Protein AF-A0A965WW78-F1 (afdb_monomer)

Secondary structure (DSSP, 8-state):
-HHHHHTTS--SSS---------SSHHHHHHHH-HHHHHHSPPPP----TT-HHHHHHHHHHHHHHSPEETT--STT-TTHHHHHHHHHHTTSEEEETTEEEE--SS-GGGS--TT-SSS-EEEEEE-SSTT--EEEEEEETTTHHHHSSTT-EEEETTEEEEEEEEETTTTEEEEEE---SEEEEEEEEEEEEEEEEEEEEE-TTS-EEEEEEEEEEEEEEEEEEEETTT--EEEEEE-----EEEEEEEEEEE--HHHHTTS-HHHHHHHHHHHHHHHHHHHHHHHTS-TTTEEEEEESS-TTTSS-EEEEEESSTT--SHHHHHHHTHHHHHHHHHHHHHH---SS--TTTT--HHHH-TTHHHHHHHHHHHHH-

Nearest PDB structures (foldseek):
  6znp-assembly1_A  TM=6.116E-01  e=2.528E-39  Bacillus subtilis subsp. subtilis str. 168
  6znq-assembly2_B  TM=6.374E-01  e=6.930E-33  Bacillus subtilis subsp. subtilis str. 168
  6znp-assembly2_B  TM=6.261E-01  e=1.164E-31  Bacillus subtilis subsp. subtilis str. 168
  6zns-assembly1_A  TM=8.097E-01  e=5.861E-25  Bacillus subtilis subsp. subtilis str. 168
  8b0f-assembly1_B  TM=1.706E-01  e=2.745E+00  Homo sapiens

Sequence (378 aa):
STWQQAGRAGRRKDTSLTILVASSAPIDQYIISHPEYFLAQSPEHALLQPDNLYILLSHIKCAAYELPFAQGERFGNVQDTEQFLTYLTEASILRHVDGKYFWMSEDFPASEISLRSASSENFLIIDISDPSHHRVIGEMDRFTVPMLLHENAIYMHEAKQYQVEKLDFDACKAFIRRVDVDYYTDADMNVSLGLLDILKEKQLACGVSCALGELKISTIVKLFKKMKLDTGESLGFGPVRLPQTDMHTVGMWWGLPPSLAGRYTGDDLQGAMLAIGSLLRIVAPIYLMCSPRDVAVVYQVKAPATDLPTIFLYDCFPGGVGLSEKAYEMQNLLLEHALRVLEGCVCESGCPSCTGPVSQIGINGKRFAREILKELLS

pLDDT: mean 87.83, std 6.84, range [56.44, 97.0]

Radius of gyration: 23.88 Å; Cα contacts (8 Å, |Δi|>4): 703; chains: 1; bounding box: 66×57×54 Å

Solvent-accessible surface area (backbone atoms only — not comparable to full-atom values): 20758 Å² total; per-residue (Å²): 112,68,68,64,59,45,63,72,51,68,53,99,88,53,93,61,78,78,84,87,82,71,59,89,48,34,55,43,48,49,42,68,76,38,49,67,57,67,72,69,53,78,79,62,69,89,69,76,43,79,78,18,58,52,54,37,54,53,50,50,50,37,46,27,61,77,46,61,42,50,70,90,54,61,62,83,87,44,84,62,36,63,58,55,55,48,51,35,33,75,70,58,40,30,42,81,53,98,62,28,35,35,62,62,56,93,71,66,58,66,81,50,56,47,98,87,42,67,59,63,60,55,27,40,33,31,40,51,67,43,89,90,57,71,41,77,79,50,71,43,50,62,85,54,35,65,57,51,45,32,64,68,21,48,37,75,56,95,92,40,45,23,32,22,73,42,56,41,76,88,78,32,34,32,36,25,32,72,53,90,74,72,53,40,52,51,53,47,69,50,74,45,82,42,77,74,47,80,78,45,77,48,71,44,87,69,58,32,38,39,36,32,25,37,32,36,40,38,39,34,42,52,33,32,37,34,27,30,67,88,79,64,47,76,79,46,70,48,76,44,91,60,77,75,46,76,41,49,18,31,24,21,34,42,36,45,38,68,88,62,56,69,77,46,54,74,67,51,44,51,6,11,48,46,14,47,36,39,22,44,53,45,41,46,27,64,76,60,44,50,57,66,74,50,47,47,58,48,70,34,81,61,28,89,81,76,72,23,39,26,41,38,36,29,26,68,39,64,40,23,51,50,58,24,62,51,44,59,75,41,41,66,61,49,49,54,49,30,45,50,51,56,70,72,46,89,58,87,33,38,34,68,63,35,34,27,42,38,93,76,17,37,72,56,4,46,61,48,27,52,54,53,46,51,45,74,73,90

Mean predicted aligned error: 8.35 Å

Structure (mmCIF, N/CA/C/O backbone):
data_AF-A0A965WW78-F1
#
_entry.id   AF-A0A965WW78-F1
#
loop_
_atom_site.group_PDB
_atom_site.id
_atom_site.type_symbol
_atom_site.label_atom_id
_atom_site.label_alt_id
_atom_site.label_comp_id
_atom_site.label_asym_id
_atom_site.label_entity_id
_atom_site.label_seq_id
_atom_site.pdbx_PDB_ins_code
_atom_site.Cartn_x
_atom_site.Cartn_y
_atom_site.Cartn_z
_atom_site.occupancy
_atom_site.B_iso_or_equiv
_atom_site.auth_seq_id
_atom_site.auth_comp_id
_atom_site.auth_asym_id
_atom_site.auth_atom_id
_atom_site.pdbx_PDB_model_num
ATOM 1 N N . SER A 1 1 ? -3.432 -15.512 -6.983 1.00 74.75 1 SER A N 1
ATOM 2 C CA . SER A 1 1 ? -3.792 -15.253 -8.415 1.00 74.75 1 SER A CA 1
ATOM 3 C C . SER A 1 1 ? -3.290 -16.322 -9.401 1.00 74.75 1 SER A C 1
ATOM 5 O O . SER A 1 1 ? -4.077 -16.838 -10.195 1.00 74.75 1 SER A O 1
ATOM 7 N N . THR A 1 2 ? -2.006 -16.702 -9.368 1.00 83.62 2 THR A N 1
ATOM 8 C CA . THR A 1 2 ? -1.373 -17.602 -10.359 1.00 83.62 2 THR A CA 1
ATOM 9 C C . THR A 1 2 ? -2.100 -18.933 -10.562 1.00 83.62 2 THR A C 1
ATOM 11 O O . THR A 1 2 ? -2.327 -19.338 -11.699 1.00 83.62 2 THR A O 1
ATOM 14 N N . TRP A 1 3 ? -2.553 -19.583 -9.486 1.00 85.44 3 TRP A N 1
ATOM 15 C CA . TRP A 1 3 ? -3.321 -20.832 -9.571 1.00 85.44 3 TRP A CA 1
ATOM 16 C C . TRP A 1 3 ? -4.649 -20.682 -10.324 1.00 85.44 3 TRP A C 1
ATOM 18 O O . TRP A 1 3 ? -5.029 -21.571 -11.084 1.00 85.44 3 TRP A O 1
ATOM 28 N N . GLN A 1 4 ? -5.331 -19.539 -10.188 1.00 86.06 4 GLN A N 1
ATOM 29 C CA . GLN A 1 4 ? -6.548 -19.261 -10.957 1.00 86.06 4 GLN A CA 1
ATOM 30 C C . GLN A 1 4 ? -6.242 -19.063 -12.445 1.00 86.06 4 GLN A C 1
ATOM 32 O O . GLN A 1 4 ? -7.026 -19.497 -13.285 1.00 86.06 4 GLN A O 1
ATOM 37 N N . GLN A 1 5 ? -5.112 -18.435 -12.788 1.00 88.25 5 GLN A N 1
ATOM 38 C CA . GLN A 1 5 ? -4.679 -18.290 -14.182 1.00 88.25 5 GLN A CA 1
ATOM 39 C C . GLN A 1 5 ? -4.291 -19.644 -14.782 1.00 88.25 5 GLN A C 1
ATOM 41 O O . GLN A 1 5 ? -4.763 -19.985 -15.864 1.00 88.25 5 GLN A O 1
ATOM 46 N N . ALA A 1 6 ? -3.518 -20.450 -14.048 1.00 88.56 6 ALA A N 1
ATOM 47 C CA . ALA A 1 6 ? -3.149 -21.807 -14.441 1.00 88.56 6 ALA A CA 1
ATOM 48 C C . ALA A 1 6 ? -4.386 -22.693 -14.663 1.00 88.56 6 ALA A C 1
ATOM 50 O O . ALA A 1 6 ? -4.453 -23.424 -15.647 1.00 88.56 6 ALA A O 1
ATOM 51 N N . GLY A 1 7 ? -5.405 -22.564 -13.807 1.00 88.44 7 GLY A N 1
ATOM 52 C CA . GLY A 1 7 ? -6.675 -23.281 -13.932 1.00 88.44 7 GLY A CA 1
ATOM 53 C C . GLY A 1 7 ? -7.485 -22.946 -15.191 1.00 88.44 7 GLY A C 1
ATOM 54 O O . GLY A 1 7 ? -8.369 -23.718 -15.560 1.00 88.44 7 GLY A O 1
ATOM 55 N N . ARG A 1 8 ? -7.181 -21.842 -15.895 1.00 89.50 8 ARG A N 1
ATOM 56 C CA . ARG A 1 8 ? -7.798 -21.524 -17.200 1.00 89.50 8 ARG A CA 1
ATOM 57 C C . ARG A 1 8 ? -7.288 -22.427 -18.326 1.00 89.50 8 ARG A C 1
ATOM 59 O O . ARG A 1 8 ? -7.953 -22.544 -19.353 1.00 89.50 8 ARG A O 1
ATOM 66 N N . ALA A 1 9 ? -6.135 -23.068 -18.139 1.00 86.25 9 ALA A N 1
ATOM 67 C CA . ALA A 1 9 ? -5.536 -23.994 -19.090 1.00 86.25 9 ALA A CA 1
ATOM 68 C C . ALA A 1 9 ? -5.725 -25.447 -18.616 1.00 86.25 9 ALA A C 1
ATOM 70 O O . ALA A 1 9 ? -4.866 -26.045 -17.970 1.00 86.25 9 ALA A O 1
ATOM 71 N N . GLY A 1 10 ? -6.865 -26.045 -18.970 1.00 85.62 10 GLY A N 1
ATOM 72 C CA . GLY A 1 10 ? -7.173 -27.438 -18.645 1.00 85.62 10 GLY A CA 1
ATOM 73 C C . GLY A 1 10 ? -8.268 -28.012 -19.538 1.00 85.62 10 GLY A C 1
ATOM 74 O O . GLY A 1 10 ? -9.259 -27.346 -19.833 1.00 85.62 10 GLY A O 1
ATOM 75 N N . ARG A 1 11 ? -8.102 -29.261 -19.982 1.00 83.00 11 ARG A N 1
ATOM 76 C CA . ARG A 1 11 ? -9.129 -30.028 -20.706 1.00 83.00 11 ARG A CA 1
ATOM 77 C C . ARG A 1 11 ? -9.416 -31.324 -19.955 1.00 83.00 11 ARG A C 1
ATOM 79 O O . ARG A 1 11 ? -8.540 -31.867 -19.300 1.00 83.00 11 ARG A O 1
ATOM 86 N N . ARG A 1 12 ? -10.645 -31.849 -20.062 1.00 82.50 12 ARG A N 1
ATOM 87 C CA . ARG A 1 12 ? -11.089 -33.030 -19.287 1.00 82.50 12 ARG A CA 1
ATOM 88 C C . ARG A 1 12 ? -10.259 -34.300 -19.526 1.00 82.50 12 ARG A C 1
ATOM 90 O O . ARG A 1 12 ? -10.235 -35.151 -18.647 1.00 82.50 12 ARG A O 1
ATOM 97 N N . LYS A 1 13 ? -9.682 -34.474 -20.720 1.00 86.75 13 LYS A N 1
ATOM 98 C CA . LYS A 1 13 ? -9.001 -35.718 -21.131 1.00 86.75 13 LYS A CA 1
ATOM 99 C C . LYS A 1 13 ? -7.645 -35.516 -21.814 1.00 86.75 13 LYS A C 1
ATOM 101 O O . LYS A 1 13 ? -6.949 -36.502 -22.020 1.00 86.75 13 LYS A O 1
ATOM 106 N N . ASP A 1 14 ? -7.278 -34.280 -22.141 1.00 88.88 14 ASP A N 1
ATOM 107 C CA . ASP A 1 14 ? -6.044 -33.976 -22.872 1.00 88.88 14 ASP A CA 1
ATOM 108 C C . ASP A 1 14 ? -5.023 -33.309 -21.950 1.00 88.88 14 ASP A C 1
ATOM 110 O O . ASP A 1 14 ? -5.390 -32.649 -20.975 1.00 88.88 14 ASP A O 1
ATOM 114 N N . THR A 1 15 ? -3.743 -33.437 -22.292 1.00 90.38 15 THR A N 1
ATOM 115 C CA . THR A 1 15 ? -2.649 -32.738 -21.614 1.00 90.38 15 THR A CA 1
ATOM 116 C C . THR A 1 15 ? -2.815 -31.224 -21.746 1.00 90.38 15 THR A C 1
ATOM 118 O O . THR A 1 15 ? -3.044 -30.709 -22.842 1.00 90.38 15 THR A O 1
ATOM 121 N N . SER A 1 16 ? -2.665 -30.501 -20.637 1.00 90.94 16 SER A N 1
ATOM 122 C CA . SER A 1 16 ? -2.527 -29.046 -20.630 1.00 90.94 16 SER A CA 1
ATOM 123 C C . SER A 1 16 ? -1.133 -28.637 -20.161 1.00 90.94 16 SER A C 1
ATOM 125 O O . SER A 1 16 ? -0.447 -29.384 -19.464 1.00 90.94 16 SER A O 1
ATOM 127 N N . LEU A 1 17 ? -0.708 -27.450 -20.585 1.00 92.06 17 LEU A N 1
ATOM 128 C CA . LEU A 1 17 ? 0.570 -26.855 -20.225 1.00 92.06 17 LEU A CA 1
ATOM 129 C C . LEU A 1 17 ? 0.324 -25.418 -19.769 1.00 92.06 17 LEU A C 1
ATOM 131 O O . LEU A 1 17 ? -0.334 -24.651 -20.471 1.00 92.06 17 LEU A O 1
ATOM 135 N N . THR A 1 18 ? 0.901 -25.064 -18.626 1.00 91.06 18 THR A N 1
ATOM 136 C CA . THR A 1 18 ? 0.944 -23.695 -18.109 1.00 91.06 18 THR A CA 1
ATOM 137 C C . THR A 1 18 ? 2.405 -23.291 -17.991 1.00 91.06 18 THR A C 1
ATOM 139 O O . THR A 1 18 ? 3.181 -23.985 -17.340 1.00 91.06 18 THR A O 1
ATOM 142 N N . ILE A 1 19 ? 2.781 -22.180 -18.625 1.00 91.62 19 ILE A N 1
ATOM 143 C CA . ILE A 1 19 ? 4.149 -21.652 -18.606 1.00 91.62 19 ILE A CA 1
ATOM 144 C C . ILE A 1 19 ? 4.134 -20.337 -17.830 1.00 91.62 19 ILE A C 1
ATOM 146 O O . ILE A 1 19 ? 3.466 -19.388 -18.236 1.00 91.62 19 ILE A O 1
ATOM 150 N N . LEU A 1 20 ? 4.872 -20.285 -16.723 1.00 88.56 20 LEU A N 1
ATOM 151 C CA . LEU A 1 20 ? 5.117 -19.051 -15.981 1.00 88.56 20 LEU A CA 1
ATOM 152 C C . LEU A 1 20 ? 6.388 -18.391 -16.528 1.00 88.56 20 LEU A C 1
ATOM 154 O O . LEU A 1 20 ? 7.473 -18.955 -16.411 1.00 88.56 20 LEU A O 1
ATOM 158 N N . VAL A 1 21 ? 6.251 -17.207 -17.124 1.00 90.31 21 VAL A N 1
ATOM 159 C CA . VAL A 1 21 ? 7.379 -16.404 -17.621 1.00 90.31 21 VAL A CA 1
ATOM 160 C C . VAL A 1 21 ? 7.610 -15.251 -16.648 1.00 90.31 21 VAL A C 1
ATOM 162 O O . VAL A 1 21 ? 6.794 -14.337 -16.578 1.00 90.31 21 VAL A O 1
ATOM 165 N N . ALA A 1 22 ? 8.694 -15.308 -15.875 1.00 85.62 22 ALA A N 1
ATOM 166 C CA . ALA A 1 22 ? 9.049 -14.247 -14.933 1.00 85.62 22 ALA A CA 1
ATOM 167 C C . ALA A 1 22 ? 9.651 -13.023 -15.616 1.00 85.62 22 ALA A C 1
ATOM 169 O O . ALA A 1 22 ? 10.378 -13.136 -16.606 1.00 85.62 22 ALA A O 1
ATOM 170 N N . SER A 1 23 ? 9.428 -11.864 -15.003 1.00 84.75 23 SER A N 1
ATOM 171 C CA . SER A 1 23 ? 10.152 -10.637 -15.312 1.00 84.75 23 SER A CA 1
ATOM 172 C C . SER A 1 23 ? 11.443 -10.517 -14.491 1.00 84.75 23 SER A C 1
ATOM 174 O O . SER A 1 23 ? 11.770 -11.358 -13.652 1.00 84.75 23 SER A O 1
ATOM 176 N N . SER A 1 24 ? 12.185 -9.429 -14.698 1.00 77.94 24 SER A N 1
ATOM 177 C CA . SER A 1 24 ? 13.324 -9.051 -13.854 1.00 77.94 24 SER A CA 1
ATOM 178 C C . SER A 1 24 ? 12.912 -8.477 -12.491 1.00 77.94 24 SER A C 1
ATOM 180 O O . SER A 1 24 ? 13.784 -8.053 -11.729 1.00 77.94 24 SER A O 1
ATOM 182 N N . ALA A 1 25 ? 11.610 -8.413 -12.180 1.00 78.88 25 ALA A N 1
ATOM 183 C CA . ALA A 1 25 ? 11.131 -7.915 -10.901 1.00 78.88 25 ALA A CA 1
ATOM 184 C C . ALA A 1 25 ? 11.673 -8.771 -9.738 1.00 78.88 25 ALA A C 1
ATOM 186 O O . ALA A 1 25 ? 11.741 -9.997 -9.853 1.00 78.88 25 ALA A O 1
ATOM 187 N N . PRO A 1 26 ? 12.027 -8.162 -8.594 1.00 74.56 26 PRO A N 1
ATOM 188 C CA . PRO A 1 26 ? 12.627 -8.886 -7.470 1.00 74.56 26 PRO A CA 1
ATOM 189 C C . PRO A 1 26 ? 11.774 -10.046 -6.941 1.00 74.56 26 PRO A C 1
ATOM 191 O O . PRO A 1 26 ? 12.302 -11.117 -6.653 1.00 74.56 26 PRO A O 1
ATOM 194 N N . ILE A 1 27 ? 10.454 -9.851 -6.866 1.00 78.12 27 ILE A N 1
ATOM 195 C CA . ILE A 1 27 ? 9.496 -10.877 -6.429 1.00 78.12 27 ILE A CA 1
ATOM 196 C C . ILE A 1 27 ? 9.488 -12.068 -7.395 1.00 78.12 27 ILE A C 1
ATOM 198 O O . ILE A 1 27 ? 9.564 -13.211 -6.951 1.00 78.12 27 ILE A O 1
ATOM 202 N N . ASP A 1 28 ? 9.470 -11.816 -8.704 1.00 83.62 28 ASP A N 1
ATOM 203 C CA . ASP A 1 28 ? 9.474 -12.876 -9.717 1.00 83.62 28 ASP A CA 1
ATOM 204 C C . ASP A 1 28 ? 10.765 -13.702 -9.657 1.00 83.62 28 ASP A C 1
ATOM 206 O O . ASP A 1 28 ? 10.736 -14.933 -9.709 1.00 83.62 28 ASP A O 1
ATOM 210 N N . GLN A 1 29 ? 11.906 -13.025 -9.494 1.00 81.69 29 GLN A N 1
ATOM 211 C CA . GLN A 1 29 ? 13.207 -13.677 -9.333 1.00 81.69 29 GLN A CA 1
ATOM 212 C C . GLN A 1 29 ? 13.264 -14.514 -8.050 1.00 81.69 29 GLN A C 1
ATOM 214 O O . GLN A 1 29 ? 13.811 -15.621 -8.053 1.00 81.69 29 GLN A O 1
ATOM 219 N N . TYR A 1 30 ? 12.665 -14.030 -6.959 1.00 76.12 30 TYR A N 1
ATOM 220 C CA . TYR A 1 30 ? 12.558 -14.791 -5.717 1.00 76.12 30 TYR A CA 1
ATOM 221 C C . TYR A 1 30 ? 11.711 -16.058 -5.896 1.00 76.12 30 TYR A C 1
ATOM 223 O O . TYR A 1 30 ? 12.151 -17.144 -5.524 1.00 76.12 30 TYR A O 1
ATOM 231 N N . ILE A 1 31 ? 10.544 -15.939 -6.536 1.00 81.12 31 ILE A N 1
ATOM 232 C CA . ILE A 1 31 ? 9.634 -17.064 -6.799 1.00 81.12 31 ILE A CA 1
ATOM 233 C C . ILE A 1 31 ? 10.307 -18.142 -7.658 1.00 81.12 31 ILE A C 1
ATOM 235 O O . ILE A 1 31 ? 10.189 -19.327 -7.355 1.00 81.12 31 ILE A O 1
ATOM 239 N N . ILE A 1 32 ? 11.031 -17.753 -8.713 1.00 84.62 32 ILE A N 1
ATOM 240 C CA . ILE A 1 32 ? 11.717 -18.714 -9.591 1.00 84.62 32 ILE A CA 1
ATOM 241 C C . ILE A 1 32 ? 12.916 -19.376 -8.914 1.00 84.62 32 ILE A C 1
ATOM 243 O O . ILE A 1 32 ? 13.184 -20.548 -9.174 1.00 84.62 32 ILE A O 1
ATOM 247 N N . SER A 1 33 ? 13.651 -18.647 -8.073 1.00 78.75 33 SER A N 1
ATOM 248 C CA . SER A 1 33 ? 14.804 -19.209 -7.354 1.00 78.75 33 SER A CA 1
ATOM 249 C C . SER A 1 33 ? 14.409 -20.129 -6.197 1.00 78.75 33 SER A C 1
ATOM 251 O O . SER A 1 33 ? 15.225 -20.953 -5.796 1.00 78.75 33 SER A O 1
ATOM 253 N N . HIS A 1 34 ? 13.172 -20.019 -5.705 1.00 75.00 34 HIS A N 1
ATOM 254 C CA . HIS A 1 34 ? 12.625 -20.816 -4.604 1.00 75.00 34 HIS A CA 1
ATOM 255 C C . HIS A 1 34 ? 11.260 -21.416 -4.996 1.00 75.00 34 HIS A C 1
ATOM 257 O O . HIS A 1 34 ? 10.228 -21.067 -4.412 1.00 75.00 34 HIS A O 1
ATOM 263 N N . PRO A 1 35 ? 11.200 -22.302 -6.008 1.00 80.50 35 PRO A N 1
ATOM 264 C CA . PRO A 1 35 ? 9.933 -22.833 -6.512 1.00 80.50 35 PRO A CA 1
ATOM 265 C C . PRO A 1 35 ? 9.168 -23.642 -5.456 1.00 80.50 35 PRO A C 1
ATOM 267 O O . PRO A 1 35 ? 7.938 -23.669 -5.474 1.00 80.50 35 PRO A O 1
ATOM 270 N N . GLU A 1 36 ? 9.869 -24.273 -4.511 1.00 78.31 36 GLU A N 1
ATOM 271 C CA . GLU A 1 36 ? 9.275 -24.979 -3.378 1.00 78.31 36 GLU A CA 1
ATOM 272 C C . GLU A 1 36 ? 8.424 -24.061 -2.501 1.00 78.31 36 GLU A C 1
ATOM 274 O O . GLU A 1 36 ? 7.379 -24.491 -2.022 1.00 78.31 36 GLU A O 1
ATOM 279 N N . TYR A 1 37 ? 8.814 -22.791 -2.347 1.00 72.69 37 TYR A N 1
ATOM 280 C CA . TYR A 1 37 ? 8.005 -21.805 -1.642 1.00 72.69 37 TYR A CA 1
ATOM 281 C C . TYR A 1 37 ? 6.678 -21.600 -2.379 1.00 72.69 37 TYR A C 1
ATOM 283 O O . TYR A 1 37 ? 5.610 -21.778 -1.804 1.00 72.69 37 TYR A O 1
ATOM 291 N N . PHE A 1 38 ? 6.729 -21.310 -3.678 1.00 76.44 38 PHE A N 1
ATOM 292 C CA . PHE A 1 38 ? 5.527 -21.039 -4.466 1.00 76.44 38 PHE A CA 1
ATOM 293 C C . PHE A 1 38 ? 4.582 -22.249 -4.577 1.00 76.44 38 PHE A C 1
ATOM 295 O O . PHE A 1 38 ? 3.363 -22.085 -4.551 1.00 76.44 38 PHE A O 1
ATOM 302 N N . LEU A 1 39 ? 5.127 -23.464 -4.696 1.00 79.62 39 LEU A N 1
ATOM 303 C CA . LEU A 1 39 ? 4.334 -24.685 -4.866 1.00 79.62 39 LEU A CA 1
ATOM 304 C C . LEU A 1 39 ? 3.772 -25.244 -3.553 1.00 79.62 39 LEU A C 1
ATOM 306 O O . LEU A 1 39 ? 2.724 -25.886 -3.582 1.00 79.62 39 LEU A O 1
ATOM 310 N N . ALA A 1 40 ? 4.462 -25.045 -2.425 1.00 76.31 40 ALA A N 1
ATOM 311 C CA . ALA A 1 40 ? 4.038 -25.581 -1.131 1.00 76.31 40 ALA A CA 1
ATOM 312 C C . ALA A 1 40 ? 3.143 -24.621 -0.333 1.00 76.31 40 ALA A C 1
ATOM 314 O O . ALA A 1 40 ? 2.442 -25.063 0.578 1.00 76.31 40 ALA A O 1
ATOM 315 N N . GLN A 1 41 ? 3.175 -23.321 -0.635 1.00 69.50 41 GLN A N 1
ATOM 316 C CA . GLN A 1 41 ? 2.373 -22.328 0.076 1.00 69.50 41 GLN A CA 1
ATOM 317 C C . GLN A 1 41 ? 0.886 -22.445 -0.270 1.00 69.50 41 GLN A C 1
ATOM 319 O O . GLN A 1 41 ? 0.492 -22.633 -1.424 1.00 69.50 41 GLN A O 1
ATOM 324 N N . SER A 1 42 ? 0.050 -22.299 0.759 1.00 71.56 42 SER A N 1
ATOM 325 C CA . SER A 1 42 ? -1.391 -22.132 0.582 1.00 71.56 42 SER A CA 1
ATOM 326 C C . SER A 1 42 ? -1.676 -20.788 -0.105 1.00 71.56 42 SER A C 1
ATOM 328 O O . SER A 1 42 ? -0.921 -19.839 0.108 1.00 71.56 42 SER A O 1
ATOM 330 N N . PRO A 1 43 ? -2.755 -20.672 -0.905 1.00 71.94 43 PRO A N 1
ATOM 331 C CA . PRO A 1 43 ? -3.198 -19.395 -1.458 1.00 71.94 43 PRO A CA 1
ATOM 332 C C . PRO A 1 43 ? -3.448 -18.314 -0.404 1.00 71.94 43 PRO A C 1
ATOM 334 O O . PRO A 1 43 ? -3.499 -18.586 0.797 1.00 71.94 43 PRO A O 1
ATOM 337 N N . GLU A 1 44 ? -3.640 -17.094 -0.905 1.00 68.50 44 GLU A N 1
ATOM 338 C CA . GLU A 1 44 ? -3.748 -15.872 -0.124 1.00 68.50 44 GLU A CA 1
ATOM 339 C C . GLU A 1 44 ? -4.812 -15.953 0.996 1.00 68.50 44 GLU A C 1
ATOM 341 O O . GLU A 1 44 ? -5.888 -16.527 0.807 1.00 68.50 44 GLU A O 1
ATOM 346 N N . HIS A 1 45 ? -4.542 -15.349 2.163 1.00 68.31 45 HIS A N 1
ATOM 347 C CA . HIS A 1 45 ? -5.558 -15.195 3.208 1.00 68.31 45 HIS A CA 1
ATOM 348 C C . HIS A 1 45 ? -6.524 -14.069 2.831 1.00 68.31 45 HIS A C 1
ATOM 350 O O . HIS A 1 45 ? -6.104 -12.947 2.562 1.00 68.31 45 HIS A O 1
ATOM 356 N N . ALA A 1 46 ? -7.829 -14.340 2.874 1.00 70.06 46 ALA A N 1
ATOM 357 C CA . ALA A 1 46 ? -8.836 -13.287 2.800 1.00 70.06 46 ALA A CA 1
ATOM 358 C C . ALA A 1 46 ? -8.894 -12.562 4.152 1.00 70.06 46 ALA A C 1
ATOM 360 O O . ALA A 1 46 ? -9.576 -13.009 5.075 1.00 70.06 46 ALA A O 1
ATOM 361 N N . LEU A 1 47 ? -8.124 -11.482 4.280 1.00 73.56 47 LEU A N 1
ATOM 362 C CA . LEU A 1 47 ? -8.202 -10.587 5.429 1.00 73.56 47 LEU A CA 1
ATOM 363 C C . LEU A 1 47 ? -9.427 -9.684 5.273 1.00 73.56 47 LEU A C 1
ATOM 365 O O . LEU A 1 47 ? -9.718 -9.182 4.188 1.00 73.56 47 LEU A O 1
ATOM 369 N N . LEU A 1 48 ? -10.164 -9.524 6.364 1.00 71.81 48 LEU A N 1
ATOM 370 C CA . LEU A 1 48 ? -11.318 -8.645 6.454 1.00 71.81 48 LEU A CA 1
ATOM 371 C C . LEU A 1 48 ? -11.082 -7.735 7.648 1.00 71.81 48 LEU A C 1
ATOM 373 O O . LEU A 1 48 ? -10.804 -8.237 8.737 1.00 71.81 48 LEU A O 1
ATOM 377 N N . GLN A 1 49 ? -11.238 -6.430 7.443 1.00 75.38 49 GLN A N 1
ATOM 378 C CA . GLN A 1 49 ? -11.249 -5.455 8.524 1.00 75.38 49 GLN A CA 1
ATOM 379 C C . GLN A 1 49 ? -12.643 -4.816 8.603 1.00 75.38 49 GLN A C 1
ATOM 381 O O . GLN A 1 49 ? -12.859 -3.742 8.040 1.00 75.38 49 GLN A O 1
ATOM 386 N N . PRO A 1 50 ? -13.629 -5.504 9.218 1.00 74.94 50 PRO A N 1
ATOM 387 C CA . PRO A 1 50 ? -15.003 -5.002 9.298 1.00 74.94 50 PRO A CA 1
ATOM 388 C C . PRO A 1 50 ? -15.106 -3.714 10.125 1.00 74.94 50 PRO A C 1
ATOM 390 O O . PRO A 1 50 ? -16.021 -2.926 9.904 1.00 74.94 50 PRO A O 1
ATOM 393 N N . ASP A 1 51 ? -14.140 -3.483 11.015 1.00 76.06 51 ASP A N 1
ATOM 394 C CA . ASP A 1 51 ? -14.057 -2.297 11.865 1.00 76.06 51 ASP A CA 1
ATOM 395 C C . ASP A 1 51 ? -13.294 -1.140 11.188 1.00 76.06 51 ASP A C 1
ATOM 397 O O . ASP A 1 51 ? -12.983 -0.144 11.838 1.00 76.06 51 ASP A O 1
ATOM 401 N N . ASN A 1 52 ? -12.994 -1.232 9.881 1.00 80.56 52 ASN A N 1
ATOM 402 C CA . ASN A 1 52 ? -12.450 -0.100 9.127 1.00 80.56 52 ASN A CA 1
ATOM 403 C C . ASN A 1 52 ? -13.416 1.086 9.255 1.00 80.56 52 ASN A C 1
ATOM 405 O O . ASN A 1 52 ? -14.567 1.015 8.821 1.00 80.56 52 ASN A O 1
ATOM 409 N N . LEU A 1 53 ? -12.915 2.190 9.809 1.00 78.62 53 LEU A N 1
ATOM 410 C CA . LEU A 1 53 ? -13.701 3.370 10.156 1.00 78.62 53 LEU A CA 1
ATOM 411 C C . LEU A 1 53 ? -14.523 3.935 8.985 1.00 78.62 53 LEU A C 1
ATOM 413 O O . LEU A 1 53 ? -15.674 4.329 9.175 1.00 78.62 53 LEU A O 1
ATOM 417 N N . TYR A 1 54 ? -13.961 3.953 7.772 1.00 78.69 54 TYR A N 1
ATOM 418 C CA . TYR A 1 54 ? -14.632 4.467 6.575 1.00 78.69 54 TYR A CA 1
ATOM 419 C C . TYR A 1 54 ? -15.811 3.580 6.171 1.00 78.69 54 TYR A C 1
ATOM 421 O O . TYR A 1 54 ? -16.905 4.076 5.888 1.00 78.69 54 TYR A O 1
ATOM 429 N N . ILE A 1 55 ? -15.595 2.264 6.178 1.00 83.31 55 ILE A N 1
ATOM 430 C CA . ILE A 1 55 ? -16.607 1.264 5.825 1.00 83.31 55 ILE A CA 1
ATOM 431 C C . ILE A 1 55 ? -17.697 1.246 6.898 1.00 83.31 55 ILE A C 1
ATOM 433 O O . ILE A 1 55 ? -18.886 1.334 6.591 1.00 83.31 55 ILE A O 1
ATOM 437 N N . LEU A 1 56 ? -17.294 1.198 8.165 1.00 87.69 56 LEU A N 1
ATOM 438 C CA . LEU A 1 56 ? -18.201 1.082 9.290 1.00 87.69 56 LEU A CA 1
ATOM 439 C C . LEU A 1 56 ? -19.119 2.301 9.414 1.00 87.69 56 LEU A C 1
ATOM 441 O O . LEU A 1 56 ? -20.335 2.138 9.498 1.00 87.69 56 LEU A O 1
ATOM 445 N N . LEU A 1 57 ? -18.571 3.520 9.353 1.00 87.38 57 LEU A N 1
ATOM 446 C CA . LEU A 1 57 ? -19.370 4.748 9.402 1.00 87.38 57 LEU A CA 1
ATOM 447 C C . LEU A 1 57 ? -20.370 4.815 8.238 1.00 87.38 57 LEU A C 1
ATOM 449 O O . LEU A 1 57 ? -21.524 5.198 8.433 1.00 87.38 57 LEU A O 1
ATOM 453 N N . SER A 1 58 ? -19.940 4.414 7.040 1.00 87.44 58 SER A N 1
ATOM 454 C CA . SER A 1 58 ? -20.792 4.355 5.848 1.00 87.44 58 SER A CA 1
ATOM 455 C C . SER A 1 58 ? -21.967 3.392 6.043 1.00 87.44 58 SER A C 1
ATOM 457 O O . SER A 1 58 ? -23.117 3.749 5.788 1.00 87.44 58 SER A O 1
ATOM 459 N N . HIS A 1 59 ? -21.709 2.198 6.578 1.00 90.44 59 HIS A N 1
ATOM 460 C CA . HIS A 1 59 ? -22.760 1.220 6.851 1.00 90.44 59 HIS A CA 1
ATOM 461 C C . HIS A 1 59 ? -23.666 1.607 8.025 1.00 90.44 59 HIS A C 1
ATOM 463 O O . HIS A 1 59 ? -24.865 1.348 7.948 1.00 90.44 59 HIS A O 1
ATOM 469 N N . ILE A 1 60 ? -23.153 2.278 9.063 1.00 91.75 60 ILE A N 1
ATOM 470 C CA . ILE A 1 60 ? -23.983 2.816 10.153 1.00 91.75 60 ILE A CA 1
ATOM 471 C C . ILE A 1 60 ? -24.942 3.889 9.617 1.00 91.75 60 ILE A C 1
ATOM 473 O O . ILE A 1 60 ? -26.115 3.884 9.988 1.00 91.75 60 ILE A O 1
ATOM 477 N N . LYS A 1 61 ? -24.493 4.768 8.706 1.00 91.38 61 LYS A N 1
ATOM 478 C CA . LYS A 1 61 ? -25.376 5.742 8.036 1.00 91.38 61 LYS A CA 1
ATOM 479 C C . LYS A 1 61 ? -26.501 5.047 7.266 1.00 91.38 61 LYS A C 1
ATOM 481 O O . LYS A 1 61 ? -27.661 5.403 7.453 1.00 91.38 61 LYS A O 1
ATOM 486 N N . CYS A 1 62 ? -26.177 4.041 6.448 1.00 92.31 62 CYS A N 1
ATOM 487 C CA . CYS A 1 62 ? -27.188 3.253 5.733 1.00 92.31 62 CYS A CA 1
ATOM 488 C C . CYS A 1 62 ? -28.162 2.561 6.687 1.00 92.31 62 CYS A C 1
ATOM 490 O O . CYS A 1 62 ? -29.369 2.660 6.497 1.00 92.31 62 CYS A O 1
ATOM 492 N N . ALA A 1 63 ? -27.656 1.918 7.739 1.00 93.81 63 ALA A N 1
ATOM 493 C CA . ALA A 1 63 ? -28.492 1.232 8.715 1.00 93.81 63 ALA A CA 1
ATOM 494 C C . ALA A 1 63 ? -29.450 2.202 9.422 1.00 93.81 63 ALA A C 1
ATOM 496 O O . ALA A 1 63 ? -30.628 1.893 9.550 1.00 93.81 63 ALA A O 1
ATOM 497 N N . ALA A 1 64 ? -28.978 3.395 9.801 1.00 93.06 64 ALA A N 1
ATOM 498 C CA . ALA A 1 64 ? -29.798 4.414 10.457 1.00 93.06 64 ALA A CA 1
ATOM 499 C C . ALA A 1 64 ? -30.842 5.043 9.517 1.00 93.06 64 ALA A C 1
ATOM 501 O O . ALA A 1 64 ? -31.899 5.483 9.976 1.00 93.06 64 ALA A O 1
ATOM 502 N N . TYR A 1 65 ? -30.547 5.096 8.212 1.00 93.25 65 TYR A N 1
ATOM 503 C CA . TYR A 1 65 ? -31.505 5.470 7.171 1.00 93.25 65 TYR A CA 1
ATOM 504 C C . TYR A 1 65 ? -32.599 4.411 6.997 1.00 93.25 65 TYR A C 1
ATOM 506 O O . TYR A 1 65 ? -33.777 4.750 6.905 1.00 93.25 65 TYR A O 1
ATOM 514 N N . GLU A 1 66 ? -32.218 3.133 6.964 1.00 94.00 66 GLU A N 1
ATOM 515 C CA . GLU A 1 66 ? -33.149 2.014 6.805 1.00 94.00 66 GLU A CA 1
ATOM 516 C C . GLU A 1 66 ? -34.066 1.857 8.024 1.00 94.00 66 GLU A C 1
ATOM 518 O O . GLU A 1 66 ? -35.287 1.751 7.874 1.00 94.00 66 GLU A O 1
ATOM 523 N N . LEU A 1 67 ? -33.490 1.847 9.232 1.00 94.00 67 LEU A N 1
ATOM 524 C CA . LEU A 1 67 ? -34.203 1.685 10.495 1.00 94.00 67 LEU A CA 1
ATOM 525 C C . LEU A 1 67 ? -33.557 2.526 11.615 1.00 94.00 67 LEU A C 1
ATOM 527 O O . LEU A 1 67 ? -32.348 2.455 11.824 1.00 94.00 67 LEU A O 1
ATOM 531 N N . PRO A 1 68 ? -34.349 3.280 12.401 1.00 94.06 68 PRO A N 1
ATOM 532 C CA . PRO A 1 68 ? -33.820 4.054 13.520 1.00 94.06 68 PRO A CA 1
ATOM 533 C C . PRO A 1 68 ? -33.178 3.160 14.587 1.00 94.06 68 PRO A C 1
ATOM 535 O O . PRO A 1 68 ? -33.842 2.259 15.107 1.00 94.06 68 PRO A O 1
ATOM 538 N N . PHE A 1 69 ? -31.938 3.465 14.973 1.00 95.56 69 PHE A N 1
ATOM 539 C CA . PHE A 1 69 ? -31.255 2.779 16.074 1.00 95.56 69 PHE A CA 1
ATOM 540 C C . PHE A 1 69 ? -31.901 3.127 17.413 1.00 95.56 69 PHE A C 1
ATOM 542 O O . PHE A 1 69 ? -32.175 4.298 17.684 1.00 95.56 69 PHE A O 1
ATOM 549 N N . ALA A 1 70 ? -32.095 2.139 18.282 1.00 94.25 70 ALA A N 1
ATOM 550 C CA . ALA A 1 70 ? -32.417 2.386 19.682 1.00 94.25 70 ALA A CA 1
ATOM 551 C C . ALA A 1 70 ? -31.166 2.777 20.485 1.00 94.25 70 ALA A C 1
ATOM 553 O O . ALA A 1 70 ? -30.045 2.367 20.187 1.00 94.25 70 ALA A O 1
ATOM 554 N N . GLN A 1 71 ? -31.347 3.564 21.543 1.00 91.25 71 GLN A N 1
ATOM 555 C CA . GLN A 1 71 ? -30.260 3.907 22.453 1.00 91.25 71 GLN A CA 1
ATOM 556 C C . GLN A 1 71 ? -29.690 2.645 23.120 1.00 91.25 71 GLN A C 1
ATOM 558 O O . GLN A 1 71 ? -30.430 1.824 23.662 1.00 91.25 71 GLN A O 1
ATOM 563 N N . GLY A 1 72 ? -28.365 2.492 23.067 1.00 89.38 72 GLY A N 1
ATOM 564 C CA . GLY A 1 72 ? -27.657 1.305 23.556 1.00 89.38 72 GLY A CA 1
ATOM 565 C C . GLY A 1 72 ? -27.714 0.089 22.621 1.00 89.38 72 GLY A C 1
ATOM 566 O O . GLY A 1 72 ? -27.126 -0.946 22.942 1.00 89.38 72 GLY A O 1
ATOM 567 N N . GLU A 1 73 ? -28.390 0.190 21.471 1.00 92.38 73 GLU A N 1
ATOM 568 C CA . GLU A 1 73 ? -28.339 -0.832 20.427 1.00 92.38 73 GLU A CA 1
ATOM 569 C C . GLU A 1 73 ? -26.950 -0.870 19.782 1.00 92.38 73 GLU A C 1
ATOM 571 O O . GLU A 1 73 ? -26.313 0.161 19.559 1.00 92.38 73 GLU A O 1
ATOM 576 N N . ARG A 1 74 ? -26.464 -2.080 19.493 1.00 90.81 74 ARG A N 1
ATOM 577 C CA . ARG A 1 74 ? -25.148 -2.294 18.886 1.00 90.81 74 ARG A CA 1
ATOM 578 C C . ARG A 1 74 ? -25.284 -2.634 17.414 1.00 90.81 74 ARG A C 1
ATOM 580 O O . ARG A 1 74 ? -26.116 -3.458 17.041 1.00 90.81 74 ARG A O 1
ATOM 587 N N . PHE A 1 75 ? -24.398 -2.074 16.600 1.00 90.38 75 PHE A N 1
ATOM 588 C CA . PHE A 1 75 ? -24.251 -2.470 15.209 1.00 90.38 75 PHE A CA 1
ATOM 589 C C . PHE A 1 75 ? -23.252 -3.630 15.105 1.00 90.38 75 PHE A C 1
ATOM 591 O O . PHE A 1 75 ? -22.036 -3.445 15.143 1.00 90.38 75 PHE A O 1
ATOM 598 N N . GLY A 1 76 ? -23.764 -4.862 15.040 1.00 86.62 76 GLY A N 1
ATOM 599 C CA . GLY A 1 76 ? -22.926 -6.064 15.046 1.00 86.62 76 GLY A CA 1
ATOM 600 C C . GLY A 1 76 ? -22.107 -6.194 16.338 1.00 86.62 76 GLY A C 1
ATOM 601 O O . GLY A 1 76 ? -22.663 -6.173 17.436 1.00 86.62 76 GLY A O 1
ATOM 602 N N . ASN A 1 77 ? -20.783 -6.331 16.207 1.00 84.19 77 ASN A N 1
ATOM 603 C CA . ASN A 1 77 ? -19.851 -6.453 17.339 1.00 84.19 77 ASN A CA 1
ATOM 604 C C . ASN A 1 77 ? -19.214 -5.120 17.767 1.00 84.19 77 ASN A C 1
ATOM 606 O O . ASN A 1 77 ? -18.370 -5.111 18.665 1.00 84.19 77 ASN A O 1
ATOM 610 N N . VAL A 1 78 ? -19.620 -4.002 17.162 1.00 85.50 78 VAL A N 1
ATOM 611 C CA . VAL A 1 78 ? -19.023 -2.688 17.410 1.00 85.50 78 VAL A CA 1
ATOM 612 C C . VAL A 1 78 ? -19.423 -2.184 18.791 1.00 85.50 78 VAL A C 1
ATOM 614 O O . VAL A 1 78 ? -20.584 -1.842 19.043 1.00 85.50 78 VAL A O 1
ATOM 617 N N . GLN A 1 79 ? -18.452 -2.131 19.701 1.00 81.69 79 GLN A N 1
ATOM 618 C CA . GLN A 1 79 ? -18.683 -1.677 21.074 1.00 81.69 79 GLN A CA 1
ATOM 619 C C . GLN A 1 79 ? -19.006 -0.181 21.123 1.00 81.69 79 GLN A C 1
ATOM 621 O O . GLN A 1 79 ? -19.904 0.222 21.858 1.00 81.69 79 GLN A O 1
ATOM 626 N N . ASP A 1 80 ? -18.364 0.608 20.262 1.00 85.50 80 ASP A N 1
ATOM 627 C CA . ASP A 1 80 ? -18.458 2.069 20.240 1.00 85.50 80 ASP A CA 1
ATOM 628 C C . ASP A 1 80 ? -19.575 2.606 19.328 1.00 85.50 80 ASP A C 1
ATOM 630 O O . ASP A 1 80 ? -19.528 3.753 18.886 1.00 85.50 80 ASP A O 1
ATOM 634 N N . THR A 1 81 ? -20.617 1.803 19.059 1.00 90.44 81 THR A N 1
ATOM 635 C CA . THR A 1 81 ? -21.758 2.204 18.203 1.00 90.44 81 THR A CA 1
ATOM 636 C C . THR A 1 81 ? -22.354 3.549 18.650 1.00 90.44 81 THR A C 1
ATOM 638 O O . THR A 1 81 ? -22.660 4.406 17.825 1.00 90.44 81 THR A O 1
ATOM 641 N N . GLU A 1 82 ? -22.460 3.782 19.960 1.00 90.69 82 GLU A N 1
ATOM 642 C CA . GLU A 1 82 ? -23.003 5.024 20.524 1.00 90.69 82 GLU A CA 1
ATOM 643 C C . GLU A 1 82 ? -22.151 6.263 20.198 1.00 90.69 82 GLU A C 1
ATOM 645 O O . GLU A 1 82 ? -22.704 7.341 19.968 1.00 90.69 82 GLU A O 1
ATOM 650 N N . GLN A 1 83 ? -20.825 6.123 20.098 1.00 91.00 83 GLN A N 1
ATOM 651 C CA . GLN A 1 83 ? -19.940 7.227 19.711 1.00 91.00 83 GLN A CA 1
ATOM 652 C C . GLN A 1 83 ? -20.195 7.638 18.257 1.00 91.00 83 GLN A C 1
ATOM 654 O O . GLN A 1 83 ? -20.315 8.827 17.965 1.00 91.00 83 GLN A O 1
ATOM 659 N N . PHE A 1 84 ? -20.380 6.663 17.359 1.00 91.56 84 PHE A N 1
ATOM 660 C CA . PHE A 1 84 ? -20.751 6.922 15.966 1.00 91.56 84 PHE A CA 1
ATOM 661 C C . PHE A 1 84 ? -22.098 7.630 15.846 1.00 91.56 84 PHE A C 1
ATOM 663 O O . PHE A 1 84 ? -22.218 8.614 15.118 1.00 91.56 84 PHE A O 1
ATOM 670 N N . LEU A 1 85 ? -23.110 7.158 16.576 1.00 93.31 85 LEU A N 1
ATOM 671 C CA . LEU A 1 85 ? -24.441 7.768 16.571 1.00 93.31 85 LEU A CA 1
ATOM 672 C C . LEU A 1 85 ? -24.412 9.194 17.138 1.00 93.31 85 LEU A C 1
ATOM 674 O O . LEU A 1 85 ? -25.087 10.082 16.611 1.00 93.31 85 LEU A O 1
ATOM 678 N N . THR A 1 86 ? -23.596 9.429 18.167 1.00 92.56 86 THR A N 1
ATOM 679 C CA . THR A 1 86 ? -23.376 10.760 18.749 1.00 92.56 86 THR A CA 1
ATOM 680 C C . THR A 1 86 ? -22.714 11.687 17.735 1.00 92.56 86 THR A C 1
ATOM 682 O O . THR A 1 86 ? -23.270 12.740 17.433 1.00 92.56 86 THR A O 1
ATOM 685 N N . TYR A 1 87 ? -21.614 11.255 17.114 1.00 92.94 87 TYR A N 1
ATOM 686 C CA . TYR A 1 87 ? -20.927 12.002 16.058 1.00 92.94 87 TYR A CA 1
ATOM 687 C C . TYR A 1 87 ? -21.859 12.350 14.886 1.00 92.94 87 TYR A C 1
ATOM 689 O O . TYR A 1 87 ? -21.898 13.490 14.429 1.00 92.94 87 TYR A O 1
ATOM 697 N N . LEU A 1 88 ? -22.666 11.394 14.416 1.00 92.81 88 LEU A N 1
ATOM 698 C CA . LEU A 1 88 ? -23.627 11.632 13.335 1.00 92.81 88 LEU A CA 1
ATOM 699 C C . LEU A 1 88 ? -24.764 12.582 13.749 1.00 92.81 88 LEU A C 1
ATOM 701 O O . LEU A 1 88 ? -25.307 13.296 12.903 1.00 92.81 88 LEU A O 1
ATOM 705 N N . THR A 1 89 ? -25.124 12.611 15.033 1.00 93.00 89 THR A N 1
ATOM 706 C CA . THR A 1 89 ? -26.094 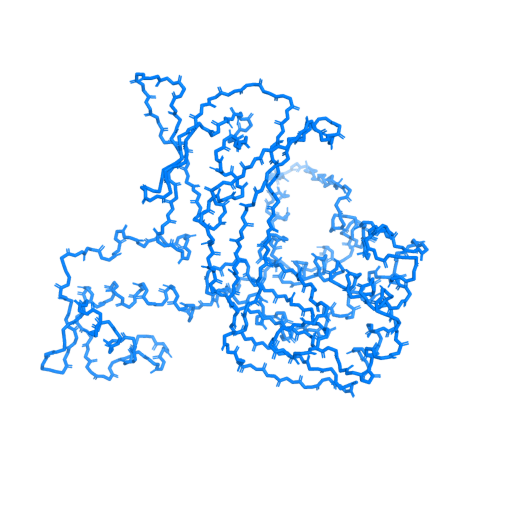13.572 15.578 1.00 93.00 89 THR A CA 1
ATOM 707 C C . THR A 1 89 ? -25.492 14.977 15.641 1.00 93.00 89 THR A C 1
ATOM 709 O O . THR A 1 89 ? -26.137 15.940 15.232 1.00 93.00 89 THR A O 1
ATOM 712 N N . GLU A 1 90 ? -24.237 15.105 16.078 1.00 93.00 90 GLU A N 1
ATOM 713 C CA . GLU A 1 90 ? -23.488 16.372 16.075 1.00 93.00 90 GLU A CA 1
ATOM 714 C C . GLU A 1 90 ? -23.294 16.915 14.652 1.00 93.00 90 GLU A C 1
ATOM 716 O O . GLU A 1 90 ? -23.453 18.111 14.410 1.00 93.00 90 GLU A O 1
ATOM 721 N N . ALA A 1 91 ? -23.050 16.026 13.685 1.00 90.25 91 ALA A N 1
ATOM 722 C CA . ALA A 1 91 ? -22.972 16.348 12.263 1.00 90.25 91 ALA A CA 1
ATOM 723 C C . ALA A 1 91 ? -24.337 16.673 11.618 1.00 90.25 91 ALA A C 1
ATOM 725 O O . ALA A 1 91 ? -24.397 16.902 10.413 1.00 90.25 91 ALA A O 1
ATOM 726 N N . SER A 1 92 ? -25.433 16.698 12.392 1.00 91.50 92 SER A N 1
ATOM 727 C CA . SER A 1 92 ? -26.807 16.945 11.917 1.00 91.50 92 SER A CA 1
ATOM 728 C C . SER A 1 92 ? -27.311 15.951 10.859 1.00 91.50 92 SER A C 1
ATOM 730 O O . SER A 1 92 ? -28.244 16.247 10.117 1.00 91.50 92 SER A O 1
ATOM 732 N N . ILE A 1 93 ? -26.722 14.753 10.804 1.00 91.88 93 ILE A N 1
ATOM 733 C CA . ILE A 1 93 ? -27.158 13.656 9.928 1.00 91.88 93 ILE A CA 1
ATOM 734 C C . ILE A 1 93 ? -28.270 12.852 10.610 1.00 91.88 93 ILE A C 1
ATOM 736 O O . ILE A 1 93 ? -29.251 12.461 9.972 1.00 91.88 93 ILE A O 1
ATOM 740 N N . LEU A 1 94 ? -28.128 12.625 11.919 1.00 94.06 94 LEU A N 1
ATOM 741 C CA . LEU A 1 94 ? -29.119 11.951 12.754 1.00 94.06 94 LEU A CA 1
ATOM 742 C C . LEU A 1 94 ? -29.788 12.921 13.729 1.00 94.06 94 LEU A C 1
ATOM 744 O O . LEU A 1 94 ? -29.232 13.945 14.120 1.00 94.06 94 LEU A O 1
ATOM 748 N N . ARG A 1 95 ? -30.990 12.557 14.172 1.00 94.00 95 ARG A N 1
ATOM 749 C CA . ARG A 1 95 ? -31.718 13.203 15.262 1.00 94.00 95 ARG A CA 1
ATOM 750 C C . ARG A 1 95 ? -31.991 12.202 16.366 1.00 94.00 95 ARG A C 1
ATOM 752 O O . ARG A 1 95 ? -32.668 11.205 16.128 1.00 94.00 95 ARG A O 1
ATOM 759 N N . HIS A 1 96 ? -31.566 12.511 17.584 1.00 94.56 96 HIS A N 1
ATOM 760 C CA . HIS A 1 96 ? -31.953 11.726 18.750 1.00 94.56 96 HIS A CA 1
ATOM 761 C C . HIS A 1 96 ? -33.303 12.213 19.311 1.00 94.56 96 HIS A C 1
ATOM 763 O O . HIS A 1 96 ? -33.425 13.369 19.723 1.00 94.56 96 HIS A O 1
ATOM 769 N N . VAL A 1 97 ? -34.327 11.353 19.297 1.00 93.19 97 VAL A N 1
ATOM 770 C CA . VAL A 1 97 ? -35.681 11.617 19.823 1.00 93.19 97 VAL A CA 1
ATOM 771 C C . VAL A 1 97 ? -36.223 10.348 20.479 1.00 93.19 97 VAL A C 1
ATOM 773 O O . VAL A 1 97 ? -36.123 9.271 19.902 1.00 93.19 97 VAL A O 1
ATOM 776 N N . ASP A 1 98 ? -36.802 10.472 21.676 1.00 90.81 98 ASP A N 1
ATOM 777 C CA . ASP A 1 98 ? -37.444 9.370 22.414 1.00 90.81 98 ASP A CA 1
ATOM 778 C C . ASP A 1 98 ? -36.584 8.094 22.534 1.00 90.81 98 ASP A C 1
ATOM 780 O O . ASP A 1 98 ? -37.075 6.972 22.407 1.00 90.81 98 ASP A O 1
ATOM 784 N N . GLY A 1 99 ? -35.276 8.262 22.772 1.00 90.75 99 GLY A N 1
ATOM 785 C CA . GLY A 1 99 ? -34.334 7.147 22.924 1.00 90.75 99 GLY A CA 1
ATOM 786 C C . GLY A 1 99 ? -34.015 6.416 21.617 1.00 90.75 99 GLY A C 1
ATOM 787 O O . GLY A 1 99 ? -33.599 5.258 21.653 1.00 90.75 99 GLY A O 1
ATOM 788 N N . LYS A 1 100 ? -34.250 7.052 20.463 1.00 94.31 100 LYS A N 1
ATOM 789 C CA . LYS A 1 100 ? -33.923 6.525 19.136 1.00 94.31 100 LYS A CA 1
ATOM 790 C C . LYS A 1 100 ? -33.228 7.566 18.270 1.00 94.31 100 LYS A C 1
ATOM 792 O O . LYS A 1 100 ? -33.486 8.763 18.390 1.00 94.31 100 LYS A O 1
ATOM 797 N N . TYR A 1 101 ? -32.380 7.099 17.365 1.00 95.00 101 TYR A N 1
ATOM 798 C CA . TYR A 1 101 ? -31.660 7.918 16.398 1.00 95.00 101 TYR A CA 1
ATOM 799 C C . TYR A 1 101 ? -32.319 7.780 15.028 1.00 95.00 101 TYR A C 1
ATOM 801 O O . TYR A 1 101 ? -32.280 6.713 14.421 1.00 95.00 101 TYR A O 1
ATOM 809 N N . PHE A 1 102 ? -32.935 8.857 14.550 1.00 93.75 102 PHE A N 1
ATOM 810 C CA . PHE A 1 102 ? -33.618 8.917 13.260 1.00 93.75 102 PHE A CA 1
ATOM 811 C C . PHE A 1 102 ? -32.757 9.624 12.220 1.00 93.75 102 PHE A C 1
ATOM 813 O O . PHE A 1 102 ? -32.107 10.619 12.535 1.00 93.75 102 PHE A O 1
ATOM 820 N N . TRP A 1 103 ? -32.803 9.162 10.974 1.00 94.69 103 TRP A N 1
ATOM 821 C CA . TRP A 1 103 ? -32.200 9.874 9.851 1.00 94.69 103 TRP A CA 1
ATOM 822 C C . TRP A 1 103 ? -32.890 11.223 9.607 1.00 94.69 103 TRP A C 1
ATOM 824 O O . TRP A 1 103 ? -34.119 11.288 9.548 1.00 94.69 103 TRP A O 1
ATOM 834 N N . MET A 1 104 ? -32.105 12.301 9.499 1.00 91.88 104 MET A N 1
ATOM 835 C CA . MET A 1 104 ? -32.601 13.663 9.253 1.00 91.88 104 MET A CA 1
ATOM 836 C C . MET A 1 104 ? -32.239 14.186 7.856 1.00 91.88 104 MET A C 1
ATOM 838 O O . MET A 1 104 ? -32.937 15.069 7.362 1.00 91.88 104 MET A O 1
ATOM 842 N N . SER A 1 105 ? -31.179 13.672 7.221 1.00 85.62 105 SER A N 1
ATOM 843 C CA . SER A 1 105 ? -30.753 14.188 5.913 1.00 85.62 105 SER A CA 1
ATOM 844 C C . SER A 1 105 ? -31.736 13.820 4.793 1.00 85.62 105 SER A C 1
ATOM 846 O O . SER A 1 105 ? -32.389 12.778 4.827 1.00 85.62 105 SER A O 1
ATOM 848 N N . GLU A 1 106 ? -31.820 14.661 3.765 1.00 81.75 106 GLU A N 1
ATOM 849 C CA . GLU A 1 106 ? -32.538 14.339 2.524 1.00 81.75 106 GLU A CA 1
ATOM 850 C C . GLU A 1 106 ? -31.720 13.402 1.617 1.00 81.75 106 GLU A C 1
ATOM 852 O O . GLU A 1 106 ? -32.268 12.782 0.704 1.00 81.75 106 GLU A O 1
ATOM 857 N N . ASP A 1 107 ? -30.421 13.260 1.898 1.00 82.25 107 ASP A N 1
ATOM 858 C CA . ASP A 1 107 ? -29.507 12.439 1.112 1.00 82.25 107 ASP A CA 1
ATOM 859 C C . ASP A 1 107 ? -29.770 10.945 1.314 1.00 82.25 107 ASP A C 1
ATOM 861 O O . ASP A 1 107 ? -30.023 10.471 2.427 1.00 82.25 107 ASP A O 1
ATOM 865 N N . PHE A 1 108 ? -29.654 10.183 0.225 1.00 84.25 108 PHE A N 1
ATOM 866 C CA . PHE A 1 108 ? -29.706 8.728 0.257 1.00 84.25 108 PHE A CA 1
ATOM 867 C C . PHE A 1 108 ? -28.286 8.170 0.461 1.00 84.25 108 PHE A C 1
ATOM 869 O O . PHE A 1 108 ? -27.494 8.159 -0.485 1.00 84.25 108 PHE A O 1
ATOM 876 N N . PRO A 1 109 ? -27.924 7.677 1.660 1.00 84.50 109 PRO A N 1
ATOM 877 C CA . PRO A 1 109 ? -26.530 7.348 1.968 1.00 84.50 109 PRO A CA 1
ATOM 878 C C . PRO A 1 109 ? -25.970 6.247 1.062 1.00 84.50 109 PRO A C 1
ATOM 880 O O . PRO A 1 109 ? -24.817 6.307 0.644 1.00 84.50 109 PRO A O 1
ATOM 883 N N . ALA A 1 110 ? -26.795 5.268 0.683 1.00 84.19 110 ALA A N 1
ATOM 884 C CA . ALA A 1 110 ? -26.350 4.154 -0.146 1.00 84.19 110 ALA A CA 1
ATOM 885 C C . ALA A 1 110 ? -25.975 4.557 -1.585 1.00 84.19 110 ALA A C 1
ATOM 887 O O . ALA A 1 110 ? -25.267 3.795 -2.238 1.00 84.19 110 ALA A O 1
ATOM 888 N N . SER A 1 111 ? -26.395 5.727 -2.095 1.00 78.25 111 SER A N 1
ATOM 889 C CA . SER A 1 111 ? -25.946 6.183 -3.424 1.00 78.25 111 SER A CA 1
ATOM 890 C C . SER A 1 111 ? -24.508 6.698 -3.454 1.00 78.25 111 SER A C 1
ATOM 892 O O . SER A 1 111 ? -23.907 6.723 -4.523 1.00 78.25 111 SER A O 1
ATOM 894 N N . GLU A 1 112 ? -23.949 7.081 -2.307 1.00 69.88 112 GLU A N 1
ATOM 895 C CA . GLU A 1 112 ? -22.580 7.608 -2.207 1.00 69.88 112 GLU A CA 1
ATOM 896 C C . GLU A 1 112 ? -21.556 6.523 -1.846 1.00 69.88 112 GLU A C 1
ATOM 898 O O . GLU A 1 112 ? -20.350 6.766 -1.845 1.00 69.88 112 GLU A O 1
ATOM 903 N N . ILE A 1 113 ? -22.026 5.316 -1.521 1.00 74.19 113 ILE A N 1
ATOM 904 C CA . ILE A 1 113 ? -21.191 4.234 -1.007 1.00 74.19 113 ILE A CA 1
ATOM 905 C C . ILE A 1 113 ? -20.992 3.186 -2.094 1.00 74.19 113 ILE A C 1
ATOM 907 O O . ILE A 1 113 ? -21.916 2.497 -2.525 1.00 74.19 113 ILE A O 1
ATOM 911 N N . SER A 1 114 ? -19.740 3.010 -2.494 1.00 71.19 114 SER A N 1
ATOM 912 C CA . SER A 1 114 ? -19.322 1.897 -3.335 1.00 71.19 114 SER A CA 1
ATOM 913 C C . SER A 1 114 ? -18.871 0.736 -2.452 1.00 71.19 114 SER A C 1
ATOM 915 O O . SER A 1 114 ? -17.918 0.851 -1.693 1.00 71.19 114 SER A O 1
ATOM 917 N N . LEU A 1 115 ? -19.489 -0.438 -2.607 1.00 73.06 115 LEU A N 1
ATOM 918 C CA . LEU A 1 115 ? -19.060 -1.664 -1.908 1.00 73.06 115 LEU A CA 1
ATOM 919 C C . LEU A 1 115 ? -17.666 -2.156 -2.342 1.00 73.06 115 LEU A C 1
ATOM 921 O O . LEU A 1 115 ? -17.143 -3.117 -1.783 1.00 73.06 115 LEU A O 1
ATOM 925 N N . ARG A 1 116 ? -17.092 -1.554 -3.391 1.00 69.25 116 ARG A N 1
ATOM 926 C CA . ARG A 1 116 ? -15.810 -1.956 -3.981 1.00 69.25 116 ARG A CA 1
ATOM 927 C C . ARG A 1 116 ? -14.675 -0.984 -3.672 1.00 69.25 116 ARG A C 1
ATOM 929 O O . ARG A 1 116 ? -13.531 -1.329 -3.951 1.00 69.25 116 ARG A O 1
ATOM 936 N N . SER A 1 117 ? -14.967 0.198 -3.129 1.00 62.78 117 SER A N 1
ATOM 937 C CA . SER A 1 117 ? -13.964 1.200 -2.764 1.00 62.78 117 SER A CA 1
ATOM 938 C C . SER A 1 117 ? -14.215 1.704 -1.349 1.00 62.78 117 SER A C 1
ATOM 940 O O . SER A 1 117 ? -15.338 2.023 -0.985 1.00 62.78 117 SER A O 1
ATOM 942 N N . ALA A 1 118 ? -13.152 1.805 -0.550 1.00 56.44 118 ALA A N 1
ATOM 943 C CA . ALA A 1 118 ? -13.252 2.342 0.807 1.00 56.44 118 ALA A CA 1
ATOM 944 C C . ALA A 1 118 ? -13.588 3.850 0.828 1.00 56.44 118 ALA A C 1
ATOM 946 O O . ALA A 1 118 ? -14.075 4.347 1.839 1.00 56.44 118 ALA A O 1
ATOM 947 N N . SER A 1 119 ? -13.352 4.581 -0.273 1.00 62.59 119 SER A N 1
ATOM 948 C CA . SER A 1 119 ? -13.760 5.983 -0.434 1.00 62.59 119 SER A CA 1
ATOM 949 C C . SER A 1 119 ? -15.018 6.130 -1.292 1.00 62.59 119 SER A C 1
ATOM 951 O O . SER A 1 119 ? -15.196 5.405 -2.275 1.00 62.59 119 SER A O 1
ATOM 953 N N . SER A 1 120 ? -15.837 7.126 -0.947 1.00 58.66 120 SER A N 1
ATOM 954 C CA . SER A 1 120 ? -17.049 7.539 -1.669 1.00 58.66 120 SER A CA 1
ATOM 955 C C . SER A 1 120 ? -16.770 8.349 -2.944 1.00 58.66 120 SER A C 1
ATOM 957 O O . SER A 1 120 ? -17.603 8.388 -3.844 1.00 58.66 120 SER A O 1
ATOM 959 N N . GLU A 1 121 ? -15.597 8.980 -3.063 1.00 68.94 121 GLU A N 1
ATOM 960 C CA . GLU A 1 121 ? -15.262 9.855 -4.194 1.00 68.94 121 GLU A CA 1
ATOM 961 C C . GLU A 1 121 ? -14.357 9.155 -5.220 1.00 68.94 121 GLU A C 1
ATOM 963 O O . GLU A 1 121 ? -13.136 9.075 -5.046 1.00 68.94 121 GLU A O 1
ATOM 968 N N . ASN A 1 122 ? -14.955 8.678 -6.315 1.00 80.69 122 ASN A N 1
ATOM 969 C CA . ASN A 1 122 ? -14.229 8.228 -7.503 1.00 80.69 122 ASN A CA 1
ATOM 970 C C . ASN A 1 122 ? -14.241 9.308 -8.588 1.00 80.69 122 ASN A C 1
ATOM 972 O O . ASN A 1 122 ? -15.230 10.009 -8.798 1.00 80.69 122 ASN A O 1
ATOM 976 N N . PHE A 1 123 ? -13.145 9.394 -9.331 1.00 89.81 123 PHE A N 1
ATOM 977 C CA . PHE A 1 123 ? -13.024 10.238 -10.506 1.00 89.81 123 PHE A CA 1
ATOM 978 C C . PHE A 1 123 ? -13.543 9.511 -11.737 1.00 89.81 123 PHE A C 1
ATOM 980 O O . PHE A 1 123 ? -13.051 8.435 -12.079 1.00 89.81 123 PHE A O 1
ATOM 987 N N . LEU A 1 124 ? -14.485 10.131 -12.444 1.00 92.31 124 LEU A N 1
ATOM 988 C CA . LEU A 1 124 ? -14.955 9.637 -13.735 1.00 92.31 124 LEU A CA 1
ATOM 989 C C . LEU A 1 124 ? -13.945 9.992 -14.827 1.00 92.31 124 LEU A C 1
ATOM 991 O O . LEU A 1 124 ? -13.569 11.156 -14.986 1.00 92.31 124 LEU A O 1
ATOM 995 N N . ILE A 1 125 ? -13.549 8.998 -15.617 1.00 95.00 125 ILE A N 1
ATOM 996 C CA . ILE A 1 125 ? -12.635 9.168 -16.746 1.00 95.00 125 ILE A CA 1
ATOM 997 C C . ILE A 1 125 ? -13.461 9.292 -18.028 1.00 95.00 125 ILE A C 1
ATOM 999 O O . ILE A 1 125 ? -14.075 8.324 -18.485 1.00 95.00 125 ILE A O 1
ATOM 1003 N N . ILE A 1 126 ? -13.482 10.493 -18.604 1.00 96.25 126 ILE A N 1
ATOM 1004 C CA . ILE A 1 126 ? -14.336 10.870 -19.732 1.00 96.25 126 ILE A CA 1
ATOM 1005 C C . ILE A 1 126 ? -13.480 11.063 -20.984 1.00 96.25 126 ILE A C 1
ATOM 1007 O O . ILE A 1 126 ? -12.683 11.995 -21.073 1.00 96.25 126 ILE A O 1
ATOM 1011 N N . ASP A 1 127 ? -13.678 10.197 -21.972 1.00 96.31 127 ASP A N 1
ATOM 1012 C CA . ASP A 1 127 ? -13.082 10.314 -23.298 1.00 96.31 127 ASP A CA 1
ATOM 1013 C C . ASP A 1 127 ? -13.829 11.371 -24.120 1.00 96.31 127 ASP A C 1
ATOM 1015 O O . ASP A 1 127 ? -15.007 11.206 -24.450 1.00 96.31 127 ASP A O 1
ATOM 1019 N N . ILE A 1 128 ? -13.114 12.452 -24.435 1.00 95.94 128 ILE A N 1
ATOM 1020 C CA . ILE A 1 128 ? -13.572 13.601 -25.228 1.00 95.94 128 ILE A CA 1
ATOM 1021 C C . ILE A 1 128 ? -12.924 13.642 -26.620 1.00 95.94 128 ILE A C 1
ATOM 1023 O O . ILE A 1 128 ? -12.875 14.688 -27.265 1.00 95.94 128 ILE A O 1
ATOM 1027 N N . SER A 1 129 ? -12.398 12.509 -27.100 1.00 92.50 129 SER A N 1
ATOM 1028 C CA . SER A 1 129 ? -11.771 12.430 -28.428 1.00 92.50 129 SER A CA 1
ATOM 1029 C C . SER A 1 129 ? -12.734 12.758 -29.566 1.00 92.50 129 SER A C 1
ATOM 1031 O O . SER A 1 129 ? -12.313 13.333 -30.568 1.00 92.50 129 SER A O 1
ATOM 1033 N N . ASP A 1 130 ? -14.008 12.385 -29.416 1.00 92.38 130 ASP A N 1
ATOM 1034 C CA . ASP A 1 130 ? -15.092 12.771 -30.315 1.00 92.38 130 ASP A CA 1
ATOM 1035 C C . ASP A 1 130 ? -15.933 13.875 -29.649 1.00 92.38 130 ASP A C 1
ATOM 1037 O O . ASP A 1 130 ? -16.691 13.577 -28.723 1.00 92.38 130 ASP A O 1
ATOM 1041 N N . PRO A 1 131 ? -15.849 15.137 -30.115 1.00 88.69 131 PRO A N 1
ATOM 1042 C CA . PRO A 1 131 ? -16.610 16.250 -29.543 1.00 88.69 131 PRO A CA 1
ATOM 1043 C C . PRO A 1 131 ? -18.133 16.075 -29.614 1.00 88.69 131 PRO A C 1
ATOM 1045 O O . PRO A 1 131 ? -18.864 16.758 -28.901 1.00 88.69 131 PRO A O 1
ATOM 1048 N N . SER A 1 132 ? -18.628 15.201 -30.497 1.00 89.00 132 SER A N 1
ATOM 1049 C CA . SER A 1 132 ? -20.060 14.925 -30.642 1.00 89.00 132 SER A CA 1
ATOM 1050 C C . SER A 1 132 ? -20.557 13.817 -29.710 1.00 89.00 132 SER A C 1
ATOM 1052 O O . SER A 1 132 ? -21.761 13.714 -29.467 1.00 89.00 132 SER A O 1
ATOM 1054 N N . HIS A 1 133 ? -19.648 13.003 -29.162 1.00 90.12 133 HIS A N 1
ATOM 1055 C CA . HIS A 1 133 ? -19.992 11.842 -28.351 1.00 90.12 133 HIS A CA 1
ATOM 1056 C C . HIS A 1 133 ? -18.959 11.592 -27.246 1.00 90.12 133 HIS A C 1
ATOM 1058 O O . HIS A 1 133 ? -18.062 10.755 -27.367 1.00 90.12 133 HIS A O 1
ATOM 1064 N N . HIS A 1 134 ? -19.110 12.304 -26.129 1.00 93.19 134 HIS A N 1
ATOM 1065 C CA . HIS A 1 134 ? -18.319 12.039 -24.929 1.00 93.19 134 HIS A CA 1
ATOM 1066 C C . HIS A 1 134 ? -18.772 10.738 -24.268 1.00 93.19 134 HIS A C 1
ATOM 1068 O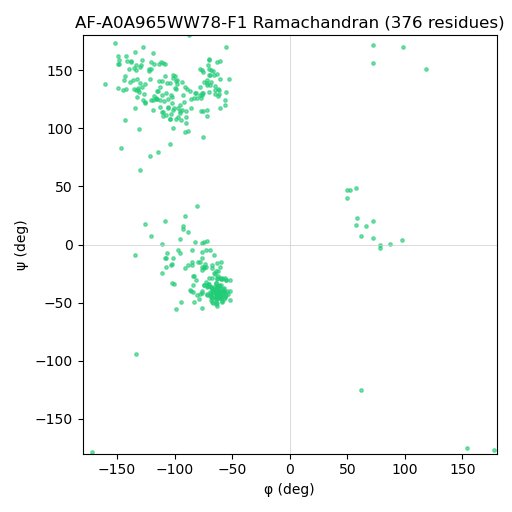 O . HIS A 1 134 ? -19.971 10.495 -24.114 1.00 93.19 134 HIS A O 1
ATOM 1074 N N . ARG A 1 135 ? -17.817 9.921 -23.824 1.00 93.44 135 ARG A N 1
ATOM 1075 C CA . ARG A 1 135 ? -18.104 8.642 -23.160 1.00 93.44 135 ARG A CA 1
ATOM 1076 C C . ARG A 1 135 ? -17.282 8.479 -21.893 1.00 93.44 135 ARG A C 1
ATOM 1078 O O . ARG A 1 135 ? -16.109 8.835 -21.861 1.00 93.44 135 ARG A O 1
ATOM 1085 N N . VAL A 1 136 ? -17.880 7.891 -20.866 1.00 94.25 136 VAL A N 1
ATOM 1086 C CA . VAL A 1 136 ? -17.140 7.448 -19.680 1.00 94.25 136 VAL A CA 1
ATOM 1087 C C . VAL A 1 136 ? -16.485 6.110 -20.013 1.00 94.25 136 VAL A C 1
ATOM 1089 O O . VAL A 1 136 ? -17.171 5.199 -20.474 1.00 94.25 136 VAL A O 1
ATOM 1092 N N . ILE A 1 137 ? -15.170 6.000 -19.825 1.00 93.00 137 ILE A N 1
ATOM 1093 C CA . ILE A 1 137 ? -14.423 4.757 -20.095 1.00 93.00 137 ILE A CA 1
ATOM 1094 C C . ILE A 1 137 ? -13.949 4.052 -18.824 1.00 93.00 137 ILE A C 1
ATOM 1096 O O . ILE A 1 137 ? -13.515 2.908 -18.885 1.00 93.00 137 ILE A O 1
ATOM 1100 N N . GLY A 1 138 ? -14.027 4.711 -17.670 1.00 89.88 138 GLY A N 1
ATOM 1101 C CA . GLY A 1 138 ? -13.620 4.113 -16.410 1.00 89.88 138 GLY A CA 1
ATOM 1102 C C . GLY A 1 138 ? -13.735 5.068 -15.235 1.00 89.88 138 GLY A C 1
ATOM 1103 O O . GLY A 1 138 ? -14.171 6.211 -15.377 1.00 89.88 138 GLY A O 1
ATOM 1104 N N . GLU A 1 139 ? -13.303 4.569 -14.086 1.00 90.06 139 GLU A N 1
ATOM 1105 C CA . GLU A 1 139 ? -13.259 5.287 -12.819 1.00 90.06 139 GLU A CA 1
ATOM 1106 C C . GLU A 1 139 ? -11.899 5.063 -12.151 1.00 90.06 139 GLU A C 1
ATOM 1108 O O . GLU A 1 139 ? -11.239 4.050 -12.402 1.00 90.06 139 GLU A O 1
ATOM 1113 N N . MET A 1 140 ? -11.474 6.002 -11.309 1.00 86.50 140 MET A N 1
ATOM 1114 C CA . MET A 1 140 ? -10.250 5.891 -10.515 1.00 86.50 140 MET A CA 1
ATOM 1115 C C . MET A 1 140 ? -10.450 6.507 -9.134 1.00 86.50 140 MET A C 1
ATOM 1117 O O . MET A 1 140 ? -11.149 7.507 -9.004 1.00 86.50 140 MET A O 1
ATOM 1121 N N . ASP A 1 141 ? -9.832 5.936 -8.104 1.00 82.62 141 ASP A N 1
ATOM 1122 C CA . ASP A 1 141 ? -9.924 6.475 -6.751 1.00 82.62 141 ASP A CA 1
ATOM 1123 C C . ASP A 1 141 ? -9.192 7.826 -6.619 1.00 82.62 141 ASP A C 1
ATOM 1125 O O . ASP A 1 141 ? -8.193 8.099 -7.296 1.00 82.62 141 ASP A O 1
ATOM 1129 N N . ARG A 1 142 ? -9.685 8.676 -5.710 1.00 84.75 142 ARG A N 1
ATOM 1130 C CA . ARG A 1 142 ? -9.151 10.022 -5.448 1.00 84.75 142 ARG A CA 1
ATOM 1131 C C . ARG A 1 142 ? -7.660 10.050 -5.091 1.00 84.75 142 ARG A C 1
ATOM 1133 O O . ARG A 1 142 ? -6.997 11.043 -5.385 1.00 84.75 142 ARG A O 1
ATOM 1140 N N . PHE A 1 143 ? -7.128 9.004 -4.461 1.00 81.94 143 PHE A N 1
ATOM 1141 C CA . PHE A 1 143 ? -5.741 8.972 -3.986 1.00 81.94 143 PHE A CA 1
ATOM 1142 C C . PHE A 1 143 ? -4.750 8.589 -5.094 1.00 81.94 143 PHE A C 1
ATOM 1144 O O . PHE A 1 143 ? -3.611 9.054 -5.086 1.00 81.94 143 PHE A O 1
ATOM 1151 N N . THR A 1 144 ? -5.196 7.830 -6.095 1.00 83.94 144 THR A N 1
ATOM 1152 C CA . THR A 1 144 ? -4.408 7.445 -7.275 1.00 83.94 144 THR A CA 1
ATOM 1153 C C . THR A 1 144 ? -4.434 8.515 -8.373 1.00 83.94 144 THR A C 1
ATOM 1155 O O . THR A 1 144 ? -3.480 8.648 -9.146 1.00 83.94 144 THR A O 1
ATOM 1158 N N . VAL A 1 145 ? -5.497 9.323 -8.441 1.00 89.56 145 VAL A N 1
ATOM 1159 C CA . VAL A 1 145 ? -5.693 10.362 -9.470 1.00 89.56 145 VAL A CA 1
ATOM 1160 C C . VAL A 1 145 ? -4.505 11.322 -9.617 1.00 89.56 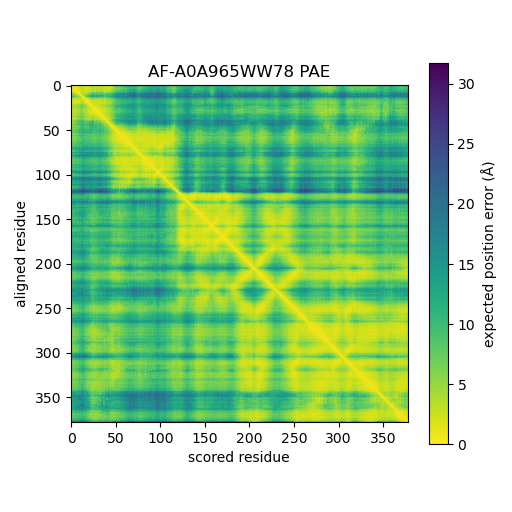145 VAL A C 1
ATOM 1162 O O . VAL A 1 145 ? -4.063 11.511 -10.753 1.00 89.56 145 VAL A O 1
ATOM 1165 N N . PRO A 1 146 ? -3.914 11.894 -8.547 1.00 88.94 146 PRO A N 1
ATOM 1166 C CA . PRO A 1 146 ? -2.756 12.774 -8.700 1.00 88.94 146 PRO A CA 1
ATOM 1167 C C . PRO A 1 146 ? -1.557 12.109 -9.388 1.00 88.94 146 PRO A C 1
ATOM 1169 O O . PRO A 1 146 ? -0.785 12.777 -10.078 1.00 88.94 146 PRO A O 1
ATOM 1172 N N . MET A 1 147 ? -1.413 10.792 -9.236 1.00 86.75 147 MET A N 1
ATOM 1173 C CA . MET A 1 147 ? -0.321 10.026 -9.826 1.00 86.75 147 MET A CA 1
ATOM 1174 C C . MET A 1 147 ? -0.564 9.731 -11.309 1.00 86.75 147 MET A C 1
ATOM 1176 O O . MET A 1 147 ? 0.336 9.927 -12.123 1.00 86.75 147 MET A O 1
ATOM 1180 N N . LEU A 1 148 ? -1.764 9.272 -11.673 1.00 90.69 148 LEU A N 1
ATOM 1181 C CA . LEU A 1 148 ? -2.030 8.710 -13.006 1.00 90.69 148 LEU A CA 1
ATOM 1182 C C . LEU A 1 148 ? -2.876 9.597 -13.923 1.00 90.69 148 LEU A C 1
ATOM 1184 O O . LEU A 1 148 ? -2.871 9.387 -15.134 1.00 90.69 148 LEU A O 1
ATOM 1188 N N . LEU A 1 149 ? -3.616 10.555 -13.364 1.00 93.94 149 LEU A N 1
ATOM 1189 C CA . LEU A 1 149 ? -4.588 11.377 -14.087 1.00 93.94 149 LEU A CA 1
ATOM 1190 C C . LEU A 1 149 ? -4.351 12.885 -13.928 1.00 93.94 149 LEU A C 1
ATOM 1192 O O . LEU A 1 149 ? -5.248 13.676 -14.212 1.00 93.94 149 LEU A O 1
ATOM 1196 N N . HIS A 1 150 ? -3.160 13.310 -13.500 1.00 92.94 150 HIS A N 1
ATOM 1197 C CA . HIS A 1 150 ? -2.795 14.728 -13.527 1.00 92.94 150 HIS A CA 1
ATOM 1198 C C . HIS A 1 150 ? -2.820 15.283 -14.961 1.00 92.94 150 HIS A C 1
ATOM 1200 O O . HIS A 1 150 ? -2.700 14.544 -15.937 1.00 92.94 150 HIS A O 1
ATOM 1206 N N . GLU A 1 151 ? -2.957 16.601 -15.106 1.00 93.12 151 GLU A N 1
ATOM 1207 C CA . GLU A 1 151 ? -2.947 17.240 -16.426 1.00 93.12 151 GLU A CA 1
ATOM 1208 C C . GLU A 1 151 ? -1.674 16.882 -17.208 1.00 93.12 151 GLU A C 1
ATOM 1210 O O . GLU A 1 151 ? -0.560 17.030 -16.705 1.00 93.12 151 GLU A O 1
ATOM 1215 N N . ASN A 1 152 ? -1.842 16.463 -18.466 1.00 92.75 152 ASN A N 1
ATOM 1216 C CA . ASN A 1 152 ? -0.808 15.921 -19.356 1.00 92.75 152 ASN A CA 1
ATOM 1217 C C . ASN A 1 152 ? -0.293 14.509 -19.036 1.00 92.75 152 ASN A C 1
ATOM 1219 O O . ASN A 1 152 ? 0.622 14.051 -19.727 1.00 92.75 152 ASN A O 1
ATOM 1223 N N . ALA A 1 153 ? -0.872 13.804 -18.062 1.00 94.81 153 ALA A N 1
ATOM 1224 C CA . ALA A 1 153 ? -0.576 12.392 -17.849 1.00 94.81 153 ALA A CA 1
ATOM 1225 C C . ALA A 1 153 ? -1.002 11.552 -19.062 1.00 94.81 153 ALA A C 1
ATOM 1227 O O . ALA A 1 153 ? -2.009 11.843 -19.715 1.00 94.81 153 ALA A O 1
ATOM 1228 N N . ILE A 1 154 ? -0.252 10.487 -19.340 1.00 95.06 154 ILE A N 1
ATOM 1229 C CA . ILE A 1 154 ? -0.625 9.448 -20.297 1.00 95.06 154 ILE A CA 1
ATOM 1230 C C . ILE A 1 154 ? -1.309 8.316 -19.531 1.00 95.06 154 ILE A C 1
ATOM 1232 O O . ILE A 1 154 ? -0.669 7.544 -18.817 1.00 95.06 154 ILE A O 1
ATOM 1236 N N . TYR A 1 155 ? -2.621 8.214 -19.705 1.00 94.38 155 TYR A N 1
ATOM 1237 C CA . TYR A 1 155 ? -3.456 7.153 -19.172 1.00 94.38 155 TYR A CA 1
ATOM 1238 C C . TYR A 1 155 ? -3.603 6.025 -20.197 1.00 94.38 155 TYR A C 1
ATOM 1240 O O . TYR A 1 155 ? -3.969 6.249 -21.353 1.00 94.38 155 TYR A O 1
ATOM 1248 N N . MET A 1 156 ? -3.333 4.794 -19.771 1.00 91.25 156 MET A N 1
ATOM 1249 C CA . MET A 1 156 ? -3.493 3.605 -20.604 1.00 91.25 156 MET A CA 1
ATOM 1250 C C . MET A 1 156 ? -4.725 2.818 -20.172 1.00 91.25 156 MET A C 1
ATOM 1252 O O . MET A 1 156 ? -4.834 2.408 -19.018 1.00 91.25 156 MET A O 1
ATOM 1256 N N . HIS A 1 157 ? -5.626 2.561 -21.117 1.00 91.88 157 HIS A N 1
ATOM 1257 C CA . HIS A 1 157 ? -6.856 1.815 -20.881 1.00 91.88 157 HIS A CA 1
ATOM 1258 C C . HIS A 1 157 ? -7.059 0.783 -21.989 1.00 91.88 157 HIS A C 1
ATOM 1260 O O . HIS A 1 157 ? -7.168 1.145 -23.158 1.00 91.88 157 HIS A O 1
ATOM 1266 N N . GLU A 1 158 ? -7.072 -0.508 -21.639 1.00 88.56 158 GLU A N 1
ATOM 1267 C CA . GLU A 1 158 ? -7.188 -1.618 -22.604 1.00 88.56 158 GLU A CA 1
ATOM 1268 C C . GLU A 1 158 ? -6.204 -1.506 -23.789 1.00 88.56 158 GLU A C 1
ATOM 1270 O O . GLU A 1 158 ? -6.587 -1.620 -24.955 1.00 88.56 158 GLU A O 1
ATOM 1275 N N . ALA A 1 159 ? -4.931 -1.222 -23.492 1.00 86.50 159 ALA A N 1
ATOM 1276 C CA . ALA A 1 159 ? -3.862 -0.987 -24.473 1.00 86.50 159 ALA A CA 1
ATOM 1277 C C . ALA A 1 159 ? -4.064 0.225 -25.409 1.00 86.50 159 ALA A C 1
ATOM 1279 O O . ALA A 1 159 ? -3.268 0.440 -26.322 1.00 86.50 159 ALA A O 1
ATOM 1280 N N . LYS A 1 160 ? -5.089 1.053 -25.183 1.00 93.06 160 LYS A N 1
ATOM 1281 C CA . LYS A 1 160 ? -5.257 2.347 -25.852 1.00 93.06 160 LYS A CA 1
ATOM 1282 C C . LYS A 1 160 ? -4.654 3.443 -24.986 1.00 93.06 160 LYS A C 1
ATOM 1284 O O . LYS A 1 160 ? -4.814 3.437 -23.765 1.00 93.06 160 LYS A O 1
ATOM 1289 N N . GLN A 1 161 ? -3.979 4.383 -25.632 1.00 94.94 161 GLN A N 1
ATOM 1290 C CA . GLN A 1 161 ? -3.330 5.503 -24.968 1.00 94.94 161 GLN A CA 1
ATOM 1291 C C . GLN A 1 161 ? -4.210 6.749 -25.030 1.00 94.94 161 GLN A C 1
ATOM 1293 O O . GLN A 1 161 ? -4.805 7.075 -26.063 1.00 94.94 161 GLN A O 1
ATOM 1298 N N . TYR A 1 162 ? -4.260 7.457 -23.913 1.00 96.31 162 TYR A N 1
ATOM 1299 C CA . TYR A 1 162 ? -4.987 8.700 -23.765 1.00 96.31 162 TYR A CA 1
ATOM 1300 C C . TYR A 1 162 ? -4.124 9.705 -23.016 1.00 96.31 162 TYR A C 1
ATOM 1302 O O . TYR A 1 162 ? -3.436 9.345 -22.070 1.00 96.31 162 TYR A O 1
ATOM 1310 N N . GLN A 1 163 ? -4.174 10.968 -23.414 1.00 96.75 163 GLN A N 1
ATOM 1311 C CA . GLN A 1 163 ? -3.589 12.066 -22.663 1.00 96.75 163 GLN A CA 1
ATOM 1312 C C . GLN A 1 163 ? -4.689 12.773 -21.878 1.00 96.75 163 GLN A C 1
ATOM 1314 O O . GLN A 1 163 ? -5.751 13.071 -22.428 1.00 96.75 163 GLN A O 1
ATOM 1319 N N . VAL A 1 164 ? -4.432 13.070 -20.608 1.00 96.69 164 VAL A N 1
ATOM 1320 C CA . VAL A 1 164 ? -5.313 13.915 -19.802 1.00 96.69 164 VAL A CA 1
ATOM 1321 C C . VAL A 1 164 ? -5.190 15.356 -20.275 1.00 96.69 164 VAL A C 1
ATOM 1323 O O . VAL A 1 164 ? -4.128 15.968 -20.162 1.00 96.69 164 VAL A O 1
ATOM 1326 N N . GLU A 1 165 ? -6.283 15.892 -20.805 1.00 95.00 165 GLU A N 1
ATOM 1327 C CA . GLU A 1 165 ? -6.365 17.274 -21.281 1.00 95.00 165 GLU A CA 1
ATOM 1328 C C . GLU A 1 165 ? -6.729 18.221 -20.136 1.00 95.00 165 GLU A C 1
ATOM 1330 O O . GLU A 1 165 ? -6.165 19.306 -20.027 1.00 95.00 165 GLU A O 1
ATOM 1335 N N . LYS A 1 166 ? -7.637 17.792 -19.253 1.00 94.88 166 LYS A N 1
ATOM 1336 C CA . LYS A 1 166 ? -8.059 18.562 -18.083 1.00 94.88 166 LYS A CA 1
ATOM 1337 C C . LYS A 1 166 ? -8.443 17.632 -16.938 1.00 94.88 166 LYS A C 1
ATOM 1339 O O . LYS A 1 166 ? -9.209 16.691 -17.147 1.00 94.88 166 LYS A O 1
ATOM 1344 N N . LEU A 1 167 ? -7.982 17.942 -15.730 1.00 94.75 167 LEU A N 1
ATOM 1345 C CA . LEU A 1 167 ? -8.436 17.296 -14.501 1.00 94.75 167 LEU A CA 1
ATOM 1346 C C . LEU A 1 167 ? -9.259 18.294 -13.681 1.00 94.75 167 LEU A C 1
ATOM 1348 O O . LEU A 1 167 ? -8.729 19.268 -13.156 1.00 94.75 167 LEU A O 1
ATOM 1352 N N . ASP A 1 168 ? -10.562 18.050 -13.579 1.00 93.06 168 ASP A N 1
ATOM 1353 C CA . ASP A 1 168 ? -11.453 18.795 -12.695 1.00 93.06 168 ASP A CA 1
ATOM 1354 C C . ASP A 1 168 ? -11.514 18.083 -11.340 1.00 93.06 168 ASP A C 1
ATOM 1356 O O . ASP A 1 168 ? -12.208 17.074 -11.174 1.00 93.06 168 ASP A O 1
ATOM 1360 N N . PHE A 1 169 ? -10.700 18.569 -10.400 1.00 89.00 169 PHE A N 1
ATOM 1361 C CA . PHE A 1 169 ? -10.509 17.929 -9.100 1.00 89.00 169 PHE A CA 1
ATOM 1362 C C . PHE A 1 169 ? -11.731 18.057 -8.188 1.00 89.00 169 PHE A C 1
ATOM 1364 O O . PHE A 1 169 ? -12.065 17.111 -7.479 1.00 89.00 169 PHE A O 1
ATOM 1371 N N . ASP A 1 170 ? -12.426 19.192 -8.250 1.00 87.81 170 ASP A N 1
ATOM 1372 C CA . ASP A 1 170 ? -13.608 19.451 -7.429 1.00 87.81 170 ASP A CA 1
ATOM 1373 C C . ASP A 1 170 ? -14.827 18.692 -7.967 1.00 87.81 170 ASP A C 1
ATOM 1375 O O . ASP A 1 170 ? -15.587 18.107 -7.200 1.00 87.81 170 ASP A O 1
ATOM 1379 N N . ALA A 1 171 ? -14.991 18.628 -9.294 1.00 89.44 171 ALA A N 1
ATOM 1380 C CA . ALA A 1 171 ? -16.090 17.890 -9.916 1.00 89.44 171 ALA A CA 1
ATOM 1381 C C . ALA A 1 171 ? -15.832 16.376 -10.063 1.00 89.44 171 ALA A C 1
ATOM 1383 O O . ALA A 1 171 ? -16.673 15.688 -10.648 1.00 89.44 171 ALA A O 1
ATOM 1384 N N . CYS A 1 172 ? -14.683 15.872 -9.594 1.00 91.19 172 CYS A N 1
ATOM 1385 C CA . CYS A 1 172 ? -14.245 14.476 -9.720 1.00 91.19 172 CYS A CA 1
ATOM 1386 C C . CYS A 1 172 ? -14.294 13.948 -11.171 1.00 91.19 172 CYS A C 1
ATOM 1388 O O . CYS A 1 172 ? -14.819 12.866 -11.447 1.00 91.19 172 CYS A O 1
ATOM 1390 N N . LYS A 1 173 ? -13.775 14.721 -12.137 1.00 93.69 173 LYS A N 1
ATOM 1391 C CA . LYS A 1 173 ? -13.804 14.368 -13.572 1.00 93.69 173 LYS A CA 1
ATOM 1392 C C . LYS A 1 173 ? -12.448 14.561 -14.235 1.00 93.69 173 LYS A C 1
ATOM 1394 O O . LYS A 1 173 ? -11.888 15.653 -14.219 1.00 93.69 173 LYS A O 1
ATOM 1399 N N . ALA A 1 174 ? -11.958 13.519 -14.897 1.00 96.38 174 ALA A N 1
ATOM 1400 C CA . ALA A 1 174 ? -10.775 13.575 -15.748 1.00 96.38 174 ALA A CA 1
ATOM 1401 C C . ALA A 1 174 ? -11.199 13.523 -17.220 1.00 96.38 174 ALA A C 1
ATOM 1403 O O . ALA A 1 174 ? -11.789 12.541 -17.669 1.00 96.38 174 ALA A O 1
ATOM 1404 N N . PHE A 1 175 ? -10.894 14.574 -17.978 1.00 96.62 175 PHE A N 1
ATOM 1405 C CA . PHE A 1 175 ? -11.157 14.645 -19.412 1.00 96.62 175 PHE A CA 1
ATOM 1406 C C . PHE A 1 175 ? -9.912 14.225 -20.179 1.00 96.62 175 PHE A C 1
ATOM 1408 O O . PHE A 1 175 ? -8.848 14.839 -20.055 1.00 96.62 175 PHE A O 1
ATOM 1415 N N . ILE A 1 176 ? -10.051 13.173 -20.975 1.00 97.00 176 ILE A N 1
ATOM 1416 C CA . ILE A 1 176 ? -8.943 12.547 -21.685 1.00 97.00 176 ILE A CA 1
ATOM 1417 C C . ILE A 1 176 ? -9.194 12.539 -23.190 1.00 97.00 176 ILE A C 1
ATOM 1419 O O . ILE A 1 176 ? -10.328 12.435 -23.657 1.00 97.00 176 ILE A O 1
ATOM 1423 N N . ARG A 1 177 ? -8.114 12.601 -23.962 1.00 96.56 177 ARG A N 1
ATOM 1424 C CA . ARG A 1 177 ? -8.139 12.535 -25.422 1.00 96.56 177 ARG A CA 1
ATOM 1425 C C . ARG A 1 177 ? -7.211 11.437 -25.902 1.00 96.56 177 ARG A C 1
ATOM 1427 O O . ARG A 1 177 ? -6.108 11.283 -25.390 1.00 96.56 177 ARG A O 1
ATOM 1434 N N . ARG A 1 178 ? -7.646 10.668 -26.893 1.00 95.75 178 ARG A N 1
ATOM 1435 C CA . ARG A 1 178 ? -6.857 9.589 -27.477 1.00 95.75 178 ARG A CA 1
ATOM 1436 C C . ARG A 1 178 ? -5.619 10.158 -28.157 1.00 95.75 178 ARG A C 1
ATOM 1438 O O . ARG A 1 178 ? -5.710 11.109 -28.932 1.00 95.75 178 ARG A O 1
ATOM 1445 N N . VAL A 1 179 ? -4.483 9.534 -27.884 1.00 96.06 179 VAL A N 1
ATOM 1446 C CA . VAL A 1 179 ? -3.188 9.881 -28.468 1.00 96.06 179 VAL A CA 1
ATOM 1447 C C . VAL A 1 179 ? -2.472 8.613 -28.920 1.00 96.06 179 VAL A C 1
ATOM 1449 O O . VAL A 1 179 ? -2.874 7.505 -28.567 1.00 96.06 179 VAL A O 1
ATOM 1452 N N . ASP A 1 180 ? -1.438 8.789 -29.730 1.00 94.62 180 ASP A N 1
ATOM 1453 C CA . ASP A 1 180 ? -0.507 7.735 -30.121 1.00 94.62 180 ASP A CA 1
ATOM 1454 C C . ASP A 1 180 ? 0.904 8.288 -29.910 1.00 94.62 180 ASP A C 1
ATOM 1456 O O . ASP A 1 180 ? 1.366 9.144 -30.668 1.00 94.62 180 ASP A O 1
ATOM 1460 N N . VAL A 1 181 ? 1.517 7.917 -28.786 1.00 93.31 181 VAL A N 1
ATOM 1461 C CA . VAL A 1 181 ? 2.817 8.422 -28.343 1.00 93.31 181 VAL A CA 1
ATOM 1462 C C . VAL A 1 181 ? 3.743 7.268 -27.964 1.00 93.31 181 VAL A C 1
ATOM 1464 O O . VAL A 1 181 ? 3.315 6.192 -27.547 1.00 93.31 181 VAL A O 1
ATOM 1467 N N . ASP A 1 182 ? 5.046 7.502 -28.081 1.00 92.75 182 ASP A N 1
ATOM 1468 C CA . ASP A 1 182 ? 6.100 6.530 -27.774 1.00 92.75 182 ASP A CA 1
ATOM 1469 C C . ASP A 1 182 ? 6.615 6.638 -26.325 1.00 92.75 182 ASP A C 1
ATOM 1471 O O . ASP A 1 182 ? 7.677 6.110 -25.988 1.00 92.75 182 ASP A O 1
ATOM 1475 N N . TYR A 1 183 ? 5.869 7.313 -25.447 1.00 92.31 183 TYR A N 1
ATOM 1476 C CA . TYR A 1 183 ? 6.243 7.543 -24.054 1.00 92.31 183 TYR A CA 1
ATOM 1477 C C . TYR A 1 183 ? 5.066 7.359 -23.093 1.00 92.31 183 TYR A C 1
ATOM 1479 O O . TYR A 1 183 ? 3.901 7.485 -23.463 1.00 92.31 183 TYR A O 1
ATOM 1487 N N . TYR A 1 184 ? 5.386 7.099 -21.829 1.00 91.56 184 TYR A N 1
ATOM 1488 C CA . TYR A 1 184 ? 4.453 7.113 -20.708 1.00 91.56 184 TYR A CA 1
ATOM 1489 C C . TYR A 1 184 ? 4.874 8.170 -19.684 1.00 91.56 184 TYR A C 1
ATOM 1491 O O . TYR A 1 184 ? 5.987 8.698 -19.728 1.00 91.56 184 TYR A O 1
ATOM 1499 N N . THR A 1 185 ? 3.972 8.516 -18.772 1.00 91.94 185 THR A N 1
ATOM 1500 C CA . THR A 1 185 ? 4.249 9.483 -17.706 1.00 91.94 185 THR A CA 1
ATOM 1501 C C . THR A 1 185 ? 4.405 8.788 -16.370 1.00 91.94 185 THR A C 1
ATOM 1503 O O . THR A 1 185 ? 3.625 7.895 -16.048 1.00 91.94 185 THR A O 1
ATOM 1506 N N . ASP A 1 186 ? 5.375 9.242 -15.588 1.00 89.19 186 ASP A N 1
ATOM 1507 C CA . ASP A 1 186 ? 5.621 8.774 -14.228 1.00 89.19 186 ASP A CA 1
ATOM 1508 C C . ASP A 1 186 ? 5.683 9.969 -13.274 1.00 89.19 186 ASP A C 1
ATOM 1510 O O . ASP A 1 186 ? 6.435 10.918 -13.509 1.00 89.19 186 ASP A O 1
ATOM 1514 N N . ALA A 1 187 ? 4.853 9.967 -12.235 1.00 88.38 187 ALA A N 1
ATOM 1515 C CA . ALA A 1 187 ? 4.699 11.098 -11.327 1.00 88.38 187 ALA A CA 1
ATOM 1516 C C . ALA A 1 187 ? 5.663 10.995 -10.141 1.00 88.38 187 ALA A C 1
ATOM 1518 O O . ALA A 1 187 ? 5.792 9.943 -9.522 1.00 88.38 187 ALA A O 1
ATOM 1519 N N . ASP A 1 188 ? 6.309 12.107 -9.792 1.00 85.38 188 ASP A N 1
ATOM 1520 C CA . ASP A 1 188 ? 7.198 12.184 -8.636 1.00 85.38 188 ASP A CA 1
ATOM 1521 C C . ASP A 1 188 ? 6.422 12.677 -7.410 1.00 85.38 188 ASP A C 1
ATOM 1523 O O . ASP A 1 188 ? 5.887 13.797 -7.382 1.00 85.38 188 ASP A O 1
ATOM 1527 N N . MET A 1 189 ? 6.329 11.801 -6.412 1.00 82.94 189 MET A N 1
ATOM 1528 C CA . MET A 1 189 ? 5.478 11.972 -5.241 1.00 82.94 189 MET A CA 1
ATOM 1529 C C . MET A 1 189 ? 6.318 12.239 -4.000 1.00 82.94 189 MET A C 1
ATOM 1531 O O . MET A 1 189 ? 7.131 11.416 -3.583 1.00 82.94 189 MET A O 1
ATOM 1535 N N . ASN A 1 190 ? 6.042 13.361 -3.344 1.00 85.25 190 ASN A N 1
ATOM 1536 C CA . ASN A 1 190 ? 6.538 13.618 -2.004 1.00 85.25 190 ASN A CA 1
ATOM 1537 C C . ASN A 1 190 ? 5.518 13.092 -0.998 1.00 85.25 190 ASN A C 1
ATOM 1539 O O . ASN A 1 190 ? 4.441 13.671 -0.853 1.00 85.25 190 ASN A O 1
ATOM 1543 N N . VAL A 1 191 ? 5.877 12.016 -0.302 1.00 85.06 191 VAL A N 1
ATOM 1544 C CA . VAL A 1 191 ? 5.055 11.408 0.748 1.00 85.06 191 VAL A CA 1
ATOM 1545 C C . VAL A 1 191 ? 5.599 11.805 2.117 1.00 85.06 191 VAL A C 1
ATOM 1547 O O . VAL A 1 191 ? 6.781 11.621 2.406 1.00 85.06 191 VAL A O 1
ATOM 1550 N N . SER A 1 192 ? 4.726 12.336 2.966 1.00 88.06 192 SER A N 1
ATOM 1551 C CA . SER A 1 192 ? 4.981 12.610 4.376 1.00 88.06 192 SER A CA 1
ATOM 1552 C C . SER A 1 192 ? 4.099 11.708 5.233 1.00 88.06 192 SER A C 1
ATOM 1554 O O . SER A 1 192 ? 2.936 11.481 4.906 1.00 88.06 192 SER A O 1
ATOM 1556 N N . LEU A 1 193 ? 4.655 11.204 6.331 1.00 90.31 193 LEU A N 1
ATOM 1557 C CA . LEU A 1 193 ? 3.947 10.375 7.304 1.00 90.31 193 LEU A CA 1
ATOM 1558 C C . LEU A 1 193 ? 3.781 11.157 8.608 1.00 90.31 193 LEU A C 1
ATOM 1560 O O . LEU A 1 193 ? 4.764 11.666 9.148 1.00 90.31 193 LEU A O 1
ATOM 1564 N N . GLY A 1 194 ? 2.552 11.221 9.113 1.00 90.69 194 GLY A N 1
ATOM 1565 C CA . GLY A 1 194 ? 2.227 11.662 10.468 1.00 90.69 194 GLY A CA 1
ATOM 1566 C C . GLY A 1 194 ? 1.682 10.496 11.288 1.00 90.69 194 GLY A C 1
ATOM 1567 O O . GLY A 1 194 ? 0.856 9.739 10.790 1.00 90.69 194 GLY A O 1
ATOM 1568 N N . LEU A 1 195 ? 2.133 10.349 12.532 1.00 91.62 195 LEU A N 1
ATOM 1569 C CA . LEU A 1 195 ? 1.539 9.405 13.479 1.00 91.62 195 LEU A CA 1
ATOM 1570 C C . LEU A 1 195 ? 0.296 10.044 14.106 1.00 91.62 195 LEU A C 1
ATOM 1572 O O . LEU A 1 195 ? 0.373 11.188 14.556 1.00 91.62 195 LEU A O 1
ATOM 1576 N N . LEU A 1 196 ? -0.819 9.317 14.118 1.00 90.75 196 LEU A N 1
ATOM 1577 C CA . LEU A 1 196 ? -2.063 9.747 14.755 1.00 90.75 196 LEU A CA 1
ATOM 1578 C C . LEU A 1 196 ? -2.210 9.109 16.134 1.00 90.75 196 LEU A C 1
ATOM 1580 O O . LEU A 1 196 ? -2.313 9.831 17.122 1.00 90.75 196 LEU A O 1
ATOM 1584 N N . ASP A 1 197 ? -2.155 7.778 16.194 1.00 91.25 197 ASP A N 1
ATOM 1585 C CA . ASP A 1 197 ? -2.304 7.023 17.438 1.00 91.25 197 ASP A CA 1
ATOM 1586 C C . ASP A 1 197 ? -1.486 5.724 17.424 1.00 91.25 197 ASP A C 1
ATOM 1588 O O . ASP A 1 197 ? -1.184 5.178 16.360 1.00 91.25 197 ASP A O 1
ATOM 1592 N N . ILE A 1 198 ? -1.122 5.225 18.607 1.00 94.00 198 ILE A N 1
ATOM 1593 C CA . ILE A 1 198 ? -0.414 3.953 18.794 1.00 94.00 198 ILE A CA 1
ATOM 1594 C C . ILE A 1 198 ? -1.390 2.935 19.381 1.00 94.00 198 ILE A C 1
ATOM 1596 O O . ILE A 1 198 ? -1.762 3.008 20.548 1.00 94.00 198 ILE A O 1
ATOM 1600 N N . LEU A 1 199 ? -1.742 1.929 18.584 1.00 92.06 199 LEU A N 1
ATOM 1601 C CA . LEU A 1 199 ? -2.693 0.887 18.969 1.00 92.06 199 LEU A CA 1
ATOM 1602 C C . LEU A 1 199 ? -2.023 -0.242 19.759 1.00 92.06 199 LEU A C 1
ATOM 1604 O O . LEU A 1 199 ? -2.592 -0.781 20.708 1.00 92.06 199 LEU A O 1
ATOM 1608 N N . LYS A 1 200 ? -0.817 -0.651 19.346 1.00 93.94 200 LYS A N 1
ATOM 1609 C CA . LYS A 1 200 ? -0.022 -1.687 20.022 1.00 93.94 200 LYS A CA 1
ATOM 1610 C C . LYS A 1 200 ? 1.452 -1.341 19.944 1.00 93.94 200 LYS A C 1
ATOM 1612 O O . LYS A 1 200 ? 1.940 -0.929 18.899 1.00 93.94 200 LYS A O 1
ATOM 1617 N N . GLU A 1 201 ? 2.185 -1.612 21.012 1.00 94.31 201 GLU A N 1
ATOM 1618 C CA . GLU A 1 201 ? 3.636 -1.469 21.044 1.00 94.31 201 GLU A CA 1
ATOM 1619 C C . GLU A 1 201 ? 4.258 -2.648 21.790 1.00 94.31 201 GLU A C 1
ATOM 1621 O O . GLU A 1 201 ? 3.733 -3.128 22.796 1.00 94.31 201 GLU A O 1
ATOM 1626 N N . LYS A 1 202 ? 5.382 -3.140 21.271 1.00 92.62 202 LYS A N 1
ATOM 1627 C CA . LYS A 1 202 ? 6.222 -4.139 21.927 1.00 92.62 202 LYS A CA 1
ATOM 1628 C C . LYS A 1 202 ? 7.683 -3.783 21.724 1.00 92.62 202 LYS A C 1
ATOM 1630 O O . LYS A 1 202 ? 8.058 -3.225 20.694 1.00 92.62 202 LYS A O 1
ATOM 1635 N N . GLN A 1 203 ? 8.516 -4.171 22.677 1.00 90.12 203 GLN A N 1
ATOM 1636 C CA . GLN A 1 203 ? 9.957 -4.027 22.557 1.00 90.12 203 GLN A CA 1
ATOM 1637 C C . GLN A 1 203 ? 10.586 -5.382 22.234 1.00 90.12 203 GLN A C 1
ATOM 1639 O O . GLN A 1 203 ? 10.297 -6.386 22.884 1.00 90.12 203 GLN A O 1
ATOM 1644 N N . LEU A 1 204 ? 11.412 -5.410 21.192 1.00 87.31 204 LEU A N 1
ATOM 1645 C CA . LEU A 1 204 ? 12.251 -6.551 20.841 1.00 87.31 204 LEU A CA 1
ATOM 1646 C C . LEU A 1 204 ? 13.379 -6.710 21.871 1.00 87.31 204 LEU A C 1
ATOM 1648 O O . LEU A 1 204 ? 13.745 -5.749 22.553 1.00 87.31 204 LEU A O 1
ATOM 1652 N N . ALA A 1 205 ? 13.967 -7.905 21.966 1.00 79.69 205 ALA A N 1
ATOM 1653 C CA . ALA A 1 205 ? 15.024 -8.196 22.941 1.00 79.69 205 ALA A CA 1
ATOM 1654 C C . ALA A 1 205 ? 16.272 -7.308 22.755 1.00 79.69 205 ALA A C 1
ATOM 1656 O O . ALA A 1 205 ? 16.928 -6.942 23.730 1.00 79.69 205 ALA A O 1
ATOM 1657 N N . CYS A 1 206 ? 16.543 -6.867 21.525 1.00 78.00 206 CYS A N 1
ATOM 1658 C CA . CYS A 1 206 ? 17.593 -5.906 21.187 1.00 78.00 206 CYS A CA 1
ATOM 1659 C C . CYS A 1 206 ? 17.273 -4.436 21.527 1.00 78.00 206 CYS A C 1
ATOM 1661 O O . CYS A 1 206 ? 18.082 -3.546 21.259 1.00 78.00 206 CYS A O 1
ATOM 1663 N N . GLY A 1 207 ? 16.105 -4.155 22.113 1.00 82.31 207 GLY A N 1
ATOM 1664 C CA . GLY A 1 207 ? 15.675 -2.813 22.510 1.00 82.31 207 GLY A CA 1
ATOM 1665 C C . GLY A 1 207 ? 14.958 -2.014 21.418 1.00 82.31 207 GLY A C 1
ATOM 1666 O O . GLY A 1 207 ? 14.546 -0.886 21.685 1.00 82.31 207 GLY A O 1
ATOM 1667 N N . VAL A 1 208 ? 14.776 -2.574 20.218 1.00 88.75 208 VAL A N 1
ATOM 1668 C CA . VAL A 1 208 ? 14.001 -1.958 19.126 1.00 88.75 208 VAL A CA 1
ATOM 1669 C C . VAL A 1 208 ? 12.515 -1.945 19.463 1.00 88.75 208 VAL A C 1
ATOM 1671 O O . VAL A 1 208 ? 11.958 -2.976 19.845 1.00 88.75 208 VAL A O 1
ATOM 1674 N N . SER A 1 209 ? 11.864 -0.792 19.303 1.00 90.81 209 SER A N 1
ATOM 1675 C CA . SER A 1 209 ? 10.410 -0.697 19.430 1.00 90.81 209 SER A CA 1
ATOM 1676 C C . SER A 1 209 ? 9.746 -1.125 18.125 1.00 90.81 209 SER A C 1
ATOM 1678 O O . SER A 1 209 ? 10.125 -0.695 17.035 1.00 90.81 209 SER A O 1
ATOM 1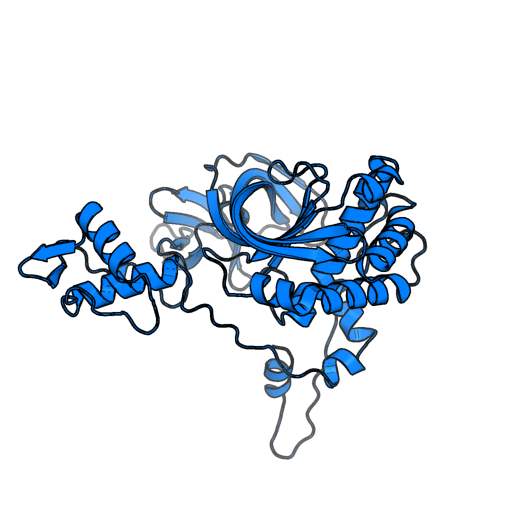680 N N . CYS A 1 210 ? 8.764 -2.011 18.239 1.00 94.38 210 CYS A N 1
ATOM 1681 C CA . CYS A 1 210 ? 7.893 -2.427 17.154 1.00 94.38 210 CYS A CA 1
ATOM 1682 C C . CYS A 1 210 ? 6.472 -2.039 17.544 1.00 94.38 210 CYS A C 1
ATOM 1684 O O . CYS A 1 210 ? 5.925 -2.553 18.527 1.00 94.38 210 CYS A O 1
ATOM 1686 N N . ALA A 1 211 ? 5.876 -1.132 16.784 1.00 95.50 211 ALA A N 1
ATOM 1687 C CA . ALA A 1 211 ? 4.555 -0.604 17.075 1.00 95.50 211 ALA A CA 1
ATOM 1688 C C . ALA A 1 211 ? 3.632 -0.710 15.862 1.00 95.50 211 ALA A C 1
ATOM 1690 O O . ALA A 1 211 ? 4.079 -0.869 14.728 1.00 95.50 211 ALA A O 1
ATOM 1691 N N . LEU A 1 212 ? 2.340 -0.677 16.146 1.00 96.38 212 LEU A N 1
ATOM 1692 C CA . LEU A 1 212 ? 1.225 -0.677 15.216 1.00 96.38 212 LEU A CA 1
ATOM 1693 C C . LEU A 1 212 ? 0.337 0.498 15.600 1.00 96.38 212 LEU A C 1
ATOM 1695 O O . LEU A 1 212 ? 0.039 0.681 16.782 1.00 96.38 212 LEU A O 1
ATOM 1699 N N . GLY A 1 213 ? -0.116 1.259 14.618 1.00 94.00 213 GLY A N 1
ATOM 1700 C CA . GLY A 1 213 ? -0.937 2.422 14.880 1.00 94.00 213 GLY A CA 1
ATOM 1701 C C . GLY A 1 213 ? -1.528 3.055 13.639 1.00 94.00 213 GLY A C 1
ATOM 1702 O O . GLY A 1 213 ? -1.333 2.592 12.514 1.00 94.00 213 GLY A O 1
ATOM 1703 N N . GLU A 1 214 ? -2.259 4.131 13.875 1.00 93.25 214 GLU A N 1
ATOM 1704 C CA . GLU A 1 214 ? -2.905 4.913 12.835 1.00 93.25 214 GLU A CA 1
ATOM 1705 C C . GLU A 1 214 ? -1.940 5.960 12.286 1.00 93.25 214 GLU A C 1
ATOM 1707 O O . GLU A 1 214 ? -1.284 6.702 13.023 1.00 93.25 214 GLU A O 1
ATOM 1712 N N . LEU A 1 215 ? -1.858 6.027 10.963 1.00 93.75 215 LEU A N 1
ATOM 1713 C CA . LEU A 1 215 ? -0.971 6.906 10.226 1.00 93.75 215 LEU A CA 1
ATOM 1714 C C . LEU A 1 215 ? -1.774 7.816 9.303 1.00 93.75 215 LEU A C 1
ATOM 1716 O O . LEU A 1 215 ? -2.731 7.407 8.647 1.00 93.75 215 LEU A O 1
ATOM 1720 N N . LYS A 1 216 ? -1.309 9.054 9.190 1.00 93.81 216 LYS A N 1
ATOM 1721 C CA . LYS A 1 216 ? -1.720 10.013 8.174 1.00 93.81 216 LYS A CA 1
ATOM 1722 C C . LYS A 1 216 ? -0.660 10.084 7.081 1.00 93.81 216 LYS A C 1
ATOM 1724 O O . LYS A 1 216 ? 0.462 10.523 7.328 1.00 93.81 216 LYS A O 1
ATOM 1729 N N . ILE A 1 217 ? -1.025 9.678 5.871 1.00 91.94 217 ILE A N 1
ATOM 1730 C CA . ILE A 1 217 ? -0.186 9.723 4.675 1.00 91.94 217 ILE A CA 1
ATOM 1731 C C . ILE A 1 217 ? -0.554 10.965 3.873 1.00 91.94 217 ILE A C 1
ATOM 1733 O O . ILE A 1 217 ? -1.615 11.025 3.258 1.00 91.94 217 ILE A O 1
ATOM 1737 N N . SER A 1 218 ? 0.327 11.957 3.871 1.00 91.25 218 SER A N 1
ATOM 1738 C CA . SER A 1 218 ? 0.167 13.187 3.098 1.00 91.25 218 SER A CA 1
ATOM 1739 C C . SER A 1 218 ? 1.003 13.106 1.829 1.00 91.25 218 SER A C 1
ATOM 1741 O O . SER A 1 218 ? 2.229 13.035 1.901 1.00 91.25 218 SER A O 1
ATOM 1743 N N . THR A 1 219 ? 0.359 13.140 0.666 1.00 88.38 219 THR A N 1
ATOM 1744 C CA . THR A 1 219 ? 1.026 13.022 -0.636 1.00 88.38 219 THR A CA 1
ATOM 1745 C C . THR A 1 219 ? 0.894 14.312 -1.433 1.00 88.38 219 THR A C 1
ATOM 1747 O O . THR A 1 219 ? -0.195 14.870 -1.563 1.00 88.38 219 THR A O 1
ATOM 1750 N N . ILE A 1 220 ? 2.014 14.782 -1.989 1.00 90.31 220 ILE A N 1
ATOM 1751 C CA . ILE A 1 220 ? 2.066 15.922 -2.907 1.00 90.31 220 ILE A CA 1
ATOM 1752 C C . ILE A 1 220 ? 2.779 15.497 -4.185 1.00 90.31 220 ILE A C 1
ATOM 1754 O O . ILE A 1 220 ? 3.954 15.129 -4.152 1.00 90.31 220 ILE A O 1
ATOM 1758 N N . VAL A 1 221 ? 2.100 15.635 -5.320 1.00 88.69 221 VAL A N 1
ATOM 1759 C CA . VAL A 1 221 ? 2.696 15.438 -6.644 1.00 88.69 221 VAL A CA 1
ATOM 1760 C C . VAL A 1 221 ? 3.141 16.790 -7.186 1.00 88.69 221 VAL A C 1
ATOM 1762 O O . VAL A 1 221 ? 2.312 17.670 -7.412 1.00 88.69 221 VAL A O 1
ATOM 1765 N N . LYS A 1 222 ? 4.453 16.983 -7.365 1.00 87.88 222 LYS A N 1
ATOM 1766 C CA . LYS A 1 222 ? 5.015 18.275 -7.812 1.00 87.88 222 LYS A CA 1
ATOM 1767 C C . LYS A 1 222 ? 5.394 18.291 -9.285 1.00 87.88 222 LYS A C 1
ATOM 1769 O O . LYS A 1 222 ? 5.329 19.337 -9.930 1.00 87.88 222 LYS A O 1
ATOM 1774 N N . LEU A 1 223 ? 5.836 17.155 -9.806 1.00 92.31 223 LEU A N 1
ATOM 1775 C CA . LEU A 1 223 ? 6.277 17.013 -11.184 1.00 92.31 223 LEU A CA 1
ATOM 1776 C C . LEU A 1 223 ? 5.993 15.603 -11.683 1.00 92.31 223 LEU A C 1
ATOM 1778 O O . LEU A 1 223 ? 5.821 14.678 -10.895 1.00 92.31 223 LEU A O 1
ATOM 1782 N N . PHE A 1 224 ? 5.996 15.446 -12.995 1.00 92.44 224 PHE A N 1
ATOM 1783 C CA . PHE A 1 224 ? 6.003 14.152 -13.658 1.00 92.44 224 PHE A CA 1
ATOM 1784 C C . PHE A 1 224 ? 7.122 14.112 -14.694 1.00 92.44 224 PHE A C 1
ATOM 1786 O O . PHE A 1 224 ? 7.549 15.148 -15.209 1.00 92.44 224 PHE A O 1
ATOM 1793 N N . LYS A 1 225 ? 7.604 12.914 -15.002 1.00 92.12 225 LYS A N 1
ATOM 1794 C CA . LYS A 1 225 ? 8.620 12.629 -16.014 1.00 92.12 225 LYS A CA 1
ATOM 1795 C C . LYS A 1 225 ? 7.963 11.940 -17.201 1.00 92.12 225 LYS A C 1
ATOM 1797 O O . LYS A 1 225 ? 7.037 11.153 -17.032 1.00 92.12 225 LYS A O 1
ATOM 1802 N N . LYS A 1 226 ? 8.448 12.234 -18.405 1.00 92.69 226 LYS A N 1
ATOM 1803 C CA . LYS A 1 226 ? 8.075 11.529 -19.635 1.00 92.69 226 LYS A CA 1
ATOM 1804 C C . LYS A 1 226 ? 9.136 10.479 -19.914 1.00 92.69 226 LYS A C 1
ATOM 1806 O O . LYS A 1 226 ? 10.291 10.835 -20.119 1.00 92.69 226 LYS A O 1
ATOM 1811 N N . MET A 1 227 ? 8.747 9.216 -19.916 1.00 91.25 227 MET A N 1
ATOM 1812 C CA . MET A 1 227 ? 9.644 8.074 -20.044 1.00 91.25 227 MET A CA 1
ATOM 1813 C C . MET A 1 227 ? 9.341 7.351 -21.351 1.00 91.25 227 MET A C 1
ATOM 1815 O O . MET A 1 227 ? 8.193 6.987 -21.600 1.00 91.25 227 MET A O 1
ATOM 1819 N N . LYS A 1 228 ? 10.344 7.154 -22.205 1.00 91.00 228 LYS A N 1
ATOM 1820 C CA . LYS A 1 228 ? 10.157 6.438 -23.471 1.00 91.00 228 LYS A CA 1
ATOM 1821 C C . LYS A 1 228 ? 9.776 4.977 -23.207 1.00 91.00 228 LYS A C 1
ATOM 1823 O O . LYS A 1 228 ? 10.392 4.335 -22.359 1.00 91.00 228 LYS A O 1
ATOM 1828 N N . LEU A 1 229 ? 8.794 4.449 -23.937 1.00 84.69 229 LEU A N 1
ATOM 1829 C CA . LEU A 1 229 ? 8.252 3.102 -23.711 1.00 84.69 229 LEU A CA 1
ATOM 1830 C C . LEU A 1 229 ? 9.295 1.996 -23.912 1.00 84.69 229 LEU A C 1
ATOM 1832 O O . LEU A 1 229 ? 9.363 1.075 -23.104 1.00 84.69 229 LEU A O 1
ATOM 1836 N N . ASP A 1 230 ? 10.120 2.112 -24.953 1.00 84.38 230 ASP A N 1
ATOM 1837 C CA . ASP A 1 230 ? 11.072 1.057 -25.318 1.00 84.38 230 ASP A CA 1
ATOM 1838 C C . ASP A 1 230 ? 12.347 1.081 -24.468 1.00 84.38 230 ASP A C 1
ATOM 1840 O O . ASP A 1 230 ? 12.858 0.036 -24.068 1.00 84.38 230 ASP A O 1
ATOM 1844 N N . THR A 1 231 ? 12.899 2.276 -24.225 1.00 85.56 231 THR A N 1
ATOM 1845 C CA . THR A 1 231 ? 14.232 2.440 -23.619 1.00 85.56 231 THR A CA 1
ATOM 1846 C C . THR A 1 231 ? 14.188 2.832 -22.147 1.00 85.56 231 THR A C 1
ATOM 1848 O O . THR A 1 231 ? 15.197 2.702 -21.458 1.00 85.56 231 THR A O 1
ATOM 1851 N N . GLY A 1 232 ? 13.052 3.331 -21.648 1.00 81.38 232 GLY A N 1
ATOM 1852 C CA . GLY A 1 232 ? 12.957 3.907 -20.305 1.00 81.38 232 GLY A CA 1
ATOM 1853 C C . GLY A 1 232 ? 13.766 5.198 -20.136 1.00 81.38 232 GLY A C 1
ATOM 1854 O O . GLY A 1 232 ? 14.036 5.613 -19.012 1.00 81.38 232 GLY A O 1
ATOM 1855 N N . GLU A 1 233 ? 14.187 5.840 -21.226 1.00 86.88 233 GLU A N 1
ATOM 1856 C CA . GLU A 1 233 ? 14.912 7.108 -21.164 1.00 86.88 233 GLU A CA 1
ATOM 1857 C C . GLU A 1 233 ? 13.964 8.263 -20.822 1.00 86.88 233 GLU A C 1
ATOM 1859 O O . GLU A 1 233 ? 12.841 8.342 -21.327 1.00 86.88 233 GLU A O 1
ATOM 1864 N N . SER A 1 234 ? 14.433 9.184 -19.978 1.00 90.19 234 SER A N 1
ATOM 1865 C CA . SER A 1 234 ? 13.687 10.395 -19.634 1.00 90.19 234 SER A CA 1
ATOM 1866 C C . SER A 1 234 ? 13.750 11.399 -20.786 1.00 90.19 234 SER A C 1
ATOM 1868 O O . SER A 1 234 ? 14.813 11.933 -21.101 1.00 90.19 234 SER A O 1
ATOM 1870 N N . LEU A 1 235 ? 12.600 11.672 -21.397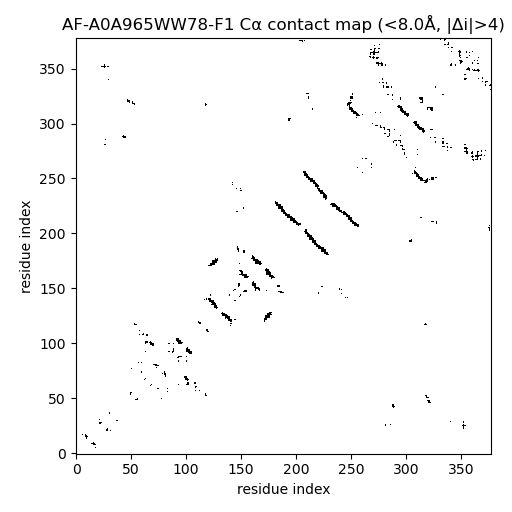 1.00 90.38 235 LEU A N 1
ATOM 1871 C CA . LEU A 1 235 ? 12.420 12.644 -22.479 1.00 90.38 235 LEU A CA 1
ATOM 1872 C C . LEU A 1 235 ? 12.205 14.072 -21.958 1.00 90.38 235 LEU A C 1
ATOM 1874 O O . LEU A 1 235 ? 12.279 15.034 -22.719 1.00 90.38 235 LEU A O 1
ATOM 1878 N N . GLY A 1 236 ? 11.907 14.223 -20.667 1.00 90.38 236 GLY A N 1
ATOM 1879 C CA . GLY A 1 236 ? 11.661 15.514 -20.036 1.00 90.38 236 GLY A CA 1
ATOM 1880 C C . GLY A 1 236 ? 10.766 15.407 -18.809 1.00 90.38 236 GLY A C 1
ATOM 1881 O O . GLY A 1 236 ? 10.389 14.316 -18.383 1.00 90.38 236 GLY A O 1
ATOM 1882 N N . PHE A 1 237 ? 10.410 16.558 -18.247 1.00 91.88 237 PHE A N 1
ATOM 1883 C CA . PHE A 1 237 ? 9.533 16.660 -17.085 1.00 91.88 237 PHE A CA 1
ATOM 1884 C C . PHE A 1 237 ? 8.520 17.795 -17.254 1.00 91.88 237 PHE A C 1
ATOM 1886 O O . PHE A 1 237 ? 8.741 18.731 -18.024 1.00 91.88 237 PHE A O 1
ATOM 1893 N N . GLY A 1 238 ? 7.410 17.709 -16.529 1.00 90.12 238 GLY A N 1
ATOM 1894 C CA . GLY A 1 238 ? 6.385 18.746 -16.457 1.00 90.12 238 GLY A CA 1
ATOM 1895 C C . GLY A 1 238 ? 5.933 18.977 -15.013 1.00 90.12 238 GLY A C 1
ATOM 1896 O O . GLY A 1 238 ? 6.041 18.067 -14.191 1.00 90.12 238 GLY A O 1
ATOM 1897 N N . PRO A 1 239 ? 5.467 20.189 -14.664 1.00 92.19 239 PRO A N 1
ATOM 1898 C CA . PRO A 1 239 ? 4.950 20.467 -13.331 1.00 92.19 239 PRO A CA 1
ATOM 1899 C C . PRO A 1 239 ? 3.556 19.859 -13.146 1.00 92.19 239 PRO A C 1
ATOM 1901 O O . PRO A 1 239 ? 2.757 19.831 -14.078 1.00 92.19 239 PRO A O 1
ATOM 1904 N N . VAL A 1 240 ? 3.245 19.462 -11.915 1.00 89.44 240 VAL A N 1
ATOM 1905 C CA . VAL A 1 240 ? 1.896 19.083 -11.482 1.00 89.44 240 VAL A CA 1
ATOM 1906 C C . VAL A 1 240 ? 1.438 20.088 -10.432 1.00 89.44 240 VAL A C 1
ATOM 1908 O O . VAL A 1 240 ? 2.189 20.444 -9.525 1.00 89.44 240 VAL A O 1
ATOM 1911 N N . ARG A 1 241 ? 0.213 20.594 -10.585 1.00 86.88 241 ARG A N 1
ATOM 1912 C CA . ARG A 1 241 ? -0.394 21.569 -9.671 1.00 86.88 241 ARG A CA 1
ATOM 1913 C C . ARG A 1 241 ? -1.675 20.990 -9.101 1.00 86.88 241 ARG A C 1
ATOM 1915 O O . ARG A 1 241 ? -2.764 21.345 -9.534 1.00 86.88 241 ARG A O 1
ATOM 1922 N N . LEU A 1 242 ? -1.523 20.076 -8.155 1.00 88.62 242 LEU A N 1
ATOM 1923 C CA . LEU A 1 242 ? -2.641 19.460 -7.453 1.00 88.62 242 LEU A CA 1
ATOM 1924 C C . LEU A 1 242 ? -2.541 19.728 -5.952 1.00 88.62 242 LEU A C 1
ATOM 1926 O O . LEU A 1 242 ? -1.432 19.931 -5.443 1.00 88.62 242 LEU A O 1
ATOM 1930 N N . PRO A 1 243 ? -3.685 19.781 -5.249 1.00 88.12 243 PRO A N 1
ATOM 1931 C CA . PRO A 1 243 ? -3.682 19.924 -3.804 1.00 88.12 243 PRO A CA 1
ATOM 1932 C C . PRO A 1 243 ? -3.010 18.715 -3.146 1.00 88.12 243 PRO A C 1
ATOM 1934 O O . PRO A 1 243 ? -2.950 17.623 -3.711 1.00 88.12 243 PRO A O 1
ATOM 1937 N N . GLN A 1 244 ? -2.515 18.920 -1.927 1.00 88.88 244 GLN A N 1
ATOM 1938 C CA . GLN A 1 244 ? -2.073 17.815 -1.086 1.00 88.88 244 GLN A CA 1
ATOM 1939 C C . GLN A 1 244 ? -3.265 16.902 -0.782 1.00 88.88 244 GLN A C 1
ATOM 1941 O O . GLN A 1 244 ? -4.334 17.379 -0.401 1.00 88.88 244 GLN A O 1
ATOM 1946 N N . THR A 1 245 ? -3.060 15.596 -0.919 1.00 87.75 245 THR A N 1
ATOM 1947 C CA . THR A 1 245 ? -4.042 14.575 -0.545 1.00 87.75 245 THR A CA 1
ATOM 1948 C C . THR A 1 245 ? -3.592 13.858 0.713 1.00 87.75 245 THR A C 1
ATOM 1950 O O . THR A 1 245 ? -2.459 13.381 0.779 1.00 87.75 245 THR A O 1
ATOM 1953 N N . ASP A 1 246 ? -4.497 13.751 1.680 1.00 89.81 246 ASP A N 1
ATOM 1954 C CA . ASP A 1 246 ? -4.255 13.105 2.964 1.00 89.81 246 ASP A CA 1
ATOM 1955 C C . ASP A 1 246 ? -5.087 11.823 3.072 1.00 89.81 246 ASP A C 1
ATOM 1957 O O . ASP A 1 246 ? -6.309 11.867 2.946 1.00 89.81 246 ASP A O 1
ATOM 1961 N N . MET A 1 247 ? -4.431 10.695 3.330 1.00 88.50 247 MET A N 1
ATOM 1962 C CA . MET A 1 247 ? -5.061 9.393 3.551 1.00 88.50 247 MET A CA 1
ATOM 1963 C C . MET A 1 247 ? -4.774 8.922 4.975 1.00 88.50 247 MET A C 1
ATOM 1965 O O . MET A 1 247 ? -3.613 8.844 5.371 1.00 88.50 247 MET A O 1
ATOM 1969 N N . HIS A 1 248 ? -5.809 8.585 5.742 1.00 90.94 248 HIS A N 1
ATOM 1970 C CA . HIS A 1 248 ? -5.636 7.897 7.023 1.00 90.94 248 HIS A CA 1
ATOM 1971 C C . HIS A 1 248 ? -5.632 6.392 6.785 1.00 90.94 248 HIS A C 1
ATOM 1973 O O . HIS A 1 248 ? -6.463 5.886 6.032 1.00 90.94 248 HIS A O 1
ATOM 1979 N N . THR A 1 249 ? -4.686 5.687 7.389 1.00 92.25 249 THR A N 1
ATOM 1980 C CA . THR A 1 249 ? -4.509 4.241 7.237 1.00 92.25 249 THR A CA 1
ATOM 1981 C C . THR A 1 249 ? -3.878 3.649 8.493 1.00 92.25 249 THR A C 1
ATOM 1983 O O . THR A 1 249 ? -3.455 4.381 9.385 1.00 92.25 249 THR A O 1
ATOM 1986 N N . VAL A 1 250 ? -3.787 2.327 8.556 1.00 93.19 250 VAL A N 1
ATOM 1987 C CA . VAL A 1 250 ? -3.064 1.614 9.607 1.00 93.19 250 VAL A CA 1
ATOM 1988 C C . VAL A 1 250 ? -1.675 1.247 9.095 1.00 93.19 250 VAL A C 1
ATOM 1990 O O . VAL A 1 250 ? -1.491 0.895 7.927 1.00 93.19 250 VAL A O 1
ATOM 1993 N N . GLY A 1 251 ? -0.681 1.349 9.972 1.00 95.19 251 GLY A N 1
ATOM 1994 C CA . GLY A 1 251 ? 0.678 0.925 9.683 1.00 95.19 251 GLY A CA 1
ATOM 1995 C C . GLY A 1 251 ? 1.405 0.416 10.913 1.00 95.19 251 GLY A C 1
ATOM 1996 O O . GLY A 1 251 ? 1.064 0.730 12.051 1.00 95.19 251 GLY A O 1
ATOM 1997 N N . MET A 1 252 ? 2.440 -0.374 10.670 1.00 95.69 252 MET A N 1
ATOM 1998 C CA . MET A 1 252 ? 3.404 -0.786 11.675 1.00 95.69 252 MET A CA 1
ATOM 1999 C C . MET A 1 252 ? 4.767 -0.156 11.412 1.00 95.69 252 MET A C 1
ATOM 2001 O O . MET A 1 252 ? 5.096 0.209 10.281 1.00 95.69 252 MET A O 1
ATOM 2005 N N . TRP A 1 253 ? 5.592 -0.050 12.446 1.00 95.62 253 TRP A N 1
ATOM 2006 C CA . TRP A 1 253 ? 6.944 0.460 12.291 1.00 95.62 253 TRP A CA 1
ATOM 2007 C C . TRP A 1 253 ? 7.942 -0.134 13.273 1.00 95.62 253 TRP A C 1
ATOM 2009 O O . TRP A 1 253 ? 7.589 -0.556 14.374 1.00 95.62 253 TRP A O 1
ATOM 2019 N N . TRP A 1 254 ? 9.210 -0.117 12.858 1.00 95.31 254 TRP A N 1
ATOM 2020 C CA . TRP A 1 254 ? 10.364 -0.463 13.684 1.00 95.31 254 TRP A CA 1
ATOM 2021 C C . TRP A 1 254 ? 11.194 0.789 13.954 1.00 95.31 254 TRP A C 1
ATOM 2023 O O . TRP A 1 254 ? 11.768 1.353 13.020 1.00 95.31 254 TRP A O 1
ATOM 2033 N N . GLY A 1 255 ? 11.253 1.218 15.215 1.00 94.06 255 GLY A N 1
ATOM 2034 C CA . GLY A 1 255 ? 12.071 2.339 15.676 1.00 94.06 255 GLY A CA 1
ATOM 2035 C C . GLY A 1 255 ? 13.409 1.854 16.229 1.00 94.06 255 GLY A C 1
ATOM 2036 O O . GLY A 1 255 ? 13.455 1.183 17.263 1.00 94.06 255 GLY A O 1
ATOM 2037 N N . LEU A 1 256 ? 14.512 2.188 15.555 1.00 92.81 256 LEU A N 1
ATOM 2038 C CA . LEU A 1 256 ? 15.843 1.771 15.999 1.00 92.81 256 LEU A CA 1
ATOM 2039 C C . LEU A 1 256 ? 16.321 2.638 17.170 1.00 92.81 256 LEU A C 1
ATOM 2041 O O . LEU A 1 256 ? 16.393 3.861 17.031 1.00 92.81 256 LEU A O 1
ATOM 2045 N N . PRO A 1 257 ? 16.716 2.038 18.307 1.00 90.06 257 PRO A N 1
ATOM 2046 C CA . PRO A 1 257 ? 17.155 2.792 19.464 1.00 90.06 257 PRO A CA 1
ATOM 2047 C C . PRO A 1 257 ? 18.527 3.430 19.190 1.00 90.06 257 PRO A C 1
ATOM 2049 O O . PRO A 1 257 ? 19.329 2.882 18.421 1.00 90.06 257 PRO A O 1
ATOM 2052 N N . PRO A 1 258 ? 18.869 4.542 19.866 1.00 87.75 258 PRO A N 1
ATOM 2053 C CA . PRO A 1 258 ? 20.150 5.223 19.665 1.00 87.75 258 PRO A CA 1
ATOM 2054 C C . PRO A 1 258 ? 21.374 4.336 19.942 1.00 87.75 258 PRO A C 1
ATOM 2056 O O . PRO A 1 258 ? 22.417 4.513 19.318 1.00 87.75 258 PRO A O 1
ATOM 2059 N N . SER A 1 259 ? 21.243 3.350 20.836 1.00 87.75 259 SER A N 1
ATOM 2060 C CA . SER A 1 259 ? 22.285 2.358 21.149 1.00 87.75 259 SER A CA 1
ATOM 2061 C C . SER A 1 259 ? 22.669 1.472 19.958 1.00 87.75 259 SER A C 1
ATOM 2063 O O . SER A 1 259 ? 23.793 0.966 19.898 1.00 87.75 259 SER A O 1
ATOM 2065 N N . LEU A 1 260 ? 21.738 1.273 19.023 1.00 87.44 260 LEU A N 1
ATOM 2066 C CA . LEU A 1 260 ? 21.935 0.506 17.801 1.00 87.44 260 LEU A CA 1
ATOM 2067 C C . LEU A 1 260 ? 22.330 1.420 16.644 1.00 87.44 260 LEU A C 1
ATOM 2069 O O . LEU A 1 260 ? 23.337 1.191 15.979 1.00 87.44 260 LEU A O 1
ATOM 2073 N N . ALA A 1 261 ? 21.570 2.502 16.456 1.00 88.75 261 ALA A N 1
ATOM 2074 C CA . ALA A 1 261 ? 21.795 3.469 15.388 1.00 88.75 261 ALA A CA 1
ATOM 2075 C C . ALA A 1 261 ? 23.180 4.135 15.483 1.00 88.75 261 ALA A C 1
ATOM 2077 O O . ALA A 1 261 ? 23.838 4.330 14.465 1.00 88.75 261 ALA A O 1
ATOM 2078 N N . GLY A 1 262 ? 23.660 4.421 16.699 1.00 87.44 262 GLY A N 1
ATOM 2079 C CA . GLY A 1 262 ? 24.951 5.074 16.940 1.00 87.44 262 GLY A CA 1
ATOM 2080 C C . GLY A 1 262 ? 26.190 4.231 16.614 1.00 87.44 262 GLY A C 1
ATOM 2081 O O . GLY A 1 262 ? 27.304 4.736 16.720 1.00 87.44 262 GLY A O 1
ATOM 2082 N N . ARG A 1 263 ? 26.028 2.959 16.227 1.00 88.88 263 ARG A N 1
ATOM 2083 C CA . ARG A 1 263 ? 27.138 2.082 15.806 1.00 88.88 263 ARG A CA 1
ATOM 2084 C C . ARG A 1 263 ? 27.587 2.331 14.368 1.00 88.88 263 ARG A C 1
ATOM 2086 O O . ARG A 1 263 ? 28.661 1.877 13.979 1.00 88.88 263 ARG A O 1
ATOM 2093 N N . TYR A 1 264 ? 26.767 3.034 13.595 1.00 90.31 264 TYR A N 1
ATOM 2094 C CA . TYR A 1 264 ? 26.954 3.264 12.170 1.00 90.31 264 TYR A CA 1
ATOM 2095 C C . TYR A 1 264 ? 27.121 4.760 11.889 1.00 90.31 264 TYR A C 1
ATOM 2097 O O . TYR A 1 264 ? 26.650 5.610 12.648 1.00 90.31 264 TYR A O 1
ATOM 2105 N N . THR A 1 265 ? 27.787 5.097 10.783 1.00 89.50 265 THR A N 1
ATOM 2106 C CA . THR A 1 265 ? 27.761 6.475 10.274 1.00 89.50 265 THR A CA 1
ATOM 2107 C C . THR A 1 265 ? 26.367 6.793 9.716 1.00 89.50 265 THR A C 1
ATOM 2109 O O . THR A 1 265 ? 25.605 5.879 9.400 1.00 89.50 265 THR A O 1
ATOM 2112 N N . GLY A 1 266 ? 26.011 8.077 9.593 1.00 85.94 266 GLY A N 1
ATOM 2113 C CA . GLY A 1 266 ? 24.683 8.479 9.105 1.00 85.94 266 GLY A CA 1
ATOM 2114 C C . GLY A 1 266 ? 24.348 7.902 7.724 1.00 85.94 266 GLY A C 1
ATOM 2115 O O . GLY A 1 266 ? 23.270 7.336 7.543 1.00 85.94 266 GLY A O 1
ATOM 2116 N N . ASP A 1 267 ? 25.301 7.969 6.792 1.00 88.25 267 ASP A N 1
ATOM 2117 C CA . ASP A 1 267 ? 2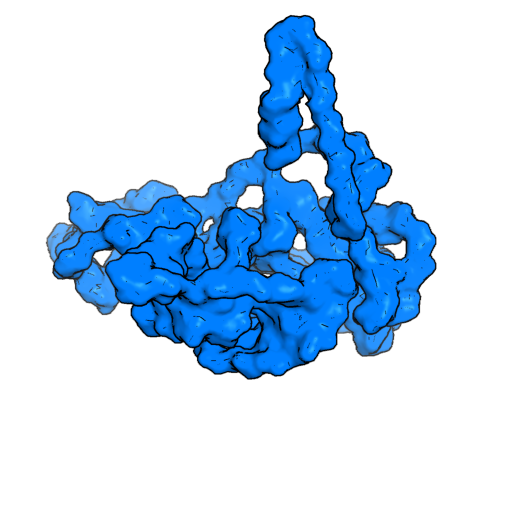5.129 7.471 5.423 1.00 88.25 267 ASP A CA 1
ATOM 2118 C C . ASP A 1 267 ? 25.055 5.937 5.380 1.00 88.25 267 ASP A C 1
ATOM 2120 O O . ASP A 1 267 ? 24.217 5.368 4.676 1.00 88.25 267 ASP A O 1
ATOM 2124 N N . ASP A 1 268 ? 25.887 5.252 6.173 1.00 90.06 268 ASP A N 1
ATOM 2125 C CA . ASP A 1 268 ? 25.884 3.788 6.255 1.00 90.06 268 ASP A CA 1
ATOM 2126 C C . ASP A 1 268 ? 24.583 3.255 6.876 1.00 90.06 268 ASP A C 1
ATOM 2128 O O . ASP A 1 268 ? 24.023 2.269 6.389 1.00 90.06 268 ASP A O 1
ATOM 2132 N N . LEU A 1 269 ? 24.071 3.919 7.922 1.00 92.00 269 LEU A N 1
ATOM 2133 C CA . LEU A 1 269 ? 22.791 3.577 8.542 1.00 92.00 269 LEU A CA 1
ATOM 2134 C C . LEU A 1 269 ? 21.638 3.789 7.562 1.00 92.00 269 LEU A C 1
ATOM 2136 O O . LEU A 1 269 ? 20.788 2.912 7.418 1.00 92.00 269 LEU A O 1
ATOM 2140 N N . GLN A 1 270 ? 21.616 4.929 6.866 1.00 92.44 270 GLN A N 1
ATOM 2141 C CA . GLN A 1 270 ? 20.611 5.199 5.842 1.00 92.44 270 GLN A CA 1
ATOM 2142 C C . GLN A 1 270 ? 20.629 4.115 4.761 1.00 92.44 270 GLN A C 1
ATOM 2144 O O . GLN A 1 270 ? 19.576 3.576 4.415 1.00 92.44 270 GLN A O 1
ATOM 2149 N N . GLY A 1 271 ? 21.814 3.751 4.270 1.00 91.94 271 GLY A N 1
ATOM 2150 C CA . GLY A 1 271 ? 21.979 2.687 3.288 1.00 91.94 271 GLY A CA 1
ATOM 2151 C C . GLY A 1 271 ? 21.472 1.329 3.778 1.00 91.94 271 GLY A C 1
ATOM 2152 O O . GLY A 1 271 ? 20.739 0.639 3.065 1.00 91.94 271 GLY A O 1
ATOM 2153 N N . ALA A 1 272 ? 21.794 0.964 5.021 1.00 93.44 272 ALA A N 1
ATOM 2154 C CA . ALA A 1 272 ? 21.335 -0.272 5.648 1.00 93.44 272 ALA A CA 1
ATOM 2155 C C . ALA A 1 272 ? 19.808 -0.315 5.814 1.00 93.44 272 ALA A C 1
ATOM 2157 O O . ALA A 1 272 ? 19.164 -1.319 5.511 1.00 93.44 272 ALA A O 1
ATOM 2158 N N . MET A 1 273 ? 19.208 0.789 6.249 1.00 94.06 273 MET A N 1
ATOM 2159 C CA . MET A 1 273 ? 17.768 0.880 6.482 1.00 94.06 273 MET A CA 1
ATOM 2160 C C . MET A 1 273 ? 16.969 0.897 5.176 1.00 94.06 273 MET A C 1
ATOM 2162 O O . MET A 1 273 ? 15.923 0.254 5.087 1.00 94.06 273 MET A O 1
ATOM 2166 N N . LEU A 1 274 ? 17.482 1.550 4.129 1.00 92.81 274 LEU A N 1
ATOM 2167 C CA . LEU A 1 274 ? 16.921 1.463 2.776 1.00 92.81 274 LEU A CA 1
ATOM 2168 C C . LEU A 1 274 ? 17.004 0.038 2.216 1.00 92.81 274 LEU A C 1
ATOM 2170 O O . LEU A 1 274 ? 16.067 -0.423 1.556 1.00 92.81 274 LEU A O 1
ATOM 2174 N N . ALA A 1 275 ? 18.091 -0.678 2.513 1.00 92.56 275 ALA A N 1
ATOM 2175 C CA . ALA A 1 275 ? 18.241 -2.079 2.148 1.00 92.56 275 ALA A CA 1
ATOM 2176 C C . ALA A 1 275 ? 17.211 -2.977 2.849 1.00 92.56 275 ALA A C 1
ATOM 2178 O O . ALA A 1 275 ? 16.562 -3.785 2.182 1.00 92.56 275 ALA A O 1
ATOM 2179 N N . ILE A 1 276 ? 16.996 -2.798 4.157 1.00 95.06 276 ILE A N 1
ATOM 2180 C CA . ILE A 1 276 ? 15.945 -3.509 4.903 1.00 95.06 276 ILE A CA 1
ATOM 2181 C C . ILE A 1 276 ? 14.562 -3.162 4.344 1.00 95.06 276 ILE A C 1
ATOM 2183 O O . ILE A 1 276 ? 13.766 -4.061 4.082 1.00 95.06 276 ILE A O 1
ATOM 2187 N N . GLY A 1 277 ? 14.288 -1.881 4.082 1.00 94.00 277 GLY A N 1
ATOM 2188 C CA . GLY A 1 277 ? 13.029 -1.446 3.479 1.00 94.00 277 GLY A CA 1
ATOM 2189 C C . GLY A 1 277 ? 12.771 -2.095 2.116 1.00 94.00 277 GLY A C 1
ATOM 2190 O O . GLY A 1 277 ? 11.662 -2.551 1.851 1.00 94.00 277 GLY A O 1
ATOM 2191 N N . SER A 1 278 ? 13.800 -2.209 1.271 1.00 90.69 278 SER A N 1
ATOM 2192 C CA . SER A 1 278 ? 13.703 -2.880 -0.033 1.00 90.69 278 SER A CA 1
ATOM 2193 C C . SER A 1 278 ? 13.394 -4.370 0.108 1.00 90.69 278 SER A C 1
ATOM 2195 O O . SER A 1 278 ? 12.520 -4.876 -0.592 1.00 90.69 278 SER A O 1
ATOM 2197 N N . LEU A 1 279 ? 14.030 -5.059 1.060 1.00 91.56 279 LEU A N 1
ATOM 2198 C CA . LEU A 1 279 ? 13.734 -6.463 1.354 1.00 91.56 279 LEU A CA 1
ATOM 2199 C C . LEU A 1 279 ? 12.302 -6.645 1.860 1.00 91.56 279 LEU A C 1
ATOM 2201 O O . LEU A 1 279 ? 11.606 -7.552 1.413 1.00 91.56 279 LEU A O 1
ATOM 2205 N N . LEU A 1 280 ? 11.830 -5.764 2.743 1.00 94.00 280 LEU A N 1
ATOM 2206 C CA . LEU A 1 280 ? 10.455 -5.801 3.238 1.00 94.00 280 LEU A CA 1
ATOM 2207 C C . LEU A 1 280 ? 9.433 -5.554 2.120 1.00 94.00 280 LEU A C 1
ATOM 2209 O O . LEU A 1 280 ? 8.391 -6.195 2.129 1.00 94.00 280 LEU A O 1
ATOM 2213 N N . ARG A 1 281 ? 9.731 -4.726 1.107 1.00 90.69 281 ARG A N 1
ATOM 2214 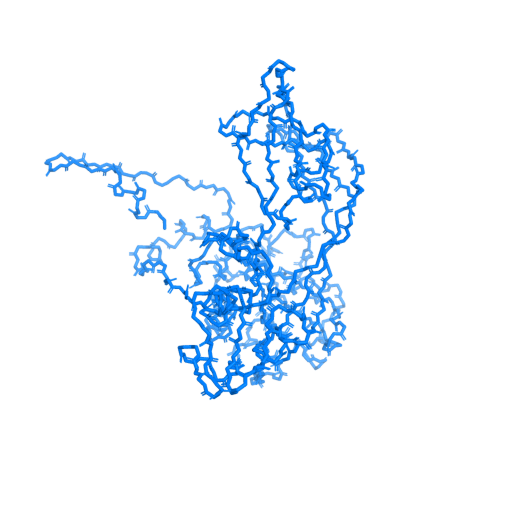C CA . ARG A 1 281 ? 8.865 -4.577 -0.086 1.00 90.69 281 ARG A CA 1
ATOM 2215 C C . ARG A 1 281 ? 8.763 -5.850 -0.925 1.00 90.69 281 ARG A C 1
ATOM 2217 O O . ARG A 1 281 ? 7.786 -6.017 -1.645 1.00 90.69 281 ARG A O 1
ATOM 2224 N N . ILE A 1 282 ? 9.761 -6.729 -0.859 1.00 86.56 282 ILE A N 1
ATOM 2225 C CA . ILE A 1 282 ? 9.740 -8.031 -1.537 1.00 86.56 282 ILE A CA 1
ATOM 2226 C C . ILE A 1 282 ? 8.980 -9.040 -0.676 1.00 86.56 282 ILE A C 1
ATOM 2228 O O . ILE A 1 282 ? 8.092 -9.731 -1.161 1.00 86.56 282 ILE A O 1
ATOM 2232 N N . VAL A 1 283 ? 9.327 -9.115 0.608 1.00 89.69 283 VAL A N 1
ATOM 2233 C CA . VAL A 1 283 ? 8.856 -10.155 1.526 1.00 89.69 283 VAL A CA 1
ATOM 2234 C C . VAL A 1 283 ? 7.429 -9.891 2.003 1.00 89.69 283 VAL A C 1
ATOM 2236 O O . VAL A 1 283 ? 6.626 -10.817 2.029 1.00 89.69 283 VAL A O 1
ATOM 2239 N N . ALA A 1 284 ? 7.069 -8.655 2.351 1.00 91.19 284 ALA A N 1
ATOM 2240 C CA . ALA A 1 284 ? 5.751 -8.367 2.912 1.00 91.19 284 ALA A CA 1
ATOM 2241 C C . ALA A 1 284 ? 4.603 -8.767 1.970 1.00 91.19 284 ALA A C 1
ATOM 2243 O O . ALA A 1 284 ? 3.757 -9.532 2.424 1.00 91.19 284 ALA A O 1
ATOM 2244 N N . PRO A 1 285 ? 4.584 -8.399 0.670 1.00 88.31 285 PRO A N 1
ATOM 2245 C CA . PRO A 1 285 ? 3.502 -8.815 -0.225 1.00 88.31 285 PRO A CA 1
ATOM 2246 C C . PRO A 1 285 ? 3.416 -10.330 -0.415 1.00 88.31 285 PRO A C 1
ATOM 2248 O O . PRO A 1 285 ? 2.333 -10.871 -0.610 1.00 88.31 285 PRO A O 1
ATOM 2251 N N . ILE A 1 286 ? 4.553 -11.021 -0.318 1.00 83.44 286 ILE A N 1
ATOM 2252 C CA . ILE A 1 286 ? 4.642 -12.476 -0.431 1.00 83.44 286 ILE A CA 1
ATOM 2253 C C . ILE A 1 286 ? 3.985 -13.165 0.780 1.00 83.44 286 ILE A C 1
ATOM 2255 O O . ILE A 1 286 ? 3.211 -14.097 0.604 1.00 83.44 286 ILE A O 1
ATOM 2259 N N . TYR A 1 287 ? 4.239 -12.698 2.006 1.00 83.44 287 TYR A N 1
ATOM 2260 C CA . TYR A 1 287 ? 3.673 -13.310 3.222 1.00 83.44 287 TYR A CA 1
ATOM 2261 C C . TYR A 1 287 ? 2.270 -12.821 3.562 1.00 83.44 287 TYR A C 1
ATOM 2263 O O . TY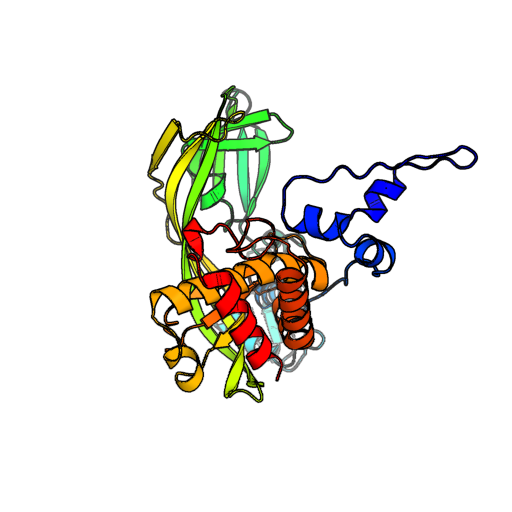R A 1 287 ? 1.450 -13.584 4.068 1.00 83.44 287 TYR A O 1
ATOM 2271 N N . LEU A 1 288 ? 1.994 -11.548 3.293 1.00 83.88 288 LEU A N 1
ATOM 2272 C CA . LEU A 1 288 ? 0.657 -10.972 3.402 1.00 83.88 288 LEU A CA 1
ATOM 2273 C C . LEU A 1 288 ? -0.228 -11.386 2.237 1.00 83.88 288 LEU A C 1
ATOM 2275 O O . LEU A 1 288 ? -1.443 -11.220 2.313 1.00 83.88 288 LEU A O 1
ATOM 2279 N N . MET A 1 289 ? 0.379 -11.975 1.202 1.00 80.75 289 MET A N 1
ATOM 2280 C CA . MET A 1 289 ? -0.327 -12.553 0.082 1.00 80.75 289 MET A CA 1
ATOM 2281 C C . MET A 1 289 ? -1.215 -11.495 -0.602 1.00 80.75 289 MET A C 1
ATOM 2283 O O . MET A 1 289 ? -2.400 -11.690 -0.858 1.00 80.75 289 MET A O 1
ATOM 2287 N N . CYS A 1 290 ? -0.611 -10.338 -0.875 1.00 81.50 290 CYS A N 1
ATOM 2288 C CA . CYS A 1 290 ? -1.257 -9.164 -1.456 1.00 81.50 290 CYS A CA 1
ATOM 2289 C C . CYS A 1 290 ? -0.491 -8.669 -2.690 1.00 81.50 290 CYS A C 1
ATOM 2291 O O . CYS A 1 290 ? 0.625 -9.111 -2.984 1.00 81.50 290 CYS A O 1
ATOM 2293 N N . SER A 1 291 ? -1.077 -7.734 -3.440 1.00 83.50 291 SER A N 1
ATOM 2294 C CA . SER A 1 291 ? -0.333 -7.052 -4.498 1.00 83.50 291 SER A CA 1
ATOM 2295 C C . SER A 1 291 ? 0.787 -6.207 -3.871 1.00 83.50 291 SER A C 1
ATOM 2297 O O . SER A 1 291 ? 0.584 -5.606 -2.816 1.00 83.50 291 SER A O 1
ATOM 2299 N N . PRO A 1 292 ? 1.957 -6.064 -4.519 1.00 82.94 292 PRO A N 1
ATOM 2300 C CA . PRO A 1 292 ? 3.009 -5.161 -4.045 1.00 82.94 292 PRO A CA 1
ATOM 2301 C C . PRO A 1 292 ? 2.586 -3.689 -3.949 1.00 82.94 292 PRO A C 1
ATOM 2303 O O . PRO A 1 292 ? 3.302 -2.893 -3.355 1.00 82.94 292 PRO A O 1
ATOM 2306 N N . ARG A 1 293 ? 1.457 -3.313 -4.564 1.00 83.56 293 ARG A N 1
ATOM 2307 C CA . ARG A 1 293 ? 0.877 -1.965 -4.460 1.00 83.56 293 ARG A CA 1
ATOM 2308 C C . ARG A 1 293 ? -0.012 -1.782 -3.230 1.00 83.56 293 ARG A C 1
ATOM 2310 O O . ARG A 1 293 ? -0.264 -0.644 -2.859 1.00 83.56 293 ARG A O 1
ATOM 2317 N N . ASP A 1 294 ? -0.453 -2.873 -2.610 1.00 86.06 294 ASP A N 1
ATOM 2318 C CA . ASP A 1 294 ? -1.385 -2.857 -1.477 1.00 86.06 294 ASP A CA 1
ATOM 2319 C C . ASP A 1 294 ? -0.694 -2.455 -0.167 1.00 86.06 294 ASP A C 1
ATOM 2321 O O . ASP A 1 294 ? -1.351 -2.028 0.780 1.00 86.06 294 ASP A O 1
ATOM 2325 N N . VAL A 1 295 ? 0.637 -2.575 -0.122 1.00 90.88 295 VAL A N 1
ATOM 2326 C CA . VAL A 1 295 ? 1.471 -2.254 1.037 1.00 90.88 295 VAL A CA 1
ATOM 2327 C C . VAL A 1 295 ? 2.645 -1.396 0.599 1.00 90.88 295 VAL A C 1
ATOM 2329 O O . VAL A 1 295 ? 3.362 -1.731 -0.345 1.00 90.88 295 VAL A O 1
ATOM 2332 N N . ALA A 1 296 ? 2.895 -0.318 1.331 1.00 92.19 296 ALA A N 1
ATOM 2333 C CA . ALA A 1 296 ? 4.057 0.529 1.134 1.00 92.19 296 ALA A CA 1
ATOM 2334 C C . ALA A 1 296 ? 5.017 0.403 2.314 1.00 92.19 296 ALA A C 1
ATOM 2336 O O . ALA A 1 296 ? 4.614 0.360 3.472 1.00 92.19 296 ALA A O 1
ATOM 2337 N N . VAL A 1 297 ? 6.315 0.388 2.007 1.00 93.88 297 VAL A N 1
ATOM 2338 C CA . VAL A 1 297 ? 7.382 0.432 3.012 1.00 93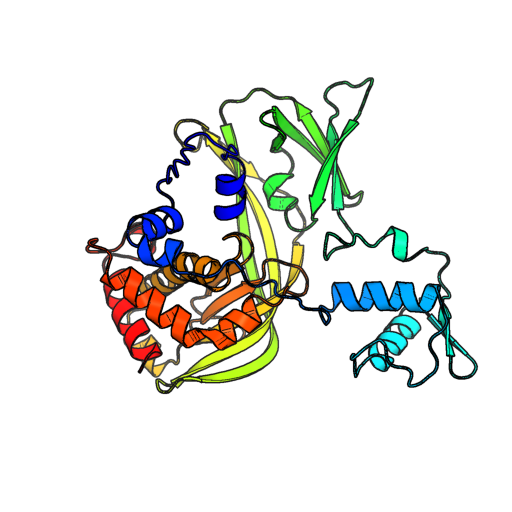.88 297 VAL A CA 1
ATOM 2339 C C . VAL A 1 297 ? 8.195 1.695 2.799 1.00 93.88 297 VAL A C 1
ATOM 2341 O O . VAL A 1 297 ? 8.654 1.940 1.680 1.00 93.88 297 VAL A O 1
ATOM 2344 N N . VAL A 1 298 ? 8.386 2.497 3.841 1.00 92.19 298 VAL A N 1
ATOM 2345 C CA . VAL A 1 298 ? 9.106 3.775 3.782 1.00 92.19 298 VAL A CA 1
ATOM 2346 C C . VAL A 1 298 ? 10.063 3.877 4.959 1.00 92.19 298 VAL A C 1
ATOM 2348 O O . VAL A 1 298 ? 9.696 3.611 6.097 1.00 92.19 298 VAL A O 1
ATOM 2351 N N . TYR A 1 299 ? 11.295 4.293 4.686 1.00 92.31 299 TYR A N 1
ATOM 2352 C CA . TYR A 1 299 ? 12.274 4.609 5.717 1.00 92.31 299 TYR A CA 1
ATOM 2353 C C . TYR A 1 299 ? 12.323 6.120 5.959 1.00 92.31 299 TYR A C 1
ATOM 2355 O O . TYR A 1 299 ? 12.411 6.899 5.009 1.00 92.31 299 TYR A O 1
ATOM 2363 N N . GLN A 1 300 ? 12.308 6.524 7.229 1.00 91.00 300 GLN A N 1
ATOM 2364 C CA . GLN A 1 300 ? 12.589 7.887 7.666 1.00 91.00 300 GLN A CA 1
ATOM 2365 C C . GLN A 1 300 ? 13.849 7.904 8.536 1.00 91.00 300 GLN A C 1
ATOM 2367 O O . GLN A 1 300 ? 13.919 7.219 9.556 1.00 91.00 300 GLN A O 1
ATOM 2372 N N . VAL A 1 301 ? 14.829 8.732 8.151 1.00 89.00 301 VAL A N 1
ATOM 2373 C CA . VAL A 1 301 ? 16.101 8.901 8.884 1.00 89.00 301 VAL A CA 1
ATOM 2374 C C . VAL A 1 301 ? 15.860 9.314 10.332 1.00 89.00 301 VAL A C 1
ATOM 2376 O O . VAL A 1 301 ? 16.512 8.810 11.242 1.00 89.00 301 VAL A O 1
ATOM 2379 N N . LYS A 1 302 ? 14.891 10.204 10.538 1.00 87.88 302 LYS A N 1
ATOM 2380 C CA . LYS A 1 302 ? 14.384 10.580 11.849 1.00 87.88 302 LYS A CA 1
ATOM 2381 C C . LYS A 1 302 ? 12.888 10.806 11.719 1.00 87.88 302 LYS A C 1
ATOM 2383 O O . LYS A 1 302 ? 12.472 11.775 11.084 1.00 87.88 302 LYS A O 1
ATOM 2388 N N . ALA A 1 303 ? 12.090 9.886 12.245 1.00 85.88 303 ALA A N 1
ATOM 2389 C CA . ALA A 1 303 ? 10.647 10.042 12.196 1.00 85.88 303 ALA A CA 1
ATOM 2390 C C . ALA A 1 303 ? 10.204 11.084 13.232 1.00 85.88 303 ALA A C 1
ATOM 2392 O O . ALA A 1 303 ? 10.593 10.959 14.394 1.00 85.88 303 ALA A O 1
ATOM 2393 N N . PRO A 1 304 ? 9.376 12.083 12.868 1.00 82.62 304 PRO A N 1
ATOM 2394 C CA . PRO A 1 304 ? 8.914 13.102 13.814 1.00 82.62 304 PRO A CA 1
ATOM 2395 C C . PRO A 1 304 ? 8.202 12.524 15.042 1.00 82.62 304 PRO A C 1
ATOM 2397 O O . PRO A 1 304 ? 8.233 13.118 16.111 1.00 82.62 304 PRO A O 1
ATOM 2400 N N . ALA A 1 305 ? 7.563 11.366 14.873 1.00 76.75 305 ALA A N 1
ATOM 2401 C CA . ALA A 1 305 ? 6.774 10.710 15.902 1.00 76.75 305 ALA A CA 1
ATOM 2402 C C . ALA A 1 305 ? 7.616 10.000 16.972 1.00 76.75 305 ALA A C 1
ATOM 2404 O O . ALA A 1 305 ? 7.295 10.062 18.153 1.00 76.75 305 ALA A O 1
ATOM 2405 N N . THR A 1 306 ? 8.682 9.311 16.562 1.00 78.88 306 THR A N 1
ATOM 2406 C CA . THR A 1 306 ? 9.522 8.509 17.467 1.00 78.88 306 THR A CA 1
ATOM 2407 C C . THR A 1 306 ? 10.825 9.213 17.834 1.00 78.88 306 THR A C 1
ATOM 2409 O O . THR A 1 306 ? 11.486 8.807 18.779 1.00 78.88 306 THR A O 1
ATOM 2412 N N . ASP A 1 307 ? 11.214 10.246 17.081 1.00 87.12 307 ASP A N 1
ATOM 2413 C CA . ASP A 1 307 ? 12.543 10.870 17.083 1.00 87.12 307 ASP A CA 1
ATOM 2414 C C . ASP A 1 307 ? 13.695 9.892 16.757 1.00 87.12 307 ASP A C 1
ATOM 2416 O O . ASP A 1 307 ? 14.870 10.193 16.979 1.00 87.12 307 ASP A O 1
ATOM 2420 N N . LEU A 1 308 ? 13.365 8.729 16.179 1.00 91.12 308 LEU A N 1
ATOM 2421 C CA . LEU A 1 308 ? 14.288 7.634 15.870 1.00 91.12 308 LEU A CA 1
ATOM 2422 C C . LEU A 1 308 ? 14.321 7.313 14.363 1.00 91.12 308 LEU A C 1
ATOM 2424 O O . LEU A 1 308 ? 13.338 7.564 13.651 1.00 91.12 308 LEU A O 1
ATOM 2428 N N . PRO A 1 309 ? 15.409 6.697 13.858 1.00 92.94 309 PRO A N 1
ATOM 2429 C CA . PRO A 1 309 ? 15.423 6.075 12.537 1.00 92.94 309 PRO A CA 1
ATOM 2430 C C . PRO A 1 309 ? 14.372 4.970 12.473 1.00 92.94 309 PRO A C 1
ATOM 2432 O O . PRO A 1 309 ? 14.438 4.000 13.228 1.00 92.94 309 PRO A O 1
ATOM 2435 N N . THR A 1 310 ? 13.392 5.131 11.586 1.00 94.25 310 THR A N 1
ATOM 2436 C CA . THR A 1 310 ? 12.171 4.319 11.617 1.00 94.25 310 THR A CA 1
ATOM 2437 C C . THR A 1 310 ? 11.813 3.803 10.230 1.00 94.25 310 THR A C 1
ATOM 2439 O O . THR A 1 310 ? 11.811 4.561 9.258 1.00 94.25 310 THR A O 1
ATOM 2442 N N . ILE A 1 311 ? 11.502 2.509 10.131 1.00 95.19 311 ILE A N 1
ATOM 2443 C CA . ILE A 1 311 ? 10.915 1.904 8.926 1.00 95.19 311 ILE A CA 1
ATOM 2444 C C . ILE A 1 311 ? 9.429 1.712 9.175 1.00 95.19 311 ILE A C 1
ATOM 2446 O O . ILE A 1 311 ? 9.063 1.007 10.109 1.00 95.19 311 ILE A O 1
ATOM 2450 N N . PHE A 1 312 ? 8.604 2.306 8.322 1.00 95.38 312 PHE A N 1
ATOM 2451 C CA . PHE A 1 312 ? 7.157 2.144 8.297 1.00 95.38 312 PHE A CA 1
ATOM 2452 C C . PHE A 1 312 ? 6.763 1.127 7.232 1.00 95.38 312 PHE A C 1
ATOM 2454 O O . PHE A 1 312 ? 7.314 1.145 6.132 1.00 95.38 312 PHE A O 1
ATOM 2461 N N . LEU A 1 313 ? 5.781 0.294 7.550 1.00 95.88 313 LEU A N 1
ATOM 2462 C CA . LEU A 1 313 ? 5.031 -0.554 6.634 1.00 95.88 313 LEU A CA 1
ATOM 2463 C C . LEU A 1 313 ? 3.553 -0.230 6.849 1.00 95.88 313 LEU A C 1
ATOM 2465 O O . LEU A 1 313 ? 3.085 -0.333 7.977 1.00 95.88 313 LEU A O 1
ATOM 2469 N N . TYR A 1 314 ? 2.842 0.197 5.810 1.00 94.56 314 TYR A N 1
ATOM 2470 C CA . TYR A 1 314 ? 1.448 0.627 5.937 1.00 94.56 314 TYR A CA 1
ATOM 2471 C C . TYR A 1 314 ? 0.581 0.186 4.761 1.00 94.56 314 TYR A C 1
ATOM 2473 O O . TYR A 1 314 ? 1.081 -0.053 3.657 1.00 94.56 314 TYR A O 1
ATOM 2481 N N . ASP A 1 315 ? -0.726 0.120 5.006 1.00 92.19 315 ASP A N 1
ATOM 2482 C CA . ASP A 1 315 ? -1.724 -0.260 4.010 1.00 92.19 315 ASP A CA 1
ATOM 2483 C C . ASP A 1 315 ? -1.973 0.908 3.048 1.00 92.19 315 ASP A C 1
ATOM 2485 O O . ASP A 1 315 ? -2.270 2.030 3.470 1.00 92.19 315 ASP A O 1
ATOM 2489 N N . CYS A 1 316 ? -1.928 0.647 1.742 1.00 88.12 316 CYS A N 1
ATOM 2490 C CA . CYS A 1 316 ? -2.228 1.633 0.697 1.00 88.12 316 CYS A CA 1
ATOM 2491 C C . CYS A 1 316 ? -3.740 1.814 0.467 1.00 88.12 316 CYS A C 1
ATOM 2493 O O . CYS A 1 316 ? -4.177 2.052 -0.657 1.00 88.12 316 CYS A O 1
ATOM 2495 N N . PHE A 1 317 ? -4.543 1.677 1.523 1.00 84.12 317 PHE A N 1
ATOM 2496 C CA . PHE A 1 317 ? -5.997 1.784 1.477 1.00 84.12 317 PHE A CA 1
ATOM 2497 C C . PHE A 1 317 ? -6.499 2.731 2.569 1.00 84.12 317 PHE A C 1
ATOM 2499 O O . PHE A 1 317 ? -6.032 2.639 3.707 1.00 84.12 317 PHE A O 1
ATOM 2506 N N . PRO A 1 318 ? -7.488 3.594 2.276 1.00 84.62 318 PRO A N 1
ATOM 2507 C CA . PRO A 1 318 ? -8.135 4.409 3.297 1.00 84.62 318 PRO A CA 1
ATOM 2508 C C . PRO A 1 318 ? -8.718 3.541 4.422 1.00 84.62 318 PRO A C 1
ATOM 2510 O O . PRO A 1 318 ? -9.505 2.625 4.179 1.00 84.62 318 PRO A O 1
ATOM 2513 N N . GLY A 1 319 ? -8.310 3.825 5.657 1.00 83.38 319 GLY A N 1
ATOM 2514 C CA . GLY A 1 319 ? -8.708 3.107 6.870 1.00 83.38 319 GLY A CA 1
ATOM 2515 C C . GLY A 1 319 ? -7.997 1.778 7.118 1.00 83.38 319 GLY A C 1
ATOM 2516 O O . GLY A 1 319 ? -8.244 1.170 8.153 1.00 83.38 319 GLY A O 1
ATOM 2517 N N . GLY A 1 320 ? -7.126 1.330 6.209 1.00 86.06 320 GLY A N 1
ATOM 2518 C CA . GLY A 1 320 ? -6.472 0.023 6.294 1.00 86.06 320 GLY A CA 1
ATOM 2519 C C . GLY A 1 320 ? -7.404 -1.160 6.002 1.00 86.06 320 GLY A C 1
ATOM 2520 O O . GLY A 1 320 ? -8.624 -1.090 6.124 1.00 86.06 320 GLY A O 1
ATOM 2521 N N . VAL A 1 321 ? -6.825 -2.277 5.577 1.00 85.56 321 VAL A N 1
ATOM 2522 C CA . VAL A 1 321 ? -7.556 -3.515 5.235 1.00 85.56 321 VAL A CA 1
ATOM 2523 C C . VAL A 1 321 ? -7.112 -4.704 6.091 1.00 85.56 321 VAL A C 1
ATOM 2525 O O . VAL A 1 321 ? -7.547 -5.831 5.856 1.00 85.56 321 VAL A O 1
ATOM 2528 N N . GLY A 1 322 ? -6.270 -4.465 7.100 1.00 86.31 322 GLY A N 1
ATOM 2529 C CA . GLY A 1 322 ? -5.762 -5.494 8.003 1.00 86.31 322 GLY A CA 1
ATOM 2530 C C . GLY A 1 322 ? -4.376 -6.030 7.628 1.00 86.31 322 GLY A C 1
ATOM 2531 O O . GLY A 1 322 ? -3.906 -6.984 8.257 1.00 86.31 322 GLY A O 1
ATOM 2532 N N . LEU A 1 323 ? -3.723 -5.485 6.590 1.00 90.19 323 LEU A N 1
ATOM 2533 C CA . LEU A 1 323 ? -2.433 -6.000 6.114 1.00 90.19 323 LEU A CA 1
ATOM 2534 C C . LEU A 1 323 ? -1.321 -5.655 7.111 1.00 90.19 323 LEU A C 1
ATOM 2536 O O . LEU A 1 323 ? -0.520 -6.521 7.465 1.00 90.19 323 LEU A O 1
ATOM 2540 N N . SER A 1 324 ? -1.303 -4.428 7.621 1.00 93.50 324 SER A N 1
ATOM 2541 C CA . SER A 1 324 ? -0.328 -3.950 8.603 1.00 93.50 324 SER A CA 1
ATOM 2542 C C . SER A 1 324 ? -0.482 -4.620 9.964 1.00 93.50 324 SER A C 1
ATOM 2544 O O . SER A 1 324 ? 0.512 -4.978 10.597 1.00 93.50 324 SER A O 1
ATOM 2546 N N . GLU A 1 325 ? -1.713 -4.876 10.404 1.00 92.12 325 GLU A N 1
ATOM 2547 C CA . GLU A 1 325 ? -2.005 -5.635 11.618 1.00 92.12 325 GLU A CA 1
ATOM 2548 C C . GLU A 1 325 ? -1.468 -7.062 11.500 1.00 92.12 325 GLU A C 1
ATOM 2550 O O . GLU A 1 325 ? -0.797 -7.561 12.410 1.00 92.12 325 GLU A O 1
ATOM 2555 N N . LYS A 1 326 ? -1.685 -7.704 10.344 1.00 90.31 326 LYS A N 1
ATOM 2556 C CA . LYS A 1 326 ? -1.144 -9.038 10.087 1.00 90.31 326 LYS A CA 1
ATOM 2557 C C . LYS A 1 326 ? 0.379 -9.029 9.989 1.00 90.31 326 LYS A C 1
ATOM 2559 O O . LYS A 1 326 ? 1.034 -9.929 10.517 1.00 90.31 326 LYS A O 1
ATOM 2564 N N . ALA A 1 327 ? 0.957 -8.004 9.370 1.00 92.81 327 ALA A N 1
ATOM 2565 C CA . ALA A 1 327 ? 2.401 -7.818 9.304 1.00 92.81 327 ALA A CA 1
ATOM 2566 C C . ALA A 1 327 ? 3.011 -7.684 10.707 1.00 92.81 327 ALA A C 1
ATOM 2568 O O . ALA A 1 327 ? 4.046 -8.288 10.989 1.00 92.81 327 ALA A O 1
ATOM 2569 N N . TYR A 1 328 ? 2.333 -6.975 11.613 1.00 94.25 328 TYR A N 1
ATOM 2570 C CA . TYR A 1 328 ? 2.763 -6.794 12.997 1.00 94.25 328 TYR A CA 1
ATOM 2571 C C . TYR A 1 328 ? 2.773 -8.106 13.797 1.00 94.25 328 TYR A C 1
ATOM 2573 O O . TYR A 1 328 ? 3.696 -8.364 14.584 1.00 94.25 328 TYR A O 1
ATOM 2581 N N . GLU A 1 329 ? 1.773 -8.967 13.582 1.00 91.44 329 GLU A N 1
ATOM 2582 C CA . GLU A 1 329 ? 1.738 -10.322 14.149 1.00 91.44 329 GLU A CA 1
ATOM 2583 C C . GLU A 1 329 ? 2.893 -11.182 13.622 1.00 91.44 329 GLU A C 1
ATOM 2585 O O . GLU A 1 329 ? 3.550 -11.885 14.391 1.00 91.44 329 GLU A O 1
ATOM 2590 N N . MET A 1 330 ? 3.172 -11.095 12.320 1.00 90.75 330 MET A N 1
ATOM 2591 C CA . MET A 1 330 ? 4.177 -11.911 11.631 1.00 90.75 330 MET A CA 1
ATOM 2592 C C . MET A 1 330 ? 5.560 -11.253 11.547 1.00 90.75 330 MET A C 1
ATOM 2594 O O . MET A 1 330 ? 6.414 -11.718 10.796 1.00 90.75 330 MET A O 1
ATOM 2598 N N . GLN A 1 331 ? 5.817 -10.185 12.303 1.00 92.62 331 GLN A N 1
ATOM 2599 C CA . GLN A 1 331 ? 7.011 -9.357 12.108 1.00 92.62 331 GLN A CA 1
ATOM 2600 C C . GLN A 1 331 ? 8.337 -10.129 12.199 1.00 92.62 331 GLN A C 1
ATOM 2602 O O . GLN A 1 331 ? 9.234 -9.884 11.398 1.00 92.62 331 GLN A O 1
ATOM 2607 N N . ASN A 1 332 ? 8.448 -11.111 13.103 1.00 91.75 332 ASN A N 1
ATOM 2608 C CA . ASN A 1 332 ? 9.646 -11.953 13.203 1.00 91.75 332 ASN A CA 1
ATOM 2609 C C . ASN A 1 332 ? 9.851 -12.759 11.916 1.00 91.75 332 ASN A C 1
ATOM 2611 O O . ASN A 1 332 ? 10.950 -12.783 11.375 1.00 91.75 332 ASN A O 1
ATOM 2615 N N . LEU A 1 333 ? 8.778 -13.346 11.379 1.00 90.81 333 LEU A N 1
ATOM 2616 C CA . LEU A 1 333 ? 8.817 -14.104 10.131 1.00 90.81 333 LEU A CA 1
ATOM 2617 C C . LEU A 1 333 ? 9.240 -13.208 8.956 1.00 90.81 333 LEU A C 1
ATOM 2619 O O . LEU A 1 333 ? 10.090 -13.600 8.159 1.00 90.81 333 LEU A O 1
ATOM 2623 N N . LEU A 1 334 ? 8.704 -11.985 8.871 1.00 92.75 334 LEU A N 1
ATOM 2624 C CA . LEU A 1 334 ? 9.085 -11.022 7.831 1.00 92.75 334 LEU A CA 1
ATOM 2625 C C . LEU A 1 334 ? 10.581 -10.678 7.896 1.00 92.75 334 LEU A C 1
ATOM 2627 O O . LEU A 1 334 ? 11.258 -10.678 6.867 1.00 92.75 334 LEU A O 1
ATOM 2631 N N . LEU A 1 335 ? 11.111 -10.436 9.097 1.00 94.00 335 LEU A N 1
ATOM 2632 C CA . LEU A 1 335 ? 12.524 -10.115 9.311 1.00 94.00 335 LEU A CA 1
ATOM 2633 C C . LEU A 1 335 ? 13.444 -11.316 9.030 1.00 94.00 335 LEU A C 1
ATOM 2635 O O . LEU A 1 335 ? 14.470 -11.160 8.365 1.00 94.00 335 LEU A O 1
ATOM 2639 N N . GLU A 1 336 ? 13.065 -12.525 9.453 1.00 92.62 336 GLU A N 1
ATOM 2640 C CA . GLU A 1 336 ? 13.798 -13.764 9.151 1.00 92.62 336 GLU A CA 1
ATOM 2641 C C . GLU A 1 336 ? 13.895 -14.016 7.649 1.00 92.62 336 GLU A C 1
ATOM 2643 O O . GLU A 1 336 ? 14.947 -14.399 7.132 1.00 92.62 336 GLU A O 1
ATOM 2648 N N . HIS A 1 337 ? 12.795 -13.810 6.927 1.00 89.12 337 HIS A N 1
ATOM 2649 C CA . HIS A 1 337 ? 12.772 -14.016 5.488 1.00 89.12 337 HIS A CA 1
ATOM 2650 C C . HIS A 1 337 ? 13.490 -12.902 4.730 1.00 89.12 337 HIS A C 1
ATOM 2652 O O . HIS A 1 337 ? 14.183 -13.202 3.758 1.00 89.12 337 HIS A O 1
ATOM 2658 N N . ALA A 1 338 ? 13.429 -11.655 5.203 1.00 92.25 338 ALA A N 1
ATOM 2659 C CA . ALA A 1 338 ? 14.273 -10.581 4.686 1.00 92.25 338 ALA A CA 1
ATOM 2660 C C . ALA A 1 338 ? 15.763 -10.938 4.820 1.00 92.25 338 ALA A C 1
ATOM 2662 O O . ALA A 1 338 ? 16.525 -10.791 3.860 1.00 92.25 338 ALA A O 1
ATOM 2663 N N . LEU A 1 339 ? 16.171 -11.494 5.966 1.00 93.00 339 LEU A N 1
ATOM 2664 C CA . LEU A 1 339 ? 17.539 -11.964 6.177 1.00 93.00 339 LEU A CA 1
ATOM 2665 C C . LEU A 1 339 ? 17.902 -13.124 5.236 1.00 93.00 339 LEU A C 1
ATOM 2667 O O . LEU A 1 339 ? 18.971 -13.093 4.626 1.00 93.00 339 LEU A O 1
ATOM 2671 N N . ARG A 1 340 ? 17.007 -14.104 5.043 1.00 88.69 340 ARG A N 1
ATOM 2672 C CA . ARG A 1 340 ? 17.225 -15.212 4.094 1.00 88.69 340 ARG A CA 1
ATOM 2673 C C . ARG A 1 340 ? 17.390 -14.729 2.653 1.00 88.69 340 ARG A C 1
ATOM 2675 O O . ARG A 1 340 ? 18.300 -15.190 1.972 1.00 88.69 340 ARG A O 1
ATOM 2682 N N . VAL A 1 341 ? 16.567 -13.782 2.196 1.00 86.31 341 VAL A N 1
ATOM 2683 C CA . VAL A 1 341 ? 16.697 -13.169 0.857 1.00 86.31 341 VAL A CA 1
ATOM 2684 C C . VAL A 1 341 ? 18.051 -12.470 0.712 1.00 86.31 341 VAL A C 1
ATOM 2686 O O . VAL A 1 341 ? 18.730 -12.615 -0.307 1.00 86.31 341 VAL A O 1
ATOM 2689 N N . LEU A 1 342 ? 18.475 -11.733 1.742 1.00 89.25 342 LEU A N 1
ATOM 2690 C CA . LEU A 1 342 ? 19.765 -11.050 1.753 1.00 89.25 342 LEU A CA 1
ATOM 2691 C C . LEU A 1 342 ? 20.934 -12.046 1.682 1.00 89.25 342 LEU A C 1
ATOM 2693 O O . LEU A 1 342 ? 21.903 -11.806 0.956 1.00 89.25 342 LEU A O 1
ATOM 2697 N N . GLU A 1 343 ? 20.872 -13.138 2.447 1.00 88.88 343 GLU A N 1
ATOM 2698 C CA . GLU A 1 343 ? 21.918 -14.166 2.523 1.00 88.88 343 GLU A CA 1
ATOM 2699 C C . GLU A 1 343 ? 21.970 -15.076 1.292 1.00 88.88 343 GLU A C 1
ATOM 2701 O O . GLU A 1 343 ? 23.068 -15.427 0.865 1.00 88.88 343 GLU A O 1
ATOM 2706 N N . GLY A 1 344 ? 20.827 -15.383 0.677 1.00 83.44 344 GLY A N 1
ATOM 2707 C CA . GLY A 1 344 ? 20.755 -16.181 -0.549 1.00 83.44 344 GLY A CA 1
ATOM 2708 C C . GLY A 1 344 ? 21.209 -15.440 -1.811 1.00 83.44 344 GLY A C 1
ATOM 2709 O O . GLY A 1 344 ? 21.510 -16.067 -2.824 1.00 83.44 344 GLY A O 1
ATOM 2710 N N . CYS A 1 345 ? 21.286 -14.106 -1.780 1.00 82.62 345 CYS A N 1
ATOM 2711 C CA . CYS A 1 345 ? 21.684 -13.331 -2.949 1.00 82.62 345 CYS A CA 1
ATOM 2712 C C . CYS A 1 345 ? 23.213 -13.250 -3.109 1.00 82.62 345 CYS A C 1
ATOM 2714 O O . CYS A 1 345 ? 23.913 -12.754 -2.222 1.00 82.62 345 CYS A O 1
ATOM 2716 N N . VAL A 1 346 ? 23.716 -13.624 -4.291 1.00 82.00 346 VAL A N 1
ATOM 2717 C CA . VAL A 1 346 ? 25.151 -13.652 -4.652 1.00 82.00 346 VAL A CA 1
ATOM 2718 C C . VAL A 1 346 ? 25.802 -12.279 -4.874 1.00 82.00 346 VAL A C 1
ATOM 2720 O O . VAL A 1 346 ? 27.001 -12.206 -5.115 1.00 82.00 346 VAL A O 1
ATOM 2723 N N . CYS A 1 347 ? 25.049 -11.176 -4.821 1.00 81.19 347 CYS A N 1
ATOM 2724 C CA . CYS A 1 347 ? 25.619 -9.845 -5.051 1.00 81.19 347 CYS A CA 1
ATOM 2725 C C . CYS A 1 347 ? 26.555 -9.403 -3.908 1.00 81.19 347 CYS A C 1
ATOM 2727 O O . CYS A 1 347 ? 26.295 -9.692 -2.740 1.00 81.19 347 CYS A O 1
ATOM 2729 N N . GLU A 1 348 ? 27.614 -8.656 -4.225 1.00 79.38 348 GLU A N 1
ATOM 2730 C CA . GLU A 1 348 ? 28.572 -8.178 -3.213 1.00 79.38 348 GLU A CA 1
ATOM 2731 C C . GLU A 1 348 ? 28.009 -7.002 -2.402 1.00 79.38 348 GLU A C 1
ATOM 2733 O O . GLU A 1 348 ? 27.907 -7.080 -1.179 1.00 79.38 348 GLU A O 1
ATOM 2738 N N . SER A 1 349 ? 27.566 -5.943 -3.086 1.00 78.94 349 SER A N 1
ATOM 2739 C CA . SER A 1 349 ? 27.140 -4.681 -2.454 1.00 78.94 349 SER A CA 1
ATOM 2740 C C . SER A 1 349 ? 25.636 -4.402 -2.542 1.00 78.94 349 SER A C 1
ATOM 2742 O O . SER A 1 349 ? 25.180 -3.386 -2.033 1.00 78.94 349 SER A O 1
ATOM 2744 N N . GLY A 1 350 ? 24.861 -5.300 -3.158 1.00 78.06 350 GLY A N 1
ATOM 2745 C CA . GLY A 1 350 ? 23.415 -5.159 -3.362 1.00 78.06 350 GLY A CA 1
ATOM 2746 C C . GLY A 1 350 ? 23.003 -5.124 -4.831 1.00 78.06 350 GLY A C 1
ATOM 2747 O O . GLY A 1 350 ? 23.772 -4.729 -5.707 1.00 78.06 350 GLY A O 1
ATOM 2748 N N . CYS A 1 351 ? 21.786 -5.582 -5.114 1.00 78.19 351 CYS A N 1
ATOM 2749 C CA . CYS A 1 351 ? 21.184 -5.503 -6.441 1.00 78.19 351 CYS A CA 1
ATOM 2750 C C . CYS A 1 351 ? 19.682 -5.194 -6.333 1.00 78.19 351 CYS A C 1
ATOM 2752 O O . CYS A 1 351 ? 19.091 -5.412 -5.269 1.00 78.19 351 CYS A O 1
ATOM 2754 N N . PRO A 1 352 ? 19.039 -4.728 -7.422 1.00 75.25 352 PRO A N 1
ATOM 2755 C CA . PRO A 1 352 ? 17.601 -4.466 -7.433 1.00 75.25 352 PRO A CA 1
ATOM 2756 C C . PRO A 1 352 ? 16.756 -5.650 -6.946 1.00 75.25 352 PRO A C 1
ATOM 2758 O O . PRO A 1 352 ? 15.728 -5.431 -6.322 1.00 75.25 352 PRO A O 1
ATOM 2761 N N . SER A 1 353 ? 17.216 -6.887 -7.163 1.00 74.25 353 SER A N 1
ATOM 2762 C CA . SER A 1 353 ? 16.521 -8.117 -6.763 1.00 74.25 353 SER A CA 1
ATOM 2763 C C . SER A 1 353 ? 16.595 -8.455 -5.265 1.00 74.25 353 SER A C 1
ATOM 2765 O O . SER A 1 353 ? 15.957 -9.418 -4.853 1.00 74.25 353 SER A O 1
ATOM 2767 N N . CYS A 1 354 ? 17.370 -7.728 -4.449 1.00 81.06 354 CYS A N 1
ATOM 2768 C CA . CYS A 1 354 ? 17.474 -7.982 -3.006 1.00 81.06 354 CYS A CA 1
ATOM 2769 C C . CYS A 1 354 ? 17.371 -6.696 -2.169 1.00 81.06 354 CYS A C 1
ATOM 2771 O O . CYS A 1 354 ? 16.280 -6.252 -1.832 1.00 81.06 354 CYS A O 1
ATOM 2773 N N . THR A 1 355 ? 18.502 -6.089 -1.822 1.00 81.50 355 THR A N 1
ATOM 2774 C CA . THR A 1 355 ? 18.617 -4.897 -0.980 1.00 81.50 355 THR A CA 1
ATOM 2775 C C . THR A 1 355 ? 18.458 -3.593 -1.758 1.00 81.50 355 THR A C 1
ATOM 2777 O O . THR A 1 355 ? 18.468 -2.532 -1.153 1.00 81.50 355 THR A O 1
ATOM 2780 N N . GLY A 1 356 ? 18.341 -3.641 -3.084 1.00 81.19 356 GLY A N 1
ATOM 2781 C CA . GLY A 1 356 ? 18.327 -2.459 -3.943 1.00 81.19 356 GLY A CA 1
ATOM 2782 C C . GLY A 1 356 ? 19.691 -2.159 -4.584 1.00 81.19 356 GLY A C 1
ATOM 2783 O O . GLY A 1 356 ? 20.699 -2.799 -4.265 1.00 81.19 356 GLY A O 1
ATOM 2784 N N . PRO A 1 357 ? 19.731 -1.227 -5.553 1.00 81.12 357 PRO A N 1
ATOM 2785 C CA . PRO A 1 357 ? 20.947 -0.873 -6.277 1.00 81.12 357 PRO A CA 1
ATOM 2786 C C . PRO A 1 357 ? 21.941 -0.120 -5.383 1.00 81.12 357 PRO A C 1
ATOM 2788 O O . PRO A 1 357 ? 21.556 0.706 -4.557 1.00 81.12 357 PRO A O 1
ATOM 2791 N N . VAL A 1 358 ? 23.238 -0.342 -5.616 1.00 81.38 358 VAL A N 1
ATOM 2792 C CA . VAL A 1 358 ? 24.344 0.260 -4.841 1.00 81.38 358 VAL A CA 1
ATOM 2793 C C . VAL A 1 358 ? 24.282 1.793 -4.813 1.00 81.38 358 VAL A C 1
ATOM 2795 O O . VAL A 1 358 ? 24.657 2.405 -3.819 1.00 81.38 358 VAL A O 1
ATOM 2798 N N . SER A 1 359 ? 23.752 2.427 -5.863 1.00 79.56 359 SER A N 1
ATOM 2799 C CA . SER A 1 359 ? 23.561 3.883 -5.920 1.00 79.56 359 SER A CA 1
ATOM 2800 C C . SER A 1 359 ? 22.598 4.431 -4.862 1.00 79.56 359 SER A C 1
ATOM 2802 O O . SER A 1 359 ? 22.671 5.614 -4.549 1.00 79.56 359 SER A O 1
ATOM 2804 N N . GLN A 1 360 ? 21.702 3.599 -4.324 1.00 78.50 360 GLN A N 1
ATOM 2805 C CA . GLN A 1 360 ? 20.725 3.989 -3.305 1.00 78.50 360 GLN A CA 1
ATOM 2806 C C . GLN A 1 360 ? 21.150 3.578 -1.893 1.00 78.50 360 GLN A C 1
ATOM 2808 O O . GLN A 1 360 ? 20.844 4.289 -0.942 1.00 78.50 360 GLN A O 1
ATOM 2813 N N . ILE A 1 361 ? 21.840 2.443 -1.750 1.00 83.38 361 ILE A N 1
ATOM 2814 C CA . ILE A 1 361 ? 22.175 1.865 -0.436 1.00 83.38 361 ILE A CA 1
ATOM 2815 C C . ILE A 1 361 ? 23.649 2.013 -0.036 1.00 83.38 361 ILE A C 1
ATOM 2817 O O . ILE A 1 361 ? 24.020 1.665 1.082 1.00 83.38 361 ILE A O 1
ATOM 2821 N N . GLY A 1 362 ? 24.505 2.490 -0.939 1.00 84.62 362 GLY A N 1
ATOM 2822 C CA . GLY A 1 362 ? 25.949 2.554 -0.726 1.00 84.62 362 GLY A CA 1
ATOM 2823 C C . GLY A 1 362 ? 26.639 1.185 -0.780 1.00 84.62 362 GLY A C 1
ATOM 2824 O O . GLY A 1 362 ? 26.011 0.130 -0.844 1.00 84.62 362 GLY A O 1
ATOM 2825 N N . ILE A 1 363 ? 27.973 1.192 -0.756 1.00 85.69 363 ILE A N 1
ATOM 2826 C CA . ILE A 1 363 ? 28.798 -0.024 -0.909 1.00 85.69 363 ILE A CA 1
ATOM 2827 C C . ILE A 1 363 ? 28.589 -1.001 0.260 1.00 85.69 363 ILE A C 1
ATOM 2829 O O . ILE A 1 363 ? 28.587 -2.217 0.061 1.00 85.69 363 ILE A O 1
ATOM 2833 N N . ASN A 1 364 ? 28.386 -0.468 1.469 1.00 88.56 364 ASN A N 1
ATOM 2834 C CA . ASN A 1 364 ? 28.272 -1.252 2.699 1.00 88.56 364 ASN A CA 1
ATOM 2835 C C . ASN A 1 364 ? 26.823 -1.543 3.123 1.00 88.56 364 ASN A C 1
ATOM 2837 O O . ASN A 1 364 ? 26.623 -2.293 4.081 1.00 88.56 364 ASN A O 1
ATOM 2841 N N . GLY A 1 365 ? 25.815 -1.006 2.423 1.00 87.25 365 GLY A N 1
ATOM 2842 C CA . GLY A 1 365 ? 24.411 -1.097 2.839 1.00 87.25 365 GLY A CA 1
ATOM 2843 C C . GLY A 1 365 ? 23.944 -2.536 3.064 1.00 87.25 365 GLY A C 1
ATOM 2844 O O . GLY A 1 365 ? 23.348 -2.843 4.094 1.00 87.25 365 GLY A O 1
ATOM 2845 N N . LYS A 1 366 ? 24.307 -3.465 2.165 1.00 89.50 366 LYS A N 1
ATOM 2846 C CA . LYS A 1 366 ? 23.979 -4.896 2.310 1.00 89.50 366 LYS A CA 1
ATOM 2847 C C . LYS A 1 366 ? 24.613 -5.534 3.552 1.00 89.50 366 LYS A C 1
ATOM 2849 O O . LYS A 1 366 ? 23.978 -6.353 4.216 1.00 89.50 366 LYS A O 1
ATOM 2854 N N . ARG A 1 367 ? 25.864 -5.187 3.870 1.00 91.88 367 ARG A N 1
ATOM 2855 C CA . ARG A 1 367 ? 26.574 -5.741 5.031 1.00 91.88 367 ARG A CA 1
ATOM 2856 C C . ARG A 1 367 ? 25.915 -5.290 6.330 1.00 91.88 367 ARG A C 1
ATOM 2858 O O . ARG A 1 367 ? 25.600 -6.130 7.165 1.00 91.88 367 ARG A O 1
ATOM 2865 N N . PHE A 1 368 ? 25.681 -3.991 6.478 1.00 92.31 368 PHE A N 1
ATOM 2866 C CA . PHE A 1 368 ? 25.093 -3.441 7.697 1.00 92.31 368 PHE A CA 1
ATOM 2867 C C . PHE A 1 368 ? 23.619 -3.817 7.854 1.00 92.31 368 PHE A C 1
ATOM 2869 O O . PHE A 1 368 ? 23.192 -4.131 8.960 1.00 92.31 368 PHE A O 1
ATOM 2876 N N . ALA A 1 369 ? 22.865 -3.934 6.756 1.00 92.69 369 ALA A N 1
ATOM 2877 C CA . ALA A 1 369 ? 21.513 -4.489 6.797 1.00 92.69 369 ALA A CA 1
ATOM 2878 C C . ALA A 1 369 ? 21.489 -5.916 7.370 1.00 92.69 369 ALA A C 1
ATOM 2880 O O . ALA A 1 369 ? 20.594 -6.250 8.142 1.00 92.69 369 ALA A O 1
ATOM 2881 N N . ARG A 1 370 ? 22.485 -6.756 7.045 1.00 93.69 370 ARG A N 1
ATOM 2882 C CA . ARG A 1 370 ? 22.610 -8.109 7.617 1.00 93.69 370 ARG A CA 1
ATOM 2883 C C . ARG A 1 370 ? 22.838 -8.078 9.127 1.00 93.69 370 ARG A C 1
ATOM 2885 O O . ARG A 1 370 ? 22.254 -8.893 9.832 1.00 93.69 370 ARG A O 1
ATOM 2892 N N . GLU A 1 371 ? 23.716 -7.198 9.600 1.00 92.50 371 GLU A N 1
ATOM 2893 C CA . GLU A 1 371 ? 24.026 -7.058 11.028 1.00 92.50 371 GLU A CA 1
ATOM 2894 C C . GLU A 1 371 ? 22.784 -6.599 11.802 1.00 92.50 371 GLU A C 1
ATOM 2896 O O . GLU A 1 371 ? 22.360 -7.288 12.727 1.00 92.50 371 GLU A O 1
ATOM 2901 N N . ILE A 1 372 ? 22.123 -5.536 11.332 1.00 92.25 372 ILE A N 1
ATOM 2902 C CA . ILE A 1 372 ? 20.898 -5.006 11.943 1.00 92.25 372 ILE A CA 1
ATOM 2903 C C . ILE A 1 372 ? 19.779 -6.058 11.942 1.00 92.25 372 ILE A C 1
ATOM 2905 O O . ILE A 1 372 ? 19.124 -6.250 12.961 1.00 92.25 372 ILE A O 1
ATOM 2909 N N . LEU A 1 373 ? 19.565 -6.787 10.839 1.00 92.62 373 LEU A N 1
ATOM 2910 C CA . LEU A 1 373 ? 18.550 -7.849 10.787 1.00 92.62 373 LEU A CA 1
ATOM 2911 C C . LEU A 1 373 ? 18.829 -8.984 11.777 1.00 92.62 373 LEU A C 1
ATOM 2913 O O . LEU A 1 373 ? 17.891 -9.518 12.360 1.00 92.62 373 LEU A O 1
ATOM 2917 N N . LYS A 1 374 ? 20.098 -9.351 11.994 1.00 92.00 374 LYS A N 1
ATOM 2918 C CA . LYS A 1 374 ? 20.460 -10.367 12.994 1.00 92.00 374 LYS A CA 1
ATOM 2919 C C . LYS A 1 374 ? 20.185 -9.890 14.412 1.00 92.00 374 LYS A C 1
ATOM 2921 O O . LYS A 1 374 ? 19.722 -10.682 15.221 1.00 92.00 374 LYS A O 1
ATOM 2926 N N . GLU A 1 375 ? 20.417 -8.614 14.692 1.00 89.25 375 GLU A N 1
ATOM 2927 C CA . GLU A 1 375 ? 20.099 -8.022 15.993 1.00 89.25 375 GLU A CA 1
ATOM 2928 C C . GLU A 1 375 ? 18.593 -7.844 16.199 1.00 89.25 375 GLU A C 1
ATOM 2930 O O . GLU A 1 375 ? 18.101 -7.997 17.307 1.00 89.25 375 GLU A O 1
ATOM 2935 N N . LEU A 1 376 ? 17.823 -7.584 15.142 1.00 86.88 376 LEU A N 1
ATOM 2936 C CA . LEU A 1 376 ? 16.360 -7.555 15.225 1.00 86.88 376 LEU A CA 1
ATOM 2937 C C . LEU A 1 376 ? 15.748 -8.928 15.554 1.00 86.88 376 LEU A C 1
ATOM 2939 O O . LEU A 1 376 ? 14.631 -8.983 16.066 1.00 86.88 376 LEU A O 1
ATOM 2943 N N . LEU A 1 377 ? 16.462 -10.014 15.243 1.00 87.19 377 LEU A N 1
ATOM 2944 C CA . LEU A 1 377 ? 16.022 -11.401 15.427 1.00 87.19 377 LEU A CA 1
ATOM 2945 C C . LEU A 1 377 ? 16.613 -12.092 16.664 1.00 87.19 377 LEU A C 1
ATOM 2947 O O . LEU A 1 377 ? 16.165 -13.188 17.003 1.00 87.19 377 LEU A O 1
ATOM 2951 N N . SER A 1 378 ? 17.615 -11.486 17.308 1.00 79.94 378 SER A N 1
ATOM 2952 C CA . SER A 1 378 ? 18.155 -11.928 18.601 1.00 79.94 378 SER A CA 1
ATOM 2953 C C . SER A 1 378 ? 17.253 -11.491 19.741 1.00 79.94 378 SER A C 1
ATOM 2955 O O . SER A 1 378 ? 17.012 -12.320 20.644 1.00 79.94 378 SER A O 1
#

Foldseek 3Di:
DVVVVQVVFDDPPDDTDDDDDFDPALLSVVCVVCVVLVVVDDAFDPFFDCVLVLNVLLVLLQVLAVPWDAAVDDDPPDPCSVVSLVVCVVVVQWDDDPRTTHGDDPDNSVVQDDPVASHSQKAFEWECQDVVDIDTPDIHDLVCCLFAQFQQFWHADPNWTWGFPDDDNVVSYTYIYTDDDQWGKGWDKDKDKDFDDWPDWDAFPLRKIKTKGKIKIKIDTFKMFIAGNPPRDTPGMDGTDDDIDIAIWIKMKIFDDCVLLVVDDLLLSQLQVLLLQLLLLNQLCSVNVHPSQQKHWDWDSQRPVPRGGMIMIIGPGHSYGCSRVVCSVCVLVSLVVLLVQLVPDPDQQDDSSHSHDCVRRPRCNSVSNNVVSVSSND